Protein AF-A0A2K8KHM7-F1 (afdb_monomer_lite)

Structure (mmCIF, N/CA/C/O backbone):
data_AF-A0A2K8KHM7-F1
#
_entry.id   AF-A0A2K8KHM7-F1
#
loop_
_atom_site.group_PDB
_atom_site.id
_atom_site.type_symbol
_atom_site.label_atom_id
_atom_site.label_alt_id
_atom_site.label_comp_id
_atom_site.label_asym_id
_atom_site.label_entity_id
_atom_site.label_seq_id
_atom_site.pdbx_PDB_ins_code
_atom_site.Cartn_x
_atom_site.Cartn_y
_atom_site.Cartn_z
_atom_site.occupancy
_atom_site.B_iso_or_equiv
_atom_site.auth_seq_id
_atom_site.auth_comp_id
_atom_site.auth_asym_id
_atom_site.auth_atom_id
_atom_site.pdbx_PDB_model_num
ATOM 1 N N . MET A 1 1 ? 16.831 -4.727 0.017 1.00 49.69 1 MET A N 1
ATOM 2 C CA . MET A 1 1 ? 15.980 -5.092 1.180 1.00 49.69 1 MET A CA 1
ATOM 3 C C . MET A 1 1 ? 15.154 -6.325 0.778 1.00 49.69 1 MET A C 1
ATOM 5 O O . MET A 1 1 ? 15.276 -6.725 -0.353 1.00 49.69 1 MET A O 1
ATOM 9 N N . LYS A 1 2 ? 14.368 -7.013 1.621 1.00 50.44 2 LYS A N 1
ATOM 10 C CA . LYS A 1 2 ? 13.387 -8.013 1.126 1.00 50.44 2 LYS A CA 1
ATOM 11 C C . LYS A 1 2 ? 11.977 -7.455 1.312 1.00 50.44 2 LYS A C 1
ATOM 13 O O . LYS A 1 2 ? 11.657 -7.002 2.414 1.00 50.44 2 LYS A O 1
ATOM 18 N N . ILE A 1 3 ? 11.169 -7.466 0.252 1.00 64.25 3 ILE A N 1
ATOM 19 C CA . ILE A 1 3 ? 9.827 -6.900 0.188 1.00 64.25 3 ILE A CA 1
ATOM 20 C C . ILE A 1 3 ? 9.039 -7.938 0.945 1.00 64.25 3 ILE A C 1
ATOM 22 O O . ILE A 1 3 ? 9.012 -9.103 0.551 1.00 64.25 3 ILE A O 1
ATOM 26 N N . PHE A 1 4 ? 8.416 -7.500 2.030 1.00 71.56 4 PHE A N 1
ATOM 27 C CA . PHE A 1 4 ? 7.531 -8.345 2.803 1.00 71.56 4 PHE A CA 1
ATOM 28 C C . PHE A 1 4 ? 6.532 -9.048 1.883 1.00 71.56 4 PHE A C 1
ATOM 30 O O . PHE A 1 4 ? 5.719 -8.403 1.212 1.00 71.56 4 PHE A O 1
ATOM 37 N N . ASN A 1 5 ? 6.573 -10.375 1.873 1.00 75.12 5 ASN A N 1
ATOM 38 C CA . ASN A 1 5 ? 5.483 -11.157 1.311 1.00 75.12 5 ASN A CA 1
ATOM 39 C C . ASN A 1 5 ? 4.356 -11.316 2.352 1.00 75.12 5 ASN A C 1
ATOM 41 O O . ASN A 1 5 ? 4.479 -10.915 3.513 1.00 75.12 5 ASN A O 1
ATOM 45 N N . THR A 1 6 ? 3.224 -11.876 1.931 1.00 82.12 6 THR A N 1
ATOM 46 C CA . THR A 1 6 ? 2.057 -12.081 2.803 1.00 82.12 6 THR A CA 1
ATOM 47 C C . THR A 1 6 ? 2.401 -12.888 4.057 1.00 82.12 6 THR A C 1
ATOM 49 O O . THR A 1 6 ? 1.939 -12.546 5.146 1.00 82.12 6 THR A O 1
ATOM 52 N N . ASP A 1 7 ? 3.238 -13.917 3.928 1.00 84.88 7 ASP A N 1
ATOM 53 C CA . ASP A 1 7 ? 3.616 -14.800 5.033 1.00 84.88 7 ASP A CA 1
ATOM 54 C C . ASP A 1 7 ? 4.488 -14.077 6.060 1.00 84.88 7 ASP A C 1
ATOM 56 O O . ASP A 1 7 ? 4.221 -14.161 7.254 1.00 84.88 7 ASP A O 1
ATOM 60 N N . GLU A 1 8 ? 5.448 -13.266 5.619 1.00 88.19 8 GLU A N 1
ATOM 61 C CA . GLU A 1 8 ? 6.304 -12.470 6.502 1.00 88.19 8 GLU A CA 1
ATOM 62 C C . GLU A 1 8 ? 5.500 -11.414 7.281 1.00 88.19 8 GLU A C 1
ATOM 64 O O . GLU A 1 8 ? 5.758 -11.185 8.468 1.00 88.19 8 GLU A O 1
ATOM 69 N N . ILE A 1 9 ? 4.487 -10.793 6.655 1.00 92.62 9 ILE A N 1
ATOM 70 C CA . ILE A 1 9 ? 3.577 -9.865 7.351 1.00 92.62 9 ILE A CA 1
ATOM 71 C C . ILE A 1 9 ? 2.750 -10.635 8.385 1.00 92.62 9 ILE A C 1
ATOM 73 O O . ILE A 1 9 ? 2.628 -10.198 9.532 1.00 92.62 9 ILE A O 1
ATOM 77 N N . ASN A 1 10 ? 2.209 -11.796 8.008 1.00 92.94 10 ASN A N 1
ATOM 78 C CA . ASN A 1 10 ? 1.459 -12.656 8.919 1.00 92.94 10 ASN A CA 1
ATOM 79 C C . ASN A 1 10 ? 2.314 -13.108 10.107 1.00 92.94 10 ASN A C 1
ATOM 81 O O . ASN A 1 10 ? 1.868 -13.009 11.247 1.00 92.94 10 ASN A O 1
ATOM 85 N N . GLU A 1 11 ? 3.545 -13.561 9.879 1.00 94.06 11 GLU A N 1
ATOM 86 C CA . GLU A 1 11 ? 4.482 -13.950 10.933 1.00 94.06 11 GLU A CA 1
ATOM 87 C C . GLU A 1 11 ? 4.803 -12.790 11.875 1.00 94.06 11 GLU A C 1
ATOM 89 O O . GLU A 1 11 ? 4.848 -12.977 13.095 1.00 94.06 11 GLU A O 1
ATOM 94 N N . PHE A 1 12 ? 5.018 -11.587 11.335 1.00 95.25 12 PHE A N 1
ATOM 95 C CA . PHE A 1 12 ? 5.235 -10.387 12.138 1.00 95.25 12 PHE A CA 1
ATOM 96 C C . PHE A 1 12 ? 4.034 -10.105 13.053 1.00 95.25 12 PHE A C 1
ATOM 98 O O . PHE A 1 12 ? 4.201 -9.949 14.266 1.00 95.25 12 PHE A O 1
ATOM 105 N N . LEU A 1 13 ? 2.822 -10.095 12.492 1.00 96.38 13 LEU A N 1
ATOM 106 C CA . LEU A 1 13 ? 1.592 -9.777 13.219 1.00 96.38 13 LEU A CA 1
ATOM 107 C C . LEU A 1 13 ? 1.182 -10.891 14.202 1.00 96.38 13 LEU A C 1
ATOM 109 O O . LEU A 1 13 ? 0.716 -10.612 15.306 1.00 96.38 13 LEU A O 1
ATOM 113 N N . ASN A 1 14 ? 1.385 -12.165 13.860 1.00 95.69 14 ASN A N 1
ATOM 114 C CA . ASN A 1 14 ? 1.020 -13.306 14.710 1.00 95.69 14 ASN A CA 1
ATOM 115 C C . ASN A 1 14 ? 1.830 -13.376 16.013 1.00 95.69 14 ASN A C 1
ATOM 117 O O . ASN A 1 14 ? 1.383 -13.992 16.978 1.00 95.69 14 ASN A O 1
ATOM 121 N N . LYS A 1 15 ? 2.973 -12.685 16.089 1.00 95.00 15 LYS A N 1
ATOM 122 C CA . LYS A 1 15 ? 3.764 -12.544 17.324 1.00 95.00 15 LYS A CA 1
ATOM 123 C C . LYS A 1 15 ? 3.106 -11.634 18.366 1.00 95.00 15 LYS A C 1
ATOM 125 O O . LYS A 1 15 ? 3.660 -11.471 19.455 1.00 95.00 15 LYS A O 1
ATOM 130 N N . LYS A 1 16 ? 1.987 -10.979 18.040 1.00 94.12 16 LYS A N 1
ATOM 131 C CA . LYS A 1 16 ? 1.322 -9.974 18.876 1.00 94.12 16 LYS A CA 1
ATOM 132 C C . LYS A 1 16 ? -0.167 -10.293 19.046 1.00 94.12 16 LYS A C 1
ATOM 134 O O . LYS A 1 16 ? -0.776 -11.010 18.253 1.00 94.12 16 LYS A O 1
ATOM 139 N N . ASN A 1 17 ? -0.739 -9.734 20.111 1.00 96.00 17 ASN A N 1
ATOM 140 C CA . ASN A 1 17 ? -2.170 -9.764 20.385 1.00 96.00 17 ASN A CA 1
ATOM 141 C C . ASN A 1 17 ? -2.734 -8.349 20.203 1.00 96.00 17 ASN A C 1
ATOM 143 O O . ASN A 1 17 ? -2.318 -7.426 20.908 1.00 96.00 17 ASN A O 1
ATOM 147 N N . TYR A 1 18 ? -3.659 -8.208 19.260 1.00 97.44 18 TYR A N 1
ATOM 148 C CA . TYR A 1 18 ? -4.300 -6.955 18.871 1.00 97.44 18 TYR A CA 1
ATOM 149 C C . TYR A 1 18 ? -5.759 -6.860 19.339 1.00 97.44 18 TYR A C 1
ATOM 151 O O . TYR A 1 18 ? -6.540 -6.095 18.779 1.00 97.44 18 TYR A O 1
ATOM 159 N N . ASP A 1 19 ? -6.142 -7.634 20.356 1.00 97.62 19 ASP A N 1
ATOM 160 C CA . ASP A 1 19 ? -7.474 -7.579 20.950 1.00 97.62 19 ASP A CA 1
ATOM 161 C C . ASP A 1 19 ? -7.741 -6.184 21.536 1.00 97.62 19 ASP A C 1
ATOM 163 O O . ASP A 1 19 ? -7.110 -5.734 22.508 1.00 97.62 19 ASP A O 1
ATOM 167 N N . ILE A 1 20 ? -8.712 -5.489 20.948 1.00 97.06 20 ILE A N 1
ATOM 168 C CA . ILE A 1 20 ? -9.082 -4.128 21.333 1.00 97.06 20 ILE A CA 1
ATOM 169 C C . ILE A 1 20 ? -9.547 -4.084 22.795 1.00 97.06 20 ILE A C 1
ATOM 171 O O . ILE A 1 20 ? -9.217 -3.119 23.485 1.00 97.06 20 ILE A O 1
ATOM 175 N N . ARG A 1 21 ? -10.183 -5.147 23.311 1.00 97.00 21 ARG A N 1
ATOM 176 C CA . ARG A 1 21 ? -10.656 -5.248 24.708 1.00 97.00 21 ARG A CA 1
ATOM 177 C C . ARG A 1 21 ? -9.515 -5.170 25.722 1.00 97.00 21 ARG A C 1
ATOM 179 O O . ARG A 1 21 ? -9.711 -4.727 26.848 1.00 97.00 21 ARG A O 1
ATOM 186 N N . LYS A 1 22 ? -8.305 -5.581 25.329 1.00 95.94 22 LYS A N 1
ATOM 187 C CA . LYS A 1 22 ? -7.114 -5.525 26.193 1.00 95.94 22 LYS A CA 1
ATOM 188 C C . LYS A 1 22 ? -6.465 -4.149 26.193 1.00 95.94 22 LYS A C 1
ATOM 190 O O . LYS A 1 22 ? -5.964 -3.690 27.213 1.00 95.94 22 LYS A O 1
ATOM 195 N N . THR A 1 23 ? -6.442 -3.500 25.033 1.00 92.25 23 THR A N 1
ATOM 196 C CA . THR A 1 23 ? -5.762 -2.206 24.858 1.00 92.25 23 THR A CA 1
ATOM 197 C C . THR A 1 23 ? -6.649 -1.009 25.189 1.00 92.25 23 THR A C 1
ATOM 199 O O . THR A 1 23 ? -6.135 0.070 25.482 1.00 92.25 23 THR A O 1
ATOM 202 N N . ASN A 1 24 ? -7.970 -1.178 25.092 1.00 92.38 24 ASN A N 1
ATOM 203 C CA . ASN A 1 24 ? -8.991 -0.134 25.145 1.00 92.38 24 ASN A CA 1
ATOM 204 C C . ASN A 1 24 ? -8.746 1.050 24.184 1.00 92.38 24 ASN A C 1
ATOM 206 O O . ASN A 1 24 ? -9.256 2.161 24.374 1.00 92.38 24 ASN A O 1
ATOM 210 N N . ASN A 1 25 ? -7.927 0.841 23.147 1.00 89.31 25 ASN A N 1
ATOM 211 C CA . ASN A 1 25 ? -7.426 1.907 22.291 1.00 89.31 25 ASN A CA 1
ATOM 212 C C . ASN A 1 25 ? -8.203 1.966 20.969 1.00 89.31 25 ASN A C 1
ATOM 214 O O . ASN A 1 25 ? -8.014 1.152 20.070 1.00 89.31 25 ASN A O 1
ATOM 218 N N . ALA A 1 26 ? -9.018 3.011 20.826 1.00 86.56 26 ALA A N 1
ATOM 219 C CA . ALA A 1 26 ? -9.789 3.297 19.615 1.00 86.56 26 ALA A CA 1
ATOM 220 C C . ALA A 1 26 ? -8.940 3.709 18.396 1.00 86.56 26 ALA A C 1
ATOM 222 O O . ALA A 1 26 ? -9.480 3.877 17.310 1.00 86.56 26 ALA A O 1
ATOM 223 N N . ARG A 1 27 ? -7.635 3.955 18.573 1.00 88.69 27 ARG A N 1
ATOM 224 C CA . ARG A 1 27 ? -6.732 4.533 17.561 1.00 88.69 27 ARG A CA 1
ATOM 225 C C . ARG A 1 27 ? -5.866 3.480 16.863 1.00 88.69 27 ARG A C 1
ATOM 227 O O . ARG A 1 27 ? -4.776 3.801 16.401 1.00 88.69 27 ARG A O 1
ATOM 234 N N . TRP A 1 28 ? -6.335 2.234 16.803 1.00 95.19 28 TRP A N 1
ATOM 235 C CA . TRP A 1 28 ? -5.686 1.162 16.039 1.00 95.19 28 TRP A CA 1
ATOM 236 C C . TRP A 1 28 ? -5.830 1.354 14.520 1.00 95.19 28 TRP A C 1
ATOM 238 O O . TRP A 1 28 ? -4.981 0.890 13.763 1.00 95.19 28 TRP A O 1
ATOM 248 N N . ILE A 1 29 ? -6.875 2.070 14.088 1.00 95.69 29 ILE A N 1
ATOM 249 C CA . ILE A 1 29 ? -7.078 2.617 12.741 1.00 95.69 29 ILE A CA 1
ATOM 250 C C . ILE A 1 29 ? -8.004 3.835 12.828 1.00 95.69 29 ILE A C 1
ATOM 252 O O . ILE A 1 29 ? -8.841 3.926 13.724 1.00 95.69 29 ILE A O 1
ATOM 256 N N . ASP A 1 30 ? -7.837 4.801 11.926 1.00 93.56 30 ASP A N 1
ATOM 257 C CA . ASP A 1 30 ? -8.501 6.103 12.019 1.00 93.56 30 ASP A CA 1
ATOM 258 C C . ASP A 1 30 ? -8.847 6.690 10.639 1.00 93.56 30 ASP A C 1
ATOM 260 O O . ASP A 1 30 ? -8.460 6.149 9.602 1.00 93.56 30 ASP A O 1
ATOM 264 N N . GLN A 1 31 ? -9.561 7.819 10.602 1.00 89.19 31 GLN A N 1
ATOM 265 C CA . GLN A 1 31 ? -10.121 8.387 9.363 1.00 89.19 31 GLN A CA 1
ATOM 266 C C . GLN A 1 31 ? -9.086 8.642 8.248 1.00 89.19 31 GLN A C 1
ATOM 268 O O . GLN A 1 31 ? -9.427 8.529 7.069 1.00 89.19 31 GLN A O 1
ATOM 273 N N . LYS A 1 32 ? -7.855 9.032 8.592 1.00 91.12 32 LYS A N 1
ATOM 274 C CA . LYS A 1 32 ? -6.774 9.346 7.641 1.00 91.12 32 LYS A CA 1
ATOM 275 C C . LYS A 1 32 ? -5.921 8.133 7.270 1.00 91.12 32 LYS A C 1
ATOM 277 O O . LYS A 1 32 ? -5.024 8.276 6.455 1.00 91.12 32 LYS A O 1
ATOM 282 N N . CYS A 1 33 ? -6.198 6.952 7.820 1.00 95.50 33 CYS A N 1
ATOM 283 C CA . CYS A 1 33 ? -5.453 5.726 7.524 1.00 95.50 33 CYS A CA 1
ATOM 284 C C . CYS A 1 33 ? -5.908 5.107 6.190 1.00 95.50 33 CYS A C 1
ATOM 286 O O . CYS A 1 33 ? -6.456 4.008 6.153 1.00 95.50 33 CYS A O 1
ATOM 288 N N . THR A 1 34 ? -5.765 5.853 5.097 1.00 94.69 34 THR A N 1
ATOM 289 C CA . THR A 1 34 ? -5.943 5.344 3.731 1.00 94.69 34 THR A CA 1
ATOM 290 C C . THR A 1 34 ? -4.611 4.857 3.169 1.00 94.69 34 THR A C 1
ATOM 292 O O . THR A 1 34 ? -3.559 5.271 3.665 1.00 94.69 34 THR A O 1
ATOM 295 N N . PRO A 1 35 ? -4.616 4.009 2.127 1.00 94.88 35 PRO A N 1
ATOM 296 C CA . PRO A 1 35 ? -3.377 3.435 1.610 1.00 94.88 35 PRO A CA 1
ATOM 297 C C . PRO A 1 35 ? -2.359 4.484 1.140 1.00 94.88 35 PRO A C 1
ATOM 299 O O . PRO A 1 35 ? -1.178 4.395 1.467 1.00 94.88 35 PRO A O 1
ATOM 302 N N . ASP A 1 36 ? -2.813 5.515 0.427 1.00 90.00 36 ASP A N 1
ATOM 303 C CA . ASP A 1 36 ? -1.982 6.622 -0.053 1.00 90.00 36 ASP A CA 1
ATOM 304 C C . ASP A 1 36 ? -1.373 7.444 1.088 1.00 90.00 36 ASP A C 1
ATOM 306 O O . ASP A 1 36 ? -0.178 7.738 1.064 1.00 90.00 36 ASP A O 1
ATOM 310 N N . VAL A 1 37 ? -2.158 7.757 2.120 1.00 92.56 37 VAL A N 1
ATOM 311 C CA . VAL A 1 37 ? -1.682 8.525 3.279 1.00 92.56 37 VAL A CA 1
ATOM 312 C C . VAL A 1 37 ? -0.721 7.698 4.129 1.00 92.56 37 VAL A C 1
ATOM 314 O O . VAL A 1 37 ? 0.335 8.198 4.507 1.00 92.56 37 VAL A O 1
ATOM 317 N N . CYS A 1 38 ? -1.030 6.425 4.391 1.00 96.75 38 CYS A N 1
ATOM 318 C CA . CYS A 1 38 ? -0.124 5.522 5.102 1.00 96.75 38 CYS A CA 1
ATOM 319 C C . CYS A 1 38 ? 1.215 5.373 4.365 1.00 96.75 38 CYS A C 1
ATOM 321 O O . CYS A 1 38 ? 2.260 5.485 5.001 1.00 96.75 38 CYS A O 1
ATOM 323 N N . SER A 1 39 ? 1.194 5.191 3.040 1.00 94.62 39 SER A N 1
ATOM 324 C CA . SER A 1 39 ? 2.408 5.107 2.214 1.00 94.62 39 SER A CA 1
ATOM 325 C C . SER A 1 39 ? 3.250 6.385 2.286 1.00 94.62 39 SER A C 1
ATOM 327 O O . SER A 1 39 ? 4.469 6.308 2.427 1.00 94.62 39 SER A O 1
ATOM 329 N N . ILE A 1 40 ? 2.623 7.564 2.212 1.00 92.44 40 ILE A N 1
ATOM 330 C CA . ILE A 1 40 ? 3.342 8.848 2.252 1.00 92.44 40 ILE A CA 1
ATOM 331 C C . ILE A 1 40 ? 3.899 9.140 3.643 1.00 92.44 40 ILE A C 1
ATOM 333 O O . ILE A 1 40 ? 5.049 9.545 3.764 1.00 92.44 40 ILE A O 1
ATOM 337 N N . VAL A 1 41 ? 3.128 8.904 4.706 1.00 94.88 41 VAL A N 1
ATOM 338 C CA . VAL A 1 41 ? 3.621 9.127 6.072 1.00 94.88 41 VAL A CA 1
ATOM 339 C C . VAL A 1 41 ? 4.755 8.158 6.410 1.00 94.88 41 VAL A C 1
ATOM 341 O O . VAL A 1 41 ? 5.735 8.582 7.017 1.00 94.88 41 VAL A O 1
ATOM 344 N N . ALA A 1 42 ? 4.667 6.892 5.990 1.00 96.12 42 ALA A N 1
ATOM 345 C CA . ALA A 1 42 ? 5.764 5.940 6.148 1.00 96.12 42 ALA A CA 1
ATOM 346 C C . ALA A 1 42 ? 7.029 6.401 5.402 1.00 96.12 42 ALA A C 1
ATOM 348 O O . ALA A 1 42 ? 8.113 6.371 5.976 1.00 96.12 42 ALA A O 1
ATOM 349 N N . ASP A 1 43 ? 6.883 6.895 4.171 1.00 93.88 43 ASP A N 1
ATOM 350 C CA . ASP A 1 43 ? 7.988 7.431 3.370 1.00 93.88 43 ASP A CA 1
ATOM 351 C C . ASP A 1 43 ? 8.635 8.668 4.006 1.00 93.88 43 ASP A C 1
ATOM 353 O O . ASP A 1 43 ? 9.853 8.724 4.137 1.00 93.88 43 ASP A O 1
ATOM 357 N N . CYS A 1 44 ? 7.837 9.614 4.512 1.00 92.50 44 CYS A N 1
ATOM 358 C CA . CYS A 1 44 ? 8.370 10.760 5.250 1.00 92.50 44 CYS A CA 1
ATOM 359 C C . CYS A 1 44 ? 9.159 10.336 6.496 1.00 92.50 44 CYS A C 1
ATOM 361 O O . CYS A 1 44 ? 10.173 10.955 6.796 1.00 92.50 44 CYS A O 1
ATOM 363 N N . ILE A 1 45 ? 8.720 9.297 7.217 1.00 93.88 45 ILE A N 1
ATOM 364 C CA . ILE A 1 45 ? 9.469 8.774 8.369 1.00 93.88 45 ILE A CA 1
ATOM 365 C C . ILE A 1 45 ? 10.782 8.139 7.910 1.00 93.88 45 ILE A C 1
ATOM 367 O O . ILE A 1 45 ? 11.820 8.420 8.497 1.00 93.88 45 ILE A O 1
ATOM 371 N N . VAL A 1 46 ? 10.754 7.307 6.867 1.00 92.25 46 VAL A N 1
ATOM 372 C CA . VAL A 1 46 ? 11.964 6.668 6.326 1.00 92.25 46 VAL A CA 1
ATOM 373 C C . VAL A 1 46 ? 12.981 7.720 5.890 1.00 92.25 46 VAL A C 1
ATOM 375 O O . VAL A 1 46 ? 14.136 7.642 6.297 1.00 92.25 46 VAL A O 1
ATOM 378 N N . LYS A 1 47 ? 12.546 8.737 5.140 1.00 89.75 47 LYS A N 1
ATOM 379 C CA . LYS A 1 47 ? 13.425 9.806 4.651 1.00 89.75 47 LYS A CA 1
ATOM 380 C C . LYS A 1 47 ? 13.958 10.686 5.767 1.00 89.75 47 LYS A C 1
ATOM 382 O O . LYS A 1 47 ? 15.148 10.954 5.802 1.00 89.75 47 LYS A O 1
ATOM 387 N N . PHE A 1 48 ? 13.122 11.023 6.745 1.00 89.56 48 PHE A N 1
ATOM 388 C CA . PHE A 1 48 ? 13.570 11.730 7.943 1.00 89.56 48 PHE A CA 1
ATOM 389 C C . PHE A 1 48 ? 14.713 10.994 8.668 1.00 89.56 48 PHE A C 1
ATOM 391 O O . PHE A 1 48 ? 15.657 11.626 9.132 1.00 89.56 48 PHE A O 1
ATOM 398 N N . LEU A 1 49 ? 14.657 9.661 8.739 1.00 88.00 49 LEU A N 1
ATOM 399 C CA . LEU A 1 49 ? 15.710 8.854 9.367 1.00 88.00 49 LEU A CA 1
ATOM 400 C C . LEU A 1 49 ? 16.987 8.761 8.514 1.00 88.00 49 LEU A C 1
ATOM 402 O O . LEU A 1 49 ? 18.076 8.633 9.072 1.00 88.00 49 LEU A O 1
ATOM 406 N N . GLU A 1 50 ? 16.860 8.812 7.187 1.00 84.94 50 GLU A N 1
ATOM 407 C CA . GLU A 1 50 ? 17.986 8.793 6.243 1.00 84.94 50 GLU A CA 1
ATOM 408 C C . GLU A 1 50 ? 18.712 10.154 6.196 1.00 84.94 50 GLU A C 1
ATOM 410 O O . GLU A 1 50 ? 19.943 10.191 6.244 1.00 84.94 50 GLU A O 1
ATOM 415 N N . ASP A 1 51 ? 17.962 11.263 6.187 1.00 74.94 51 ASP A N 1
ATOM 416 C CA . ASP A 1 51 ? 18.479 12.632 6.037 1.00 74.94 51 ASP A CA 1
ATOM 417 C C . ASP A 1 51 ? 19.200 13.156 7.296 1.00 74.94 51 ASP A C 1
ATOM 419 O O . ASP A 1 51 ? 20.144 13.938 7.191 1.00 74.94 51 ASP A O 1
ATOM 423 N N . GLU A 1 52 ? 18.823 12.716 8.505 1.00 64.12 52 GLU A N 1
ATOM 424 C CA . GLU A 1 52 ? 19.444 13.179 9.763 1.00 64.12 52 GLU A CA 1
ATOM 425 C C . GLU A 1 52 ? 20.843 12.585 10.056 1.00 64.12 52 GLU A C 1
ATOM 427 O O . GLU A 1 52 ? 21.310 12.605 11.200 1.00 64.12 52 GLU A O 1
ATOM 432 N N . GLY A 1 53 ? 21.552 12.087 9.039 1.00 52.84 53 GLY A N 1
ATOM 433 C CA . GLY A 1 53 ? 22.956 11.695 9.162 1.00 52.84 53 GLY A CA 1
ATOM 434 C C . GLY A 1 53 ? 23.165 10.419 9.979 1.00 52.84 53 GLY A C 1
ATOM 435 O O . GLY A 1 53 ? 23.957 10.400 10.919 1.00 52.84 53 GLY A O 1
ATOM 436 N N . ASN A 1 54 ? 22.492 9.334 9.581 1.00 45.47 54 ASN A N 1
ATOM 437 C CA . ASN A 1 54 ? 22.741 7.977 10.082 1.00 45.47 54 ASN A CA 1
ATOM 438 C C . ASN A 1 54 ? 22.457 7.799 11.589 1.00 45.47 54 ASN A C 1
ATOM 440 O O . ASN A 1 54 ? 23.178 7.098 12.307 1.00 45.47 54 ASN A O 1
ATOM 444 N N . LYS A 1 55 ? 21.390 8.427 12.102 1.00 48.88 55 LYS A N 1
ATOM 445 C CA . LYS A 1 55 ? 20.930 8.120 13.458 1.00 48.88 55 LYS A CA 1
ATOM 446 C C . LYS A 1 55 ? 20.229 6.764 13.453 1.00 48.88 55 LYS A C 1
ATOM 448 O O . LYS A 1 55 ? 19.231 6.558 12.770 1.00 48.88 55 LYS A O 1
ATOM 453 N N . SER A 1 56 ? 20.784 5.857 14.254 1.00 54.06 56 SER A N 1
ATOM 454 C CA . SER A 1 56 ? 20.248 4.546 14.628 1.00 54.06 56 SER A CA 1
ATOM 455 C C . SER A 1 56 ? 18.709 4.491 14.671 1.00 54.06 56 SER A C 1
ATOM 457 O O . SER A 1 56 ? 18.046 5.468 15.026 1.00 54.06 56 SER A O 1
ATOM 459 N N . ILE A 1 57 ? 18.142 3.305 14.411 1.00 56.97 57 ILE A N 1
ATOM 460 C CA . ILE A 1 57 ? 16.718 2.926 14.582 1.00 56.97 57 ILE A CA 1
ATOM 461 C C . ILE A 1 57 ? 16.103 3.448 15.909 1.00 56.97 57 ILE A C 1
ATOM 463 O O . ILE A 1 57 ? 14.886 3.589 16.029 1.00 56.97 57 ILE A O 1
ATOM 467 N N . SER A 1 58 ? 16.939 3.792 16.896 1.00 59.78 58 SER A N 1
ATOM 468 C CA . SER A 1 58 ? 16.581 4.438 18.162 1.00 59.78 58 SER A CA 1
ATOM 469 C C . SER A 1 58 ? 16.224 5.933 18.094 1.00 59.78 58 SER A C 1
ATOM 471 O O . SER A 1 58 ? 16.009 6.533 19.148 1.00 59.78 58 SER A O 1
ATOM 473 N N . SER A 1 59 ? 16.194 6.570 16.922 1.00 78.75 59 SER A N 1
ATOM 474 C CA . SER A 1 59 ? 15.827 7.987 16.806 1.00 78.75 59 SER A CA 1
ATOM 475 C C . SER A 1 59 ? 14.396 8.220 17.276 1.00 78.75 59 SER A C 1
ATOM 477 O O . SER A 1 59 ? 13.452 7.623 16.758 1.00 78.75 59 SER A O 1
ATOM 479 N N . ILE A 1 60 ? 14.245 9.088 18.276 1.00 89.69 60 ILE A N 1
ATOM 480 C CA . ILE A 1 60 ? 12.949 9.466 18.834 1.00 89.69 60 ILE A CA 1
ATOM 481 C C . ILE A 1 60 ? 12.447 10.706 18.098 1.00 89.69 60 ILE A C 1
ATOM 483 O O . ILE A 1 60 ? 13.144 11.716 18.045 1.00 89.69 60 ILE A O 1
ATOM 487 N N . PHE A 1 61 ? 11.224 10.650 17.580 1.00 91.81 61 PHE A N 1
ATOM 488 C CA . PHE A 1 61 ? 10.592 11.742 16.840 1.00 91.81 61 PHE A CA 1
ATOM 489 C C . PHE A 1 61 ? 9.105 11.866 17.176 1.00 91.81 61 PHE A C 1
ATOM 491 O O . PHE A 1 61 ? 8.449 10.930 17.626 1.00 91.81 61 PHE A O 1
ATOM 498 N N . SER A 1 62 ? 8.538 13.043 16.955 1.00 91.88 62 SER A N 1
ATOM 499 C CA . SER A 1 62 ? 7.107 13.322 17.047 1.00 91.88 62 SER A CA 1
ATOM 500 C C . SER A 1 62 ? 6.489 13.482 15.657 1.00 91.88 62 SER A C 1
ATOM 502 O O . SER A 1 62 ? 7.189 13.638 14.659 1.00 91.88 62 SER A O 1
ATOM 504 N N . SER A 1 63 ? 5.155 13.521 15.576 1.00 90.25 63 SER A N 1
ATOM 505 C CA . SER A 1 63 ? 4.462 13.829 14.313 1.00 90.25 63 SER A CA 1
ATOM 506 C C . SER A 1 63 ? 4.858 15.190 13.732 1.00 90.25 63 SER A C 1
ATOM 508 O O . SER A 1 63 ? 4.837 15.372 12.517 1.00 90.25 63 SER A O 1
ATOM 510 N N . LYS A 1 64 ? 5.237 16.147 14.589 1.00 87.81 64 LYS A N 1
ATOM 511 C CA . LYS A 1 64 ? 5.689 17.474 14.162 1.00 87.81 64 LYS A CA 1
ATOM 512 C C . LYS A 1 64 ? 7.076 17.432 13.543 1.00 87.81 64 LYS A C 1
ATOM 514 O O . LYS A 1 64 ? 7.282 18.130 12.560 1.00 87.81 64 LYS A O 1
ATOM 519 N N . ASP A 1 65 ? 7.982 16.626 14.084 1.00 89.38 65 ASP A N 1
ATOM 520 C CA . ASP A 1 65 ? 9.346 16.523 13.554 1.00 89.38 65 ASP A CA 1
ATOM 521 C C . ASP A 1 65 ? 9.308 15.980 12.118 1.00 89.38 65 ASP A C 1
ATOM 523 O O . ASP A 1 65 ? 9.880 16.581 11.212 1.00 89.38 65 ASP A O 1
ATOM 527 N N . ILE A 1 66 ? 8.485 14.949 11.878 1.00 90.06 66 ILE A N 1
ATOM 528 C CA . ILE A 1 66 ? 8.246 14.413 10.530 1.00 90.06 66 ILE A CA 1
ATOM 529 C C . ILE A 1 66 ? 7.597 15.454 9.618 1.00 90.06 66 ILE A C 1
ATOM 531 O O . ILE A 1 66 ? 8.075 15.677 8.508 1.00 90.06 66 ILE A O 1
ATOM 535 N N . TRP A 1 67 ? 6.529 16.118 10.072 1.00 85.38 67 TRP A N 1
ATOM 536 C CA . TRP A 1 67 ? 5.833 17.122 9.264 1.00 85.38 67 TRP A CA 1
ATOM 537 C C . TRP A 1 67 ? 6.748 18.289 8.862 1.00 85.38 67 TRP A C 1
ATOM 539 O O . TRP A 1 67 ? 6.702 18.744 7.721 1.00 85.38 67 TRP A O 1
ATOM 549 N N . PHE A 1 68 ? 7.588 18.780 9.775 1.00 84.00 68 PHE A N 1
ATOM 550 C CA . PHE A 1 68 ? 8.444 19.937 9.511 1.00 84.00 68 PHE A CA 1
ATOM 551 C C . PHE A 1 68 ? 9.780 19.600 8.837 1.00 84.00 68 PHE A C 1
ATOM 553 O O . PHE A 1 68 ? 10.526 20.542 8.538 1.00 84.00 68 PHE A O 1
ATOM 560 N N . SER A 1 69 ? 10.052 18.322 8.558 1.00 85.25 69 SER A N 1
ATOM 561 C CA . SER A 1 69 ? 11.190 17.896 7.740 1.00 85.25 69 SER A CA 1
ATOM 562 C C . SER A 1 69 ? 11.146 18.523 6.341 1.00 85.25 69 SER A C 1
ATOM 564 O O . SER A 1 69 ? 10.071 18.812 5.802 1.00 85.25 69 SER A O 1
ATOM 566 N N . GLU A 1 70 ? 12.316 18.759 5.744 1.00 83.00 70 GLU A N 1
ATOM 567 C CA . GLU A 1 70 ? 12.415 19.351 4.402 1.00 83.00 70 GLU A CA 1
ATOM 568 C C . GLU A 1 70 ? 11.719 18.476 3.355 1.00 83.00 70 GLU A C 1
ATOM 570 O O . GLU A 1 70 ? 10.917 18.975 2.560 1.00 83.00 70 GLU A O 1
ATOM 575 N N . TYR A 1 71 ? 11.923 17.159 3.442 1.00 84.62 71 TYR A N 1
ATOM 576 C CA . TYR A 1 71 ? 11.277 16.182 2.574 1.00 84.62 71 TYR A CA 1
ATOM 577 C C . TYR A 1 71 ? 9.743 16.246 2.641 1.00 84.62 71 TYR A C 1
ATOM 579 O O . TYR A 1 71 ? 9.068 16.275 1.607 1.00 84.62 71 TYR A O 1
ATOM 587 N N . ALA A 1 72 ? 9.162 16.300 3.847 1.00 83.44 72 ALA A N 1
ATOM 588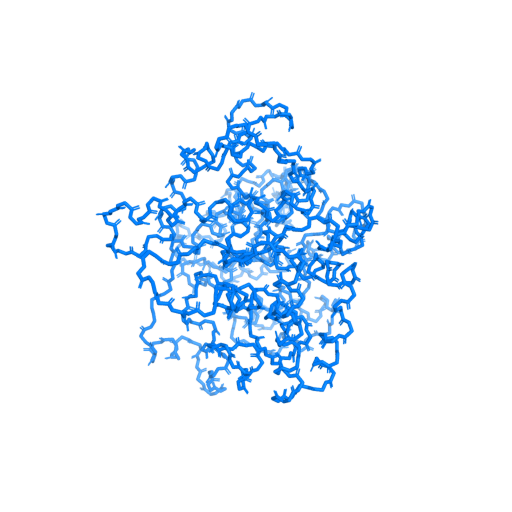 C CA . ALA A 1 72 ? 7.710 16.362 4.002 1.00 83.44 72 ALA A CA 1
ATOM 589 C C . ALA A 1 72 ? 7.131 17.701 3.520 1.00 83.44 72 ALA A C 1
ATOM 591 O O . ALA A 1 72 ? 6.080 17.708 2.877 1.00 83.44 72 ALA A O 1
ATOM 592 N N . LYS A 1 73 ? 7.812 18.826 3.775 1.00 79.94 73 LYS A N 1
ATOM 593 C CA . LYS A 1 73 ? 7.378 20.151 3.296 1.00 79.94 73 LYS A CA 1
ATOM 594 C C . LYS A 1 73 ? 7.308 20.218 1.771 1.00 79.94 73 LYS A C 1
ATOM 596 O O . LYS A 1 73 ? 6.315 20.717 1.249 1.00 79.94 73 LYS A O 1
ATOM 601 N N . GLY A 1 74 ? 8.318 19.692 1.073 1.00 74.88 74 GLY A N 1
ATOM 602 C CA . GLY A 1 74 ? 8.361 19.697 -0.393 1.00 74.88 74 GLY A CA 1
ATOM 603 C C . GLY A 1 74 ? 7.295 18.809 -1.041 1.00 74.88 74 GLY A C 1
ATOM 604 O O . GLY A 1 74 ? 6.706 19.189 -2.048 1.00 74.88 74 GLY A O 1
ATOM 605 N N . ASN A 1 75 ? 6.997 17.650 -0.445 1.00 75.12 75 ASN A N 1
ATOM 606 C CA . ASN A 1 75 ? 6.128 16.650 -1.072 1.00 75.12 75 ASN A CA 1
ATOM 607 C C . ASN A 1 75 ? 4.678 16.680 -0.558 1.00 75.12 75 ASN A C 1
ATOM 609 O O . ASN A 1 75 ? 3.731 16.635 -1.340 1.00 75.12 75 ASN A O 1
ATOM 613 N N . VAL A 1 76 ? 4.457 16.781 0.755 1.00 73.56 76 VAL A N 1
ATOM 614 C CA . VAL A 1 76 ? 3.114 16.633 1.349 1.00 73.56 76 VAL A CA 1
ATOM 615 C C . VAL A 1 76 ? 2.269 17.889 1.160 1.00 73.56 76 VAL A C 1
ATOM 617 O O . VAL A 1 76 ? 1.082 17.794 0.835 1.00 73.56 76 VAL A O 1
ATOM 620 N N . GLU A 1 77 ? 2.852 19.077 1.339 1.00 69.06 77 GLU A N 1
ATOM 621 C CA . GLU A 1 77 ? 2.107 20.324 1.146 1.00 69.06 77 GLU A CA 1
ATOM 622 C C . GLU A 1 77 ? 1.650 20.489 -0.301 1.00 69.06 77 GLU A C 1
ATOM 624 O O . GLU A 1 77 ? 0.545 20.966 -0.547 1.00 69.06 77 GLU A O 1
ATOM 629 N N . GLU A 1 78 ? 2.466 20.073 -1.262 1.00 67.38 78 GLU A N 1
ATOM 630 C CA . GLU A 1 78 ? 2.150 20.213 -2.675 1.00 67.38 78 GLU A CA 1
ATOM 631 C C . GLU A 1 78 ? 1.048 19.264 -3.147 1.00 67.38 78 GLU A C 1
ATOM 633 O O . GLU A 1 78 ? 0.200 19.676 -3.940 1.00 67.38 78 GLU A O 1
ATOM 638 N N . ILE A 1 79 ? 1.037 18.029 -2.643 1.00 69.31 79 ILE A N 1
ATOM 639 C CA . ILE A 1 79 ? 0.103 16.971 -3.048 1.00 69.31 79 ILE A CA 1
ATOM 640 C C . ILE A 1 79 ? -1.287 17.159 -2.427 1.00 69.31 79 ILE A C 1
ATOM 642 O O . ILE A 1 79 ? -2.296 16.898 -3.085 1.00 69.31 79 ILE A O 1
ATOM 646 N N . PHE A 1 80 ? -1.345 17.589 -1.161 1.00 67.00 80 PHE A N 1
ATOM 647 C CA . PHE A 1 80 ? -2.579 17.596 -0.365 1.00 67.00 80 PHE A CA 1
ATOM 648 C C . PHE A 1 80 ? -3.155 18.999 -0.101 1.00 67.00 80 PHE A C 1
ATOM 650 O O . PHE A 1 80 ? -4.227 19.109 0.505 1.00 67.00 80 PHE A O 1
ATOM 657 N N . LYS A 1 81 ? -2.517 20.085 -0.571 1.00 64.75 81 LYS A N 1
ATOM 658 C CA . LYS A 1 81 ? -3.151 21.416 -0.587 1.00 64.75 81 LYS A CA 1
ATOM 659 C C . LYS A 1 81 ? -4.249 21.457 -1.651 1.00 64.75 81 LYS A C 1
ATOM 661 O O . LYS A 1 81 ? -3.999 21.760 -2.814 1.00 64.75 81 LYS A O 1
ATOM 666 N N . LYS A 1 82 ? -5.503 21.283 -1.227 1.00 49.78 82 LYS A N 1
ATOM 667 C CA . LYS A 1 82 ? -6.595 22.025 -1.871 1.00 49.78 82 LYS A CA 1
ATOM 668 C C . LYS A 1 82 ? -6.358 23.511 -1.589 1.00 49.78 82 LYS A C 1
ATOM 670 O O . LYS A 1 82 ? -6.068 23.875 -0.449 1.00 49.78 82 LYS A O 1
ATOM 675 N N . ALA A 1 83 ? -6.421 24.354 -2.620 1.00 36.19 83 ALA A N 1
ATOM 676 C CA . ALA A 1 83 ? -6.322 25.801 -2.459 1.00 36.19 83 ALA A CA 1
ATOM 677 C C . ALA A 1 83 ? -7.299 26.277 -1.364 1.00 36.19 83 ALA A C 1
ATOM 679 O O . ALA A 1 83 ? -8.433 25.807 -1.299 1.00 36.19 83 ALA A O 1
ATOM 680 N N . ASN A 1 84 ? -6.841 27.207 -0.523 1.00 35.88 84 ASN A N 1
ATOM 681 C CA . ASN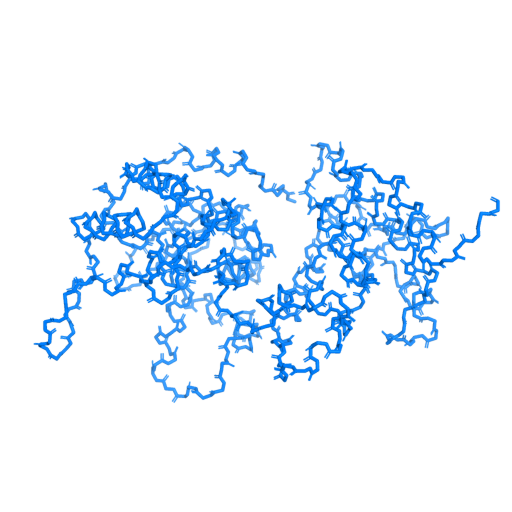 A 1 84 ? -7.575 27.874 0.561 1.00 35.88 84 ASN A CA 1
ATOM 682 C C . ASN A 1 84 ? -7.812 27.091 1.857 1.00 35.88 84 ASN A C 1
ATOM 684 O O . ASN A 1 84 ? -8.947 26.782 2.204 1.00 35.88 84 ASN A O 1
ATOM 688 N N . VAL A 1 85 ? -6.770 26.946 2.684 1.00 35.50 85 VAL A N 1
ATOM 689 C CA . VAL A 1 85 ? -6.970 27.009 4.142 1.00 35.50 85 VAL A CA 1
ATOM 690 C C . VAL A 1 85 ? -5.774 27.717 4.794 1.00 35.50 85 VAL A C 1
ATOM 692 O O . VAL A 1 85 ? -4.808 27.094 5.231 1.00 35.50 85 VAL A O 1
ATOM 695 N N . THR A 1 86 ? -5.808 29.045 4.859 1.00 39.53 86 THR A N 1
ATOM 696 C CA . THR A 1 86 ? -4.924 29.862 5.705 1.00 39.53 86 THR A CA 1
ATOM 697 C C . THR A 1 86 ? -5.570 30.019 7.081 1.00 39.53 86 THR A C 1
ATOM 699 O O . THR A 1 86 ? -6.139 31.058 7.394 1.00 39.53 86 THR A O 1
ATOM 702 N N . SER A 1 87 ? -5.571 28.977 7.926 1.00 50.59 87 SER A N 1
ATOM 703 C CA . SER A 1 87 ? -6.061 29.143 9.303 1.00 50.59 87 SER A CA 1
ATOM 704 C C . SER A 1 87 ? -5.594 28.055 10.283 1.00 50.59 87 SER A C 1
ATOM 706 O O . SER A 1 87 ? -4.994 27.046 9.916 1.00 50.59 87 SER A O 1
ATOM 708 N N . LYS A 1 88 ? -5.898 28.249 11.572 1.00 49.59 88 LYS A N 1
ATOM 709 C CA . LYS A 1 88 ? -5.691 27.282 12.668 1.00 49.59 88 LYS A CA 1
ATOM 710 C C . LYS A 1 88 ? -6.317 25.902 12.379 1.00 49.59 88 LYS A C 1
ATOM 712 O O . LYS A 1 88 ? -5.844 24.907 12.927 1.00 49.59 88 LYS A O 1
ATOM 717 N N . SER A 1 89 ? -7.324 25.823 11.499 1.00 50.69 89 SER A N 1
ATOM 718 C CA . SER A 1 89 ? -7.926 24.561 11.045 1.00 50.69 89 SER A CA 1
ATOM 719 C C . SER A 1 89 ? -6.964 23.694 10.225 1.00 50.69 89 SER A C 1
ATOM 721 O O . SER A 1 89 ? -6.960 22.479 10.407 1.00 50.69 89 SER A O 1
ATOM 723 N N . SER A 1 90 ? -6.079 24.293 9.423 1.00 58.47 90 SER A N 1
ATOM 724 C CA . SER A 1 90 ? -5.079 23.569 8.627 1.00 58.47 90 SER A CA 1
ATOM 725 C C . SER A 1 90 ? -4.080 22.849 9.527 1.00 58.47 90 SER A C 1
ATOM 727 O O . SER A 1 90 ? -3.776 21.685 9.302 1.00 58.47 90 SER A O 1
ATOM 729 N N . LYS A 1 91 ? -3.633 23.498 10.614 1.00 62.81 91 LYS A N 1
ATOM 730 C CA . LYS A 1 91 ? -2.696 22.890 11.578 1.00 62.81 91 LYS A CA 1
ATOM 731 C C . LYS A 1 91 ? -3.268 21.630 12.232 1.00 62.81 91 LYS A C 1
ATOM 733 O O . LYS A 1 91 ? -2.551 20.647 12.371 1.00 62.81 91 LYS A O 1
ATOM 738 N N . ASN A 1 92 ? -4.548 21.650 12.607 1.00 68.19 92 ASN A N 1
ATOM 739 C CA . ASN A 1 92 ? -5.214 20.487 13.200 1.00 68.19 92 ASN A CA 1
ATOM 740 C C . ASN A 1 92 ? -5.407 19.349 12.188 1.00 68.19 92 ASN A C 1
ATOM 742 O O . ASN A 1 92 ? -5.401 18.181 12.569 1.00 68.19 92 ASN A O 1
ATOM 746 N N . GLU A 1 93 ? -5.598 19.682 10.913 1.00 69.12 93 GLU A N 1
ATOM 747 C CA . GLU A 1 93 ? -5.760 18.692 9.853 1.00 69.12 93 GLU A CA 1
ATOM 748 C C . GLU A 1 93 ? -4.434 18.004 9.508 1.00 69.12 93 GLU A C 1
ATOM 750 O O . GLU A 1 93 ? -4.405 16.779 9.397 1.00 69.12 93 GLU A O 1
ATOM 755 N N . TYR A 1 94 ? -3.332 18.758 9.435 1.00 72.38 94 TYR A N 1
ATOM 756 C CA . TYR A 1 94 ? -1.988 18.196 9.260 1.00 72.38 94 TYR A CA 1
ATOM 757 C C . TYR A 1 94 ? -1.542 17.370 10.466 1.00 72.38 94 TYR A C 1
ATOM 759 O O . TYR A 1 94 ? -0.995 16.284 10.290 1.00 72.38 94 TYR A O 1
ATOM 767 N N . ASP A 1 95 ? -1.837 17.821 11.691 1.00 78.44 95 ASP A N 1
ATOM 768 C CA . ASP A 1 95 ? -1.548 17.019 12.883 1.00 78.44 95 ASP A CA 1
ATOM 769 C C . ASP A 1 95 ? -2.247 15.656 12.801 1.00 78.44 95 ASP A C 1
ATOM 771 O O . ASP A 1 95 ? -1.602 14.628 12.978 1.00 78.44 95 ASP A O 1
ATOM 775 N N . LYS A 1 96 ? -3.528 15.617 12.404 1.00 83.19 96 LYS A N 1
ATOM 776 C CA . LYS A 1 96 ? -4.240 14.351 12.162 1.00 83.19 96 LYS A CA 1
ATOM 777 C C . LYS A 1 96 ? -3.652 13.549 11.003 1.00 83.19 96 LYS A C 1
ATOM 779 O O . LYS A 1 96 ? -3.583 12.329 11.118 1.00 83.19 96 LYS A O 1
ATOM 784 N N . PHE A 1 97 ? -3.262 14.208 9.912 1.00 87.94 97 PHE A N 1
ATOM 785 C CA . PHE A 1 97 ? -2.710 13.568 8.717 1.00 87.94 97 PHE A CA 1
ATOM 786 C C . PHE A 1 97 ? -1.481 12.714 9.041 1.00 87.94 97 PHE A C 1
ATOM 788 O O . PHE A 1 97 ? -1.431 11.565 8.621 1.00 87.94 97 PHE A O 1
ATOM 795 N N . PHE A 1 98 ? -0.539 13.235 9.834 1.00 91.19 98 PHE A N 1
ATOM 796 C CA . PHE A 1 98 ? 0.644 12.477 10.258 1.00 91.19 98 PHE A CA 1
ATOM 797 C C . PHE A 1 98 ? 0.364 11.594 11.478 1.00 91.19 98 PHE A C 1
ATOM 799 O O . PHE A 1 98 ? 0.740 10.423 11.508 1.00 91.19 98 PHE A O 1
ATOM 806 N N . GLN A 1 99 ? -0.322 12.125 12.494 1.00 92.81 99 GLN A N 1
ATOM 807 C CA . GLN A 1 99 ? -0.487 11.424 13.766 1.00 92.81 99 GLN A CA 1
ATOM 808 C C . GLN A 1 99 ? -1.339 10.159 13.640 1.00 92.81 99 GLN A C 1
ATOM 810 O O . GLN A 1 99 ? -1.045 9.181 14.320 1.00 92.81 99 GLN A O 1
ATOM 815 N N . GLN A 1 100 ? -2.383 10.145 12.806 1.00 95.00 100 GLN A N 1
ATOM 816 C CA . GLN A 1 100 ? -3.269 8.982 12.705 1.00 95.00 100 GLN A CA 1
ATOM 817 C C . GLN A 1 100 ? -2.572 7.745 12.102 1.00 95.00 100 GLN A C 1
ATOM 819 O O . GLN A 1 100 ? -2.609 6.700 12.754 1.00 95.00 100 GLN A O 1
ATOM 824 N N . PRO A 1 101 ? -1.872 7.825 10.951 1.00 97.44 101 PRO A N 1
ATOM 825 C CA . PRO A 1 101 ? -1.056 6.710 10.466 1.00 97.44 101 PRO A CA 1
ATOM 826 C C . PRO A 1 101 ? 0.047 6.302 11.448 1.00 97.44 101 PRO A C 1
ATOM 828 O O . PRO A 1 101 ? 0.249 5.114 11.667 1.00 97.44 101 PRO A O 1
ATOM 831 N N . MET A 1 102 ? 0.713 7.255 12.112 1.00 97.31 102 MET A N 1
ATOM 832 C CA . MET A 1 102 ? 1.738 6.936 13.120 1.00 97.31 102 MET A CA 1
ATOM 833 C C . MET A 1 102 ? 1.160 6.172 14.320 1.00 97.31 102 MET A C 1
ATOM 835 O O . MET A 1 102 ? 1.785 5.238 14.817 1.00 97.31 102 MET A O 1
ATOM 839 N N . LYS A 1 103 ? -0.056 6.520 14.761 1.00 97.06 103 LYS A N 1
ATOM 840 C CA . LYS A 1 103 ? -0.802 5.785 15.794 1.00 97.06 103 LYS A CA 1
ATOM 841 C C . LYS A 1 103 ? -1.153 4.367 15.348 1.00 97.06 103 LYS A C 1
ATOM 843 O O . LYS A 1 103 ? -0.968 3.438 16.132 1.00 97.06 103 LYS A O 1
ATOM 848 N N . LEU A 1 104 ? -1.586 4.196 14.098 1.00 97.94 104 LEU A N 1
ATOM 849 C CA . LEU A 1 104 ? -1.815 2.877 13.505 1.00 97.94 104 LEU A CA 1
ATOM 850 C C . LEU A 1 104 ? -0.523 2.054 13.489 1.00 97.94 104 LEU A C 1
ATOM 852 O O . LEU A 1 104 ? -0.519 0.923 13.969 1.00 97.94 104 LEU A O 1
ATOM 856 N N . PHE A 1 105 ? 0.589 2.620 13.014 1.00 98.25 105 PHE A N 1
ATOM 857 C CA . PHE A 1 105 ? 1.882 1.930 12.985 1.00 98.25 105 PHE A CA 1
ATOM 858 C C . PHE A 1 105 ? 2.383 1.575 14.390 1.00 98.25 105 PHE A C 1
ATOM 860 O O . PHE A 1 105 ? 2.968 0.508 14.584 1.00 98.25 105 PHE A O 1
ATOM 867 N N . ALA A 1 106 ? 2.116 2.422 15.388 1.00 97.31 106 ALA A N 1
ATOM 868 C CA . ALA A 1 106 ? 2.428 2.130 16.782 1.00 97.31 106 ALA A CA 1
ATOM 869 C C . ALA A 1 106 ? 1.561 1.007 17.367 1.00 97.31 106 ALA A C 1
ATOM 871 O O . ALA A 1 106 ? 2.059 0.143 18.095 1.00 97.31 106 ALA A O 1
ATOM 872 N N . TYR A 1 107 ? 0.269 0.979 17.028 1.00 97.38 107 TYR A N 1
ATOM 873 C CA . TYR A 1 107 ? -0.614 -0.117 17.420 1.00 97.38 107 TYR A CA 1
ATOM 874 C C . TYR A 1 107 ? -0.162 -1.434 16.786 1.00 97.38 107 TYR A C 1
ATOM 876 O O . TYR A 1 107 ? -0.023 -2.429 17.495 1.00 97.38 107 TYR A O 1
ATOM 884 N N . ALA A 1 108 ? 0.185 -1.404 15.495 1.00 97.25 108 ALA A N 1
ATOM 885 C CA . ALA A 1 108 ? 0.723 -2.532 14.739 1.00 97.25 108 ALA A CA 1
ATOM 886 C C . ALA A 1 108 ? 2.100 -3.020 15.227 1.00 97.25 108 ALA A C 1
ATOM 888 O O . ALA A 1 108 ? 2.512 -4.112 14.845 1.00 97.25 108 ALA A O 1
ATOM 889 N N . LYS A 1 109 ? 2.785 -2.262 16.098 1.00 96.25 109 LYS A N 1
ATOM 890 C CA . LYS A 1 109 ? 4.158 -2.512 16.583 1.00 96.25 109 LYS A CA 1
ATOM 891 C C . LYS A 1 109 ? 5.251 -2.355 15.524 1.00 96.25 109 LYS A C 1
ATOM 893 O O . LYS A 1 109 ? 6.345 -2.877 15.700 1.00 96.25 109 LYS A O 1
ATOM 898 N N . ILE A 1 110 ? 4.973 -1.587 14.472 1.00 96.81 110 ILE A N 1
ATOM 899 C CA . ILE A 1 110 ? 5.978 -1.096 13.513 1.00 96.81 110 ILE A CA 1
ATOM 900 C C . ILE A 1 110 ? 6.733 0.087 14.119 1.00 96.81 110 ILE A C 1
ATOM 902 O O . ILE A 1 110 ? 7.947 0.210 13.967 1.00 96.81 110 ILE A O 1
ATOM 906 N N . LEU A 1 111 ? 6.008 0.937 14.847 1.00 97.00 111 LEU A N 1
ATOM 907 C CA . LEU A 1 111 ? 6.568 1.964 15.713 1.00 97.00 111 LEU A CA 1
ATOM 908 C C . LEU A 1 111 ? 6.347 1.576 17.176 1.00 97.00 111 LEU A C 1
ATOM 910 O O . LEU A 1 111 ? 5.417 0.843 17.520 1.00 97.00 111 LEU A O 1
ATOM 914 N N . ASN A 1 112 ? 7.187 2.106 18.049 1.00 95.69 112 ASN A N 1
ATOM 915 C CA . ASN A 1 112 ? 6.883 2.219 19.464 1.00 95.69 112 ASN A CA 1
ATOM 916 C C . ASN A 1 112 ? 6.320 3.617 19.726 1.00 95.69 112 ASN A C 1
ATOM 918 O O . ASN A 1 112 ? 6.738 4.571 19.076 1.00 95.69 112 ASN A O 1
ATOM 922 N N . GLU A 1 113 ? 5.393 3.742 20.673 1.00 95.50 113 GLU A N 1
ATOM 923 C CA . GLU A 1 113 ? 4.867 5.034 21.109 1.00 95.50 113 GLU A CA 1
ATOM 924 C C . GLU A 1 113 ? 5.114 5.218 22.607 1.00 95.50 113 GLU A C 1
ATOM 926 O O . GLU A 1 113 ? 4.660 4.415 23.422 1.00 95.50 113 GLU A O 1
ATOM 931 N N . THR A 1 114 ? 5.746 6.335 22.961 1.00 94.00 114 THR A N 1
ATOM 932 C CA . THR A 1 114 ? 5.905 6.792 24.340 1.00 94.00 114 THR A CA 1
ATOM 933 C C . THR A 1 114 ? 5.246 8.155 24.497 1.00 94.00 114 THR A C 1
ATOM 935 O O . THR A 1 114 ? 5.541 9.102 23.764 1.00 94.00 114 THR A O 1
ATOM 938 N N . LYS A 1 115 ? 4.358 8.290 25.483 1.00 90.94 115 LYS A N 1
ATOM 939 C CA . LYS A 1 115 ? 3.712 9.569 25.786 1.00 90.94 115 LYS A CA 1
ATOM 940 C C . LYS A 1 115 ? 4.511 10.327 26.843 1.00 90.94 115 LYS A C 1
ATOM 942 O O . LYS A 1 115 ? 4.631 9.860 27.971 1.00 90.94 115 LYS A O 1
ATOM 947 N N . ILE A 1 116 ? 5.004 11.517 26.496 1.00 87.50 116 ILE A N 1
ATOM 948 C CA . ILE A 1 116 ? 5.674 12.434 27.430 1.00 87.50 116 ILE A CA 1
ATOM 949 C C . ILE A 1 116 ? 4.850 13.721 27.519 1.00 87.50 116 ILE A C 1
ATOM 951 O O . ILE A 1 116 ? 4.773 14.516 26.576 1.00 87.50 116 ILE A O 1
ATOM 955 N N . GLY A 1 117 ? 4.178 13.912 28.657 1.00 87.88 117 GLY A N 1
ATOM 956 C CA . GLY A 1 117 ? 3.215 14.997 28.847 1.00 87.88 117 GLY A CA 1
ATOM 957 C C . GLY A 1 117 ? 2.072 14.922 27.827 1.00 87.88 117 GLY A C 1
ATOM 958 O O . GLY A 1 117 ? 1.324 13.946 27.780 1.00 87.88 117 GLY A O 1
ATOM 959 N N . GLN A 1 118 ? 1.934 15.960 26.997 1.00 79.94 118 GLN A N 1
ATOM 960 C CA . GLN A 1 118 ? 0.931 16.021 25.920 1.00 79.94 118 GLN A CA 1
ATOM 961 C C . GLN A 1 118 ? 1.461 15.560 24.554 1.00 79.94 118 GLN A C 1
ATOM 963 O O . GLN A 1 118 ? 0.712 15.562 23.577 1.00 79.94 118 GLN A O 1
ATOM 968 N N . ARG A 1 119 ? 2.747 15.203 24.453 1.00 84.06 119 ARG A N 1
ATOM 969 C CA . ARG A 1 119 ? 3.382 14.819 23.188 1.00 84.06 119 ARG A CA 1
ATOM 970 C C . ARG A 1 119 ? 3.467 13.301 23.084 1.00 84.06 119 ARG A C 1
ATOM 972 O O . ARG A 1 119 ? 3.863 12.632 24.036 1.00 84.06 119 ARG A O 1
ATOM 979 N N . ASN A 1 120 ? 3.116 12.784 21.911 1.00 91.69 120 ASN A N 1
ATOM 980 C CA . ASN A 1 120 ? 3.391 11.399 21.546 1.00 91.69 120 ASN A CA 1
ATOM 981 C C . ASN A 1 120 ? 4.733 11.385 20.815 1.00 91.69 120 ASN A C 1
ATOM 983 O O . ASN A 1 120 ? 4.898 12.102 19.822 1.00 91.69 120 ASN A O 1
ATOM 987 N N . LEU A 1 121 ? 5.673 10.615 21.343 1.00 94.38 121 LEU A N 1
ATOM 988 C CA . LEU A 1 121 ? 6.972 10.367 20.744 1.00 94.38 121 LEU A CA 1
ATOM 989 C C . LEU A 1 121 ? 7.004 8.942 20.211 1.00 94.38 121 LEU A C 1
ATOM 991 O O . LEU A 1 121 ? 6.383 8.045 20.780 1.00 94.38 121 LEU A O 1
ATOM 995 N N . PHE A 1 122 ? 7.733 8.755 19.126 1.00 95.50 122 PHE A N 1
ATOM 996 C CA . PHE A 1 122 ? 7.810 7.513 18.390 1.00 95.50 122 PHE A CA 1
ATOM 997 C C . PHE A 1 122 ? 9.261 7.167 18.100 1.00 95.50 122 PHE A C 1
ATOM 999 O O . PHE A 1 122 ? 10.096 8.051 17.944 1.00 95.50 122 PHE A O 1
ATOM 1006 N N . ASN A 1 123 ? 9.535 5.876 17.998 1.00 94.12 123 ASN A N 1
ATOM 1007 C CA . ASN A 1 123 ? 10.759 5.345 17.415 1.00 94.12 123 ASN A CA 1
ATOM 1008 C C . ASN A 1 123 ? 10.402 4.108 16.585 1.00 94.12 123 ASN A C 1
ATOM 1010 O O . ASN A 1 123 ? 9.353 3.491 16.799 1.00 94.12 123 ASN A O 1
ATOM 1014 N N . VAL A 1 124 ? 11.257 3.740 15.636 1.00 94.56 124 VAL A N 1
ATOM 1015 C CA . VAL A 1 124 ? 10.992 2.594 14.760 1.00 94.56 124 VAL A CA 1
ATOM 1016 C C . VAL A 1 124 ? 11.293 1.288 15.499 1.00 94.56 124 VAL A C 1
ATOM 1018 O O . VAL A 1 124 ? 12.319 1.170 16.164 1.00 94.56 124 VAL A O 1
ATOM 1021 N N . LEU A 1 125 ? 10.383 0.315 15.402 1.00 93.94 125 LEU A N 1
ATOM 1022 C CA . LEU A 1 125 ? 10.585 -1.065 15.861 1.00 93.94 125 LEU A CA 1
ATOM 1023 C C . LEU A 1 125 ? 10.879 -2.009 14.693 1.00 93.94 125 LEU A C 1
ATOM 1025 O O . LEU A 1 125 ? 11.713 -2.898 14.835 1.00 93.94 125 LEU A O 1
ATOM 1029 N N . ASP A 1 126 ? 10.225 -1.807 13.544 1.00 93.06 126 ASP A N 1
ATOM 1030 C CA . ASP A 1 126 ? 10.480 -2.580 12.326 1.00 93.06 126 ASP A CA 1
ATOM 1031 C C . ASP A 1 126 ? 10.626 -1.654 11.113 1.00 93.06 126 ASP A C 1
ATOM 1033 O O . ASP A 1 126 ? 9.651 -1.237 10.482 1.00 93.06 126 ASP A O 1
ATOM 1037 N N . LEU A 1 127 ? 11.879 -1.312 10.794 1.00 90.94 127 LEU A N 1
ATOM 1038 C CA . LEU A 1 127 ? 12.197 -0.446 9.658 1.00 90.94 127 LEU A CA 1
ATOM 1039 C C . LEU A 1 127 ? 11.865 -1.114 8.324 1.00 90.94 127 LEU A C 1
ATOM 1041 O O . LEU A 1 127 ? 11.494 -0.425 7.379 1.00 90.94 127 LEU A O 1
ATOM 1045 N N . ARG A 1 128 ? 11.976 -2.443 8.239 1.00 89.69 128 ARG A N 1
ATOM 1046 C CA . ARG A 1 128 ? 11.732 -3.163 6.988 1.00 89.69 128 ARG A CA 1
ATOM 1047 C C . ARG A 1 128 ? 10.251 -3.093 6.620 1.00 89.69 128 ARG A C 1
ATOM 1049 O O . ARG A 1 128 ? 9.929 -2.769 5.481 1.00 89.69 128 ARG A O 1
ATOM 1056 N N . LEU A 1 129 ? 9.349 -3.323 7.580 1.00 93.25 129 LEU A N 1
ATOM 1057 C CA . LEU A 1 129 ? 7.907 -3.251 7.327 1.00 93.25 129 LEU A CA 1
ATOM 1058 C C . LEU A 1 129 ? 7.457 -1.804 7.086 1.00 93.25 129 LEU A C 1
ATOM 1060 O O . LEU A 1 129 ? 6.587 -1.552 6.254 1.00 93.25 129 LEU A O 1
ATOM 1064 N N . LEU A 1 130 ? 8.097 -0.835 7.748 1.00 94.94 130 LEU A N 1
ATOM 1065 C CA . LEU A 1 130 ? 7.866 0.579 7.465 1.00 94.94 130 LEU A CA 1
ATOM 1066 C C . LEU A 1 130 ? 8.290 0.951 6.035 1.00 94.94 130 LEU A C 1
ATOM 1068 O O . LEU A 1 130 ? 7.504 1.569 5.318 1.00 94.94 130 LEU A O 1
ATOM 1072 N N . LYS A 1 131 ? 9.485 0.528 5.598 1.00 91.56 131 LYS A N 1
ATOM 1073 C CA . LYS A 1 131 ? 9.978 0.716 4.225 1.00 91.56 131 LYS A CA 1
ATOM 1074 C C . LYS A 1 131 ? 9.072 0.029 3.200 1.00 91.56 131 LYS A C 1
ATOM 1076 O O . LYS A 1 131 ? 8.786 0.631 2.176 1.00 91.56 131 LYS A O 1
ATOM 1081 N N . TYR A 1 132 ? 8.547 -1.160 3.503 1.00 91.44 132 TYR A N 1
ATOM 1082 C CA . TYR A 1 132 ? 7.563 -1.857 2.668 1.00 91.44 132 TYR A CA 1
ATOM 1083 C C . TYR A 1 132 ? 6.278 -1.040 2.454 1.00 91.44 132 TYR A C 1
ATOM 1085 O O . TYR A 1 132 ? 5.853 -0.816 1.320 1.00 91.44 132 TYR A O 1
ATOM 1093 N N . ILE A 1 133 ? 5.669 -0.546 3.538 1.00 95.19 133 ILE A N 1
ATOM 1094 C CA . ILE A 1 133 ? 4.477 0.319 3.465 1.00 95.19 133 ILE A CA 1
ATOM 1095 C C . ILE A 1 133 ? 4.802 1.593 2.685 1.00 95.19 133 ILE A C 1
ATOM 1097 O O . ILE A 1 133 ? 3.982 2.081 1.905 1.00 95.19 133 ILE A O 1
ATOM 1101 N N . ALA A 1 134 ? 6.015 2.104 2.877 1.00 93.31 134 ALA A N 1
ATOM 1102 C CA . ALA A 1 134 ? 6.537 3.256 2.184 1.00 93.31 134 ALA A CA 1
ATOM 1103 C C . ALA A 1 134 ? 6.877 2.994 0.715 1.00 93.31 134 ALA A C 1
ATOM 1105 O O . ALA A 1 134 ? 7.361 3.927 0.114 1.00 93.31 134 ALA A O 1
ATOM 1106 N N . ILE A 1 135 ? 6.646 1.839 0.081 1.00 87.25 135 ILE A N 1
ATOM 1107 C CA . ILE A 1 135 ? 6.963 1.690 -1.356 1.00 87.25 135 ILE A CA 1
ATOM 1108 C C . ILE A 1 135 ? 5.916 2.416 -2.206 1.00 87.25 135 ILE A C 1
ATOM 1110 O O . ILE A 1 135 ? 6.223 3.343 -2.953 1.00 87.25 135 ILE A O 1
ATOM 1114 N N . ALA A 1 136 ? 4.652 2.021 -2.073 1.00 85.88 136 ALA A N 1
ATOM 1115 C CA . ALA A 1 136 ? 3.539 2.592 -2.824 1.00 85.88 136 ALA A CA 1
ATOM 1116 C C . ALA A 1 136 ? 2.204 2.289 -2.121 1.00 85.88 136 ALA A C 1
ATOM 1118 O O . ALA A 1 136 ? 2.132 1.356 -1.312 1.00 85.88 136 ALA A O 1
ATOM 1119 N N . PRO A 1 137 ? 1.110 2.995 -2.464 1.00 89.25 137 PRO A N 1
ATOM 1120 C CA . PRO A 1 137 ? -0.190 2.794 -1.823 1.00 89.25 137 PRO A CA 1
ATOM 1121 C C . PRO A 1 137 ? -0.698 1.348 -1.906 1.00 89.25 137 PRO A C 1
ATOM 1123 O O . PRO A 1 137 ? -1.368 0.888 -0.990 1.00 89.25 137 PRO A O 1
ATOM 1126 N N . LYS A 1 138 ? -0.332 0.593 -2.949 1.00 87.00 138 LYS A N 1
ATOM 1127 C CA . LYS A 1 138 ? -0.680 -0.832 -3.092 1.00 87.00 138 LYS A CA 1
ATOM 1128 C C . LYS A 1 138 ? -0.073 -1.711 -1.991 1.00 87.00 138 LYS A C 1
ATOM 1130 O O . LYS A 1 138 ? -0.754 -2.592 -1.475 1.00 87.00 138 LYS A O 1
ATOM 1135 N N . TYR A 1 139 ? 1.165 -1.433 -1.581 1.00 90.44 139 TYR A N 1
ATOM 1136 C CA . TYR A 1 139 ? 1.836 -2.152 -0.493 1.00 90.44 139 TYR A CA 1
ATOM 1137 C C . TYR A 1 139 ? 1.258 -1.751 0.868 1.00 90.44 139 TYR A C 1
ATOM 1139 O O . TYR A 1 139 ? 0.992 -2.607 1.710 1.00 90.44 139 TYR A O 1
ATOM 1147 N N . ALA A 1 140 ? 0.952 -0.463 1.053 1.00 95.88 140 ALA A N 1
ATOM 1148 C CA . ALA A 1 140 ? 0.221 0.003 2.228 1.00 95.88 140 ALA A CA 1
ATOM 1149 C C . ALA A 1 140 ? -1.178 -0.635 2.328 1.00 95.88 140 ALA A C 1
ATOM 1151 O O . ALA A 1 140 ? -1.577 -1.049 3.413 1.00 95.88 140 ALA A O 1
ATOM 1152 N N . LEU A 1 141 ? -1.909 -0.763 1.213 1.00 95.81 141 LEU A N 1
ATOM 1153 C CA . LEU A 1 141 ? -3.205 -1.444 1.166 1.00 95.81 141 LEU A CA 1
ATOM 1154 C C . LEU A 1 141 ? -3.074 -2.921 1.541 1.00 95.81 141 LEU A C 1
ATOM 1156 O O . LEU A 1 141 ? -3.851 -3.399 2.364 1.00 95.81 141 LEU A O 1
ATOM 1160 N N . HIS A 1 142 ? -2.091 -3.617 0.971 1.00 94.38 142 HIS A N 1
ATOM 1161 C CA . HIS A 1 142 ? -1.844 -5.022 1.277 1.00 94.38 142 HIS A CA 1
ATOM 1162 C C . HIS A 1 142 ? -1.562 -5.230 2.772 1.00 94.38 142 HIS A C 1
ATOM 1164 O O . HIS A 1 142 ? -2.206 -6.057 3.416 1.00 94.38 142 HIS A O 1
ATOM 1170 N N . PHE A 1 143 ? -0.689 -4.403 3.360 1.00 97.69 143 PHE A N 1
ATOM 1171 C CA . PHE A 1 143 ? -0.458 -4.405 4.803 1.00 97.69 143 PHE A CA 1
ATOM 1172 C C . PHE A 1 143 ? -1.746 -4.133 5.594 1.00 97.69 143 PHE A C 1
ATOM 1174 O O . PHE A 1 143 ? -2.063 -4.887 6.512 1.00 97.69 143 PHE A O 1
ATOM 1181 N N . LEU A 1 144 ? -2.505 -3.088 5.237 1.00 98.50 144 LEU A N 1
ATOM 1182 C CA . LEU A 1 144 ? -3.748 -2.728 5.925 1.00 98.50 144 LEU A CA 1
ATOM 1183 C C . LEU A 1 144 ? -4.751 -3.882 5.909 1.00 98.50 144 LEU A C 1
ATOM 1185 O O . LEU A 1 144 ? -5.343 -4.162 6.941 1.00 98.50 144 LEU A O 1
ATOM 1189 N N . GLN A 1 145 ? -4.925 -4.573 4.783 1.00 98.12 145 GLN A N 1
ATOM 1190 C CA . GLN A 1 145 ? -5.844 -5.708 4.677 1.00 98.12 145 GLN A CA 1
ATOM 1191 C C . GLN A 1 145 ? -5.487 -6.832 5.657 1.00 98.12 145 GLN A C 1
ATOM 1193 O O . GLN A 1 145 ? -6.352 -7.278 6.409 1.00 98.12 145 GLN A O 1
ATOM 1198 N N . ILE A 1 146 ? -4.215 -7.241 5.699 1.00 97.94 146 ILE A N 1
ATOM 1199 C CA . ILE A 1 146 ? -3.745 -8.305 6.601 1.00 97.94 146 ILE A CA 1
ATOM 1200 C C . ILE A 1 146 ? -3.839 -7.852 8.067 1.00 97.94 146 ILE A C 1
ATOM 1202 O O . ILE A 1 146 ? -4.344 -8.575 8.926 1.00 97.94 146 ILE A O 1
ATOM 1206 N N . TYR A 1 147 ? -3.390 -6.630 8.359 1.00 98.56 147 TYR A N 1
ATOM 1207 C CA . TYR A 1 147 ? -3.432 -6.052 9.700 1.00 98.56 147 TYR A CA 1
ATOM 1208 C C . TYR A 1 147 ? -4.865 -5.922 10.230 1.00 98.56 147 TYR A C 1
ATOM 1210 O O . TYR A 1 147 ? -5.137 -6.321 11.361 1.00 98.56 147 TYR A O 1
ATOM 1218 N N . ILE A 1 148 ? -5.794 -5.418 9.414 1.00 98.62 148 ILE A N 1
ATOM 1219 C CA . ILE A 1 148 ? -7.204 -5.277 9.784 1.00 98.62 148 ILE A CA 1
ATOM 1220 C C . ILE A 1 148 ? -7.816 -6.648 10.084 1.00 98.62 148 ILE A C 1
ATOM 1222 O O . ILE A 1 148 ? -8.441 -6.806 11.131 1.00 98.62 148 ILE A O 1
ATOM 1226 N N . GLU A 1 149 ? -7.620 -7.647 9.218 1.00 98.38 149 GLU A N 1
ATOM 1227 C CA . GLU A 1 149 ? -8.116 -9.008 9.466 1.00 98.38 149 GLU A CA 1
ATOM 1228 C C . GLU A 1 149 ? -7.570 -9.580 10.773 1.00 98.38 149 GLU A C 1
ATOM 1230 O O . GLU A 1 149 ? -8.330 -10.166 11.546 1.00 98.38 149 GLU A O 1
ATOM 1235 N N . LYS A 1 150 ? -6.281 -9.361 11.065 1.00 98.19 150 LYS A N 1
ATOM 1236 C CA . LYS A 1 150 ? -5.674 -9.805 12.321 1.00 98.19 150 LYS A CA 1
ATOM 1237 C C . LYS A 1 150 ? -6.303 -9.133 13.541 1.00 98.19 150 LYS A C 1
ATOM 1239 O O . LYS A 1 150 ? -6.626 -9.830 14.500 1.00 98.19 150 LYS A O 1
ATOM 1244 N N . VAL A 1 151 ? -6.503 -7.814 13.516 1.00 98.50 151 VAL A N 1
ATOM 1245 C CA . VAL A 1 151 ? -7.140 -7.081 14.627 1.00 98.50 151 VAL A CA 1
ATOM 1246 C C . VAL A 1 151 ? -8.577 -7.562 14.838 1.00 98.50 151 VAL A C 1
ATOM 1248 O O . VAL A 1 151 ? -8.982 -7.816 15.974 1.00 98.50 151 VAL A O 1
ATOM 1251 N N . LEU A 1 152 ? -9.341 -7.734 13.753 1.00 98.50 152 LEU A N 1
ATOM 1252 C CA . LEU A 1 152 ? -10.706 -8.258 13.816 1.00 98.50 152 LEU A CA 1
ATOM 1253 C C . LEU A 1 152 ? -10.737 -9.693 14.349 1.00 98.50 152 LEU A C 1
ATOM 1255 O O . LEU A 1 152 ? -11.638 -10.028 15.111 1.00 98.50 152 LEU A O 1
ATOM 1259 N N . LYS A 1 153 ? -9.765 -10.532 13.976 1.00 98.50 153 LYS A N 1
ATOM 1260 C CA . LYS A 1 153 ? -9.641 -11.906 14.475 1.00 98.50 153 LYS A CA 1
ATOM 1261 C C . LYS A 1 153 ? -9.354 -11.932 15.971 1.00 98.50 153 LYS A C 1
ATOM 1263 O O . LYS A 1 153 ? -10.058 -12.615 16.699 1.00 98.50 153 LYS A O 1
ATOM 1268 N N . ASP A 1 154 ? -8.365 -11.168 16.427 1.00 98.50 154 ASP A N 1
ATOM 1269 C CA . ASP A 1 154 ? -7.989 -11.114 17.847 1.00 98.50 154 ASP A CA 1
ATOM 1270 C C . ASP A 1 154 ? -9.081 -10.498 18.731 1.00 98.50 154 ASP A C 1
ATOM 1272 O O . ASP A 1 154 ? -9.116 -10.743 19.935 1.00 98.50 154 ASP A O 1
ATOM 1276 N N . SER A 1 155 ? -9.960 -9.693 18.133 1.00 98.12 155 SER A N 1
ATOM 1277 C CA . SER A 1 155 ? -11.085 -9.032 18.800 1.00 98.12 155 SER A CA 1
ATOM 1278 C C . SER A 1 155 ? -12.416 -9.782 18.643 1.00 98.12 155 SER A C 1
ATOM 1280 O O . SER A 1 155 ? -13.457 -9.223 18.975 1.00 98.12 155 SER A O 1
ATOM 1282 N N . ASP A 1 156 ? -12.411 -11.010 18.108 1.00 98.12 156 ASP A N 1
ATOM 1283 C CA . ASP A 1 156 ? -13.605 -11.838 17.846 1.00 98.12 156 ASP A CA 1
ATOM 1284 C C . ASP A 1 156 ? -14.670 -11.183 16.936 1.00 98.12 156 ASP A C 1
ATOM 1286 O O . ASP A 1 156 ? -15.856 -11.503 16.990 1.00 98.12 156 ASP A O 1
ATOM 1290 N N . LEU A 1 157 ? -14.257 -10.271 16.052 1.00 98.25 157 LEU A N 1
ATOM 1291 C CA . LEU A 1 157 ? -15.129 -9.580 15.096 1.00 98.25 157 LEU A CA 1
ATOM 1292 C C . LEU A 1 157 ? -15.053 -10.154 13.677 1.00 98.25 157 LEU A C 1
ATOM 1294 O O . LEU A 1 157 ? -15.924 -9.875 12.858 1.00 98.25 157 LEU A O 1
ATOM 1298 N N . LEU A 1 158 ? -14.029 -10.943 13.342 1.00 98.44 158 LEU A N 1
ATOM 1299 C CA . LEU A 1 158 ? -13.811 -11.373 11.954 1.00 98.44 158 LEU A CA 1
ATOM 1300 C C . LEU A 1 158 ? -15.001 -12.163 11.375 1.00 98.44 158 LEU A C 1
ATOM 1302 O O . LEU A 1 158 ? -15.348 -11.983 10.210 1.00 98.44 158 LEU A O 1
ATOM 1306 N N . ALA A 1 159 ? -15.672 -12.983 12.191 1.00 98.31 159 ALA A N 1
ATOM 1307 C CA . ALA A 1 159 ? -16.803 -13.800 11.749 1.00 98.31 159 ALA A CA 1
ATOM 1308 C C . ALA A 1 159 ? -17.967 -12.961 11.188 1.00 98.31 159 ALA A C 1
ATOM 1310 O O . ALA A 1 159 ? -18.517 -13.309 10.144 1.00 98.31 159 ALA A O 1
ATOM 1311 N N . ILE A 1 160 ? -18.306 -11.827 11.820 1.00 98.31 160 ILE A N 1
ATOM 1312 C CA . ILE A 1 160 ? -19.410 -10.975 11.351 1.00 98.31 160 ILE A CA 1
ATOM 1313 C C . ILE A 1 160 ? -19.054 -10.218 10.063 1.00 98.31 160 ILE A C 1
ATOM 1315 O O . ILE A 1 160 ? -19.930 -9.937 9.246 1.00 98.31 160 ILE A O 1
ATOM 1319 N N . PHE A 1 161 ? -17.771 -9.917 9.841 1.00 98.56 161 PHE A N 1
ATOM 1320 C CA . PHE A 1 161 ? -17.300 -9.362 8.569 1.00 98.56 161 PHE A CA 1
ATOM 1321 C C . PHE A 1 161 ? -17.348 -10.416 7.457 1.00 98.56 161 PHE A C 1
ATOM 1323 O O . PHE A 1 161 ? -17.879 -10.140 6.384 1.00 98.56 161 PHE A O 1
ATOM 1330 N N . ASN A 1 162 ? -16.878 -11.638 7.727 1.00 98.38 162 ASN A N 1
ATOM 1331 C CA . ASN A 1 162 ? -16.935 -12.742 6.766 1.00 98.38 162 ASN A CA 1
ATOM 1332 C C . ASN A 1 162 ? -18.379 -13.097 6.384 1.00 98.38 162 ASN A C 1
ATOM 1334 O O . ASN A 1 162 ? -18.653 -13.336 5.211 1.00 98.38 162 ASN A O 1
ATOM 1338 N N . ASN A 1 163 ? -19.317 -13.069 7.339 1.00 98.31 163 ASN A N 1
ATOM 1339 C CA . ASN A 1 163 ? -20.739 -13.270 7.051 1.00 98.31 163 ASN A CA 1
ATOM 1340 C C . ASN A 1 163 ? -21.265 -12.243 6.034 1.00 98.31 163 ASN A C 1
ATOM 1342 O O . ASN A 1 163 ? -21.935 -12.610 5.071 1.00 98.31 163 ASN A O 1
ATOM 1346 N N . PHE A 1 164 ? -20.914 -10.965 6.203 1.00 98.50 164 PHE A N 1
ATOM 1347 C CA . PHE A 1 164 ? -21.278 -9.932 5.237 1.00 98.50 164 PHE A CA 1
ATOM 1348 C C . PHE A 1 164 ? -20.652 -10.170 3.859 1.00 98.50 164 PHE A C 1
ATOM 1350 O O . PHE A 1 164 ? -21.360 -10.066 2.862 1.00 98.50 164 PHE A O 1
ATOM 1357 N N . PHE A 1 165 ? -19.364 -10.511 3.777 1.00 98.06 165 PHE A N 1
ATOM 1358 C CA . PHE A 1 165 ? -18.718 -10.725 2.477 1.00 98.06 165 PHE A CA 1
ATOM 1359 C C . PHE A 1 165 ? -19.234 -11.968 1.743 1.00 98.06 165 PHE A C 1
ATOM 1361 O O . PHE A 1 165 ? -19.353 -11.925 0.521 1.00 98.06 165 PHE A O 1
ATOM 1368 N N . ASN A 1 166 ? -19.611 -13.024 2.471 1.00 98.00 166 ASN A N 1
ATOM 1369 C CA . ASN A 1 166 ? -20.238 -14.218 1.897 1.00 98.00 166 ASN A CA 1
ATOM 1370 C C . ASN A 1 166 ? -21.679 -13.957 1.432 1.00 98.00 166 ASN A C 1
ATOM 1372 O O . ASN A 1 166 ? -22.131 -14.541 0.449 1.00 98.00 166 ASN A O 1
ATOM 1376 N N . PHE A 1 167 ? -22.401 -13.073 2.127 1.00 97.50 167 PHE A N 1
ATOM 1377 C CA . PHE A 1 167 ? -23.804 -12.764 1.857 1.00 97.50 167 PHE A CA 1
ATOM 1378 C C . PHE A 1 167 ? -24.035 -11.243 1.834 1.00 97.50 167 PHE A C 1
ATOM 1380 O O . PHE A 1 167 ? -24.656 -10.691 2.751 1.00 97.50 167 PHE A O 1
ATOM 1387 N N . PRO A 1 168 ? -23.544 -10.534 0.802 1.00 95.69 168 PRO A N 1
ATOM 1388 C CA . PRO A 1 168 ? -23.571 -9.078 0.767 1.00 95.69 168 PRO A CA 1
ATOM 1389 C C . PRO A 1 168 ? -24.988 -8.550 0.519 1.00 95.69 168 PRO A C 1
ATOM 1391 O O . PRO A 1 168 ? -25.478 -8.512 -0.607 1.00 95.69 168 PRO A O 1
ATOM 1394 N N . ASN A 1 169 ? -25.657 -8.111 1.585 1.00 96.50 169 ASN A N 1
ATOM 1395 C CA . ASN A 1 169 ? -26.970 -7.469 1.531 1.00 96.50 169 ASN A CA 1
ATOM 1396 C C . ASN A 1 169 ? -27.103 -6.387 2.619 1.00 96.50 169 ASN A C 1
ATOM 1398 O O . ASN A 1 169 ? -26.245 -6.250 3.493 1.00 96.50 169 ASN A O 1
ATOM 1402 N N . GLU A 1 170 ? -28.173 -5.590 2.557 1.00 97.31 170 GLU A N 1
ATOM 1403 C CA . GLU A 1 170 ? -28.375 -4.457 3.468 1.00 97.31 170 GLU A CA 1
ATOM 1404 C C . GLU A 1 170 ? -28.551 -4.881 4.936 1.00 97.31 170 GLU A C 1
ATOM 1406 O O . GLU A 1 170 ? -28.099 -4.165 5.832 1.00 97.31 170 GLU A O 1
ATOM 1411 N N . VAL A 1 171 ? -29.152 -6.048 5.189 1.00 97.88 171 VAL A N 1
ATOM 1412 C CA . VAL A 1 171 ? -29.331 -6.594 6.544 1.00 97.88 171 VAL A CA 1
ATOM 1413 C C . VAL A 1 171 ? -27.971 -6.930 7.147 1.00 97.88 171 VAL A C 1
ATOM 1415 O O . VAL A 1 171 ? -27.598 -6.341 8.161 1.00 97.88 171 VAL A O 1
ATOM 1418 N N . ASN A 1 172 ? -27.187 -7.769 6.466 1.00 97.94 172 ASN A N 1
ATOM 1419 C CA . ASN A 1 172 ? -25.866 -8.193 6.929 1.00 97.94 172 ASN A CA 1
ATOM 1420 C C . ASN A 1 172 ? -24.898 -7.008 7.045 1.00 97.94 172 ASN A C 1
ATOM 1422 O O . ASN A 1 172 ? -24.160 -6.905 8.019 1.00 97.94 172 ASN A O 1
ATOM 1426 N N . PHE A 1 173 ? -24.943 -6.050 6.113 1.00 98.31 173 PHE A N 1
ATOM 1427 C CA . PHE A 1 173 ? -24.145 -4.824 6.203 1.00 98.31 173 PHE A CA 1
ATOM 1428 C C . PHE A 1 173 ? -24.458 -4.014 7.466 1.00 98.31 173 PHE A C 1
ATOM 1430 O O . PHE A 1 173 ? -23.552 -3.544 8.164 1.00 98.31 173 PHE A O 1
ATOM 1437 N N . ASN A 1 174 ? -25.748 -3.803 7.746 1.00 97.75 174 ASN A N 1
ATOM 1438 C CA . ASN A 1 174 ? -26.170 -3.046 8.916 1.00 97.75 174 ASN A CA 1
ATOM 1439 C C . ASN A 1 174 ? -25.855 -3.801 10.210 1.00 97.75 174 ASN A C 1
ATOM 1441 O O . ASN A 1 174 ? -25.455 -3.155 11.177 1.00 97.75 174 ASN A O 1
ATOM 1445 N N . GLU A 1 175 ? -25.965 -5.129 10.218 1.00 98.19 175 GLU A N 1
ATOM 1446 C CA . GLU A 1 175 ? -25.546 -5.972 11.337 1.00 98.19 175 GLU A CA 1
ATOM 1447 C C . GLU A 1 175 ? -24.045 -5.820 11.613 1.00 98.19 175 GLU A C 1
ATOM 1449 O O . GLU A 1 175 ? -23.674 -5.394 12.706 1.00 98.19 175 GLU A O 1
ATOM 1454 N N . THR A 1 176 ? -23.176 -6.027 10.616 1.00 98.44 176 THR A N 1
ATOM 1455 C CA . THR A 1 176 ? -21.719 -5.851 10.762 1.00 98.44 176 THR A CA 1
ATOM 1456 C C . THR A 1 176 ? -21.365 -4.450 11.258 1.00 98.44 176 THR A C 1
ATOM 1458 O O . THR A 1 176 ? -20.573 -4.296 12.191 1.00 98.44 176 THR A O 1
ATOM 1461 N N . LYS A 1 177 ? -21.981 -3.412 10.678 1.00 97.12 177 LYS A N 1
ATOM 1462 C CA . LYS A 1 177 ? -21.776 -2.014 11.080 1.00 97.12 177 LYS A CA 1
ATOM 1463 C C . LYS A 1 177 ? -22.181 -1.774 12.536 1.00 97.12 177 LYS A C 1
ATOM 1465 O O . LYS A 1 177 ? -21.419 -1.167 13.288 1.00 97.12 177 LYS A O 1
ATOM 1470 N N . ASN A 1 178 ? -23.367 -2.228 12.936 1.00 95.94 178 ASN A N 1
ATOM 1471 C CA . ASN A 1 178 ? -23.893 -2.002 14.280 1.00 95.94 178 ASN A CA 1
ATOM 1472 C C . ASN A 1 178 ? -23.105 -2.789 15.333 1.00 95.94 178 ASN A C 1
ATOM 1474 O O . ASN A 1 178 ? -22.764 -2.217 16.368 1.00 95.94 178 ASN A O 1
ATOM 1478 N N . THR A 1 179 ? -22.747 -4.043 15.044 1.00 97.56 179 THR A N 1
ATOM 1479 C CA . THR A 1 179 ? -21.891 -4.872 15.904 1.00 97.56 179 THR A CA 1
ATOM 1480 C C . THR A 1 179 ? -20.534 -4.212 16.115 1.00 97.56 179 THR A C 1
ATOM 1482 O O . THR A 1 179 ? -20.101 -4.051 17.255 1.00 97.56 179 THR A O 1
ATOM 1485 N N . PHE A 1 180 ? -19.897 -3.722 15.044 1.00 96.62 180 PHE A N 1
ATOM 1486 C CA . PHE A 1 180 ? -18.636 -2.987 15.154 1.00 96.62 180 PHE A CA 1
ATOM 1487 C C . PHE A 1 180 ? -18.776 -1.706 15.992 1.00 96.62 180 PHE A C 1
ATOM 1489 O O . PHE A 1 180 ? -17.924 -1.420 16.836 1.00 96.62 180 PHE A O 1
ATOM 1496 N N . TYR A 1 181 ? -19.846 -0.930 15.791 1.00 94.12 181 TYR A N 1
ATOM 1497 C CA . TYR A 1 181 ? -20.082 0.304 16.549 1.00 94.12 181 TYR A CA 1
ATOM 1498 C C . TYR A 1 181 ? -20.292 0.030 18.035 1.00 94.12 181 TYR A C 1
ATOM 1500 O O . TYR A 1 181 ? -19.704 0.722 18.866 1.00 94.12 181 TYR A O 1
ATOM 1508 N N . TYR A 1 182 ? -21.123 -0.960 18.364 1.00 93.00 182 TYR A N 1
ATOM 1509 C CA . TYR A 1 182 ? -21.380 -1.361 19.742 1.00 93.00 182 TYR A CA 1
ATOM 1510 C C . TYR A 1 182 ? -20.086 -1.819 20.416 1.00 93.00 182 TYR A C 1
ATOM 1512 O O . TYR A 1 182 ? -19.691 -1.237 21.422 1.00 93.00 182 TYR A O 1
ATOM 1520 N N . PHE A 1 183 ? -19.370 -2.757 19.791 1.00 95.38 183 PHE A N 1
ATOM 1521 C CA . PHE A 1 183 ? -18.097 -3.267 20.291 1.00 95.38 183 PHE A CA 1
ATOM 1522 C C . PHE A 1 183 ? -17.080 -2.144 20.534 1.00 95.38 183 PHE A C 1
ATOM 1524 O O . PHE A 1 183 ? -16.491 -2.044 21.608 1.00 95.38 183 PHE A O 1
ATOM 1531 N N . THR A 1 184 ? -16.891 -1.255 19.553 1.00 93.25 184 THR A N 1
ATOM 1532 C CA . THR A 1 184 ? -15.895 -0.178 19.660 1.00 93.25 184 THR A CA 1
ATOM 1533 C C . THR A 1 184 ? -16.248 0.787 20.786 1.00 93.25 184 THR A C 1
ATOM 1535 O O . THR A 1 184 ? -15.358 1.267 21.482 1.00 93.25 184 THR A O 1
ATOM 1538 N N . LYS A 1 185 ? -17.535 1.084 20.984 1.00 90.06 185 LYS A N 1
ATOM 1539 C CA . LYS A 1 185 ? -17.984 1.962 22.067 1.00 90.06 185 LYS A CA 1
ATOM 1540 C C . LYS A 1 185 ? -17.868 1.329 23.446 1.00 90.06 185 LYS A C 1
ATOM 1542 O O . LYS A 1 185 ? -17.550 2.046 24.384 1.00 90.06 185 LYS A O 1
ATOM 1547 N N . GLU A 1 186 ? -18.156 0.040 23.553 1.00 92.06 186 GLU A N 1
ATOM 1548 C CA . GLU A 1 186 ? -18.094 -0.686 24.819 1.00 92.06 186 GLU A CA 1
ATOM 1549 C C . GLU A 1 186 ? -16.652 -0.791 25.321 1.00 92.06 186 GLU A C 1
ATOM 1551 O O . GLU A 1 186 ? -16.361 -0.520 26.482 1.00 92.06 186 GLU A O 1
ATOM 1556 N N . TYR A 1 187 ? -15.724 -1.114 24.419 1.00 93.62 187 TYR A N 1
ATOM 1557 C CA . TYR A 1 187 ? -14.350 -1.449 24.787 1.00 93.62 187 TYR A CA 1
ATOM 1558 C C . TYR A 1 187 ? -13.338 -0.338 24.510 1.00 93.62 187 TYR A C 1
ATOM 1560 O O .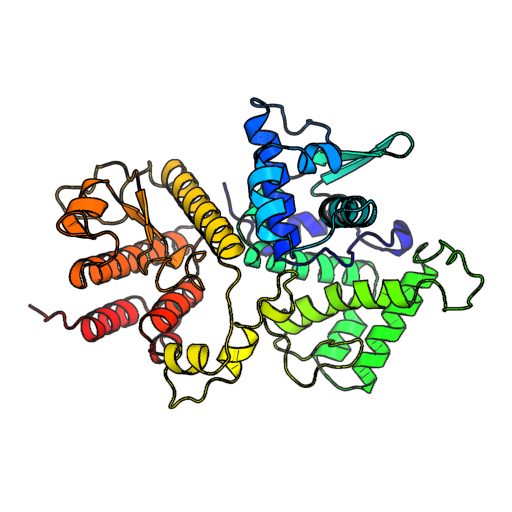 TYR A 1 187 ? -12.138 -0.571 24.597 1.00 93.62 187 TYR A O 1
ATOM 1568 N N . THR A 1 188 ? -13.762 0.873 24.140 1.00 90.94 188 THR A N 1
ATOM 1569 C CA . THR A 1 188 ? -12.831 1.991 23.933 1.00 90.94 188 THR A CA 1
ATOM 1570 C C . THR A 1 188 ? -13.432 3.333 24.329 1.00 90.94 188 THR A C 1
ATOM 1572 O O . THR A 1 188 ? -14.640 3.541 24.317 1.00 90.94 188 THR A O 1
ATOM 1575 N N . ASN A 1 189 ? -12.567 4.321 24.555 1.00 84.62 189 ASN A N 1
ATOM 1576 C CA . ASN A 1 189 ? -12.978 5.696 24.852 1.00 84.62 189 ASN A CA 1
ATOM 1577 C C . ASN A 1 189 ? -13.340 6.519 23.594 1.00 84.62 189 ASN A C 1
ATOM 1579 O O . ASN A 1 189 ? -13.099 7.732 23.549 1.00 84.62 189 ASN A O 1
ATOM 1583 N N . ILE A 1 190 ? -13.863 5.890 22.534 1.00 84.25 190 ILE A N 1
ATOM 1584 C CA . ILE A 1 190 ? -14.167 6.585 21.279 1.00 84.25 190 ILE A CA 1
ATOM 1585 C C . ILE A 1 190 ? -15.264 7.646 21.469 1.00 84.25 190 ILE A C 1
ATOM 1587 O O . ILE A 1 190 ? -16.361 7.383 21.952 1.00 84.25 190 ILE A O 1
ATOM 1591 N N . GLY A 1 191 ? -14.972 8.883 21.059 1.00 68.38 191 GLY A N 1
ATOM 1592 C CA . GLY A 1 191 ? -15.941 9.981 21.091 1.00 68.38 191 GLY A CA 1
ATOM 1593 C C . GLY A 1 191 ? -16.286 10.539 22.476 1.00 68.38 191 GLY A C 1
ATOM 1594 O O . GLY A 1 191 ? -17.237 11.304 22.568 1.00 68.38 191 GLY A O 1
ATOM 1595 N N . SER A 1 192 ? -15.513 10.241 23.526 1.00 61.19 192 SER A N 1
ATOM 1596 C CA . SER A 1 192 ? -15.716 10.772 24.890 1.00 61.19 192 SER A CA 1
ATOM 1597 C C . SER A 1 192 ? -15.474 12.286 25.051 1.00 61.19 192 SER A C 1
ATOM 1599 O O . SER A 1 192 ? -15.711 12.835 26.124 1.00 61.19 192 SER A O 1
ATOM 1601 N N . LYS A 1 193 ? -15.035 12.993 23.998 1.00 52.50 193 LYS A N 1
ATOM 1602 C CA . LYS A 1 193 ? -14.933 14.461 23.992 1.00 52.50 193 LYS A CA 1
ATOM 1603 C C . LYS A 1 193 ? -16.268 15.063 23.554 1.00 52.50 193 LYS A C 1
ATOM 1605 O O . LYS A 1 193 ? -16.618 15.023 22.376 1.00 52.50 193 LYS A O 1
ATOM 1610 N N . THR A 1 194 ? -16.996 15.600 24.526 1.00 42.03 194 THR A N 1
ATOM 1611 C CA . THR A 1 194 ? -18.211 16.403 24.380 1.00 42.03 194 THR A CA 1
ATOM 1612 C C . THR A 1 194 ? -18.058 17.454 23.281 1.00 42.03 194 THR A C 1
ATOM 1614 O O . THR A 1 194 ? -17.098 18.224 23.259 1.00 42.03 194 THR A O 1
ATOM 1617 N N . SER A 1 195 ? -19.025 17.493 22.360 1.00 42.12 195 SER A N 1
ATOM 1618 C CA . SER A 1 195 ? -19.208 18.646 21.481 1.00 42.12 195 SER A CA 1
ATOM 1619 C C . SER A 1 195 ? -19.492 19.858 22.369 1.00 42.12 195 SER A C 1
ATOM 1621 O O . SER A 1 195 ? -20.333 19.777 23.264 1.00 42.12 195 SER A O 1
ATOM 1623 N N . SER A 1 196 ? -18.800 20.971 22.143 1.00 43.56 196 SER A N 1
ATOM 1624 C CA . SER A 1 196 ? -18.853 22.194 22.960 1.00 43.56 196 SER A CA 1
ATOM 1625 C C . SER A 1 196 ? -20.230 22.876 23.016 1.00 43.56 196 SER A C 1
ATOM 1627 O O . SER A 1 196 ? -20.372 23.889 23.688 1.00 43.56 196 SER A O 1
ATOM 1629 N N . ASN A 1 197 ? -21.247 22.323 22.347 1.00 42.16 197 ASN A N 1
ATOM 1630 C CA . ASN A 1 197 ? -22.552 22.956 22.155 1.00 42.16 197 ASN A CA 1
ATOM 1631 C C . ASN A 1 197 ? -23.736 22.122 22.675 1.00 42.16 197 ASN A C 1
ATOM 1633 O O . ASN A 1 197 ? -24.819 22.199 22.100 1.00 42.16 197 ASN A O 1
ATOM 1637 N N . ASN A 1 198 ? -23.549 21.311 23.727 1.00 39.81 198 ASN A N 1
ATOM 1638 C CA . ASN A 1 198 ? -24.634 20.625 24.460 1.00 39.81 198 ASN A CA 1
ATOM 1639 C C . ASN A 1 198 ? -25.668 19.882 23.580 1.00 39.81 198 ASN A C 1
ATOM 1641 O O . ASN A 1 198 ? -26.803 19.643 23.981 1.00 39.81 198 ASN A O 1
ATOM 1645 N N . THR A 1 199 ? -25.283 19.500 22.360 1.00 42.66 199 THR A N 1
ATOM 1646 C CA . THR A 1 199 ? -26.149 18.791 21.424 1.00 42.66 199 THR A CA 1
ATOM 1647 C C . THR A 1 199 ? -25.911 17.303 21.617 1.00 42.66 199 THR A C 1
ATOM 1649 O O . THR A 1 199 ? -24.789 16.821 21.433 1.00 42.66 199 THR A O 1
ATOM 1652 N N . ILE A 1 200 ? -26.969 16.573 21.976 1.00 40.22 200 ILE A N 1
ATOM 1653 C CA . ILE A 1 200 ? -27.002 15.112 22.140 1.00 40.22 200 ILE A CA 1
ATOM 1654 C C . ILE A 1 200 ? -26.883 14.452 20.752 1.00 40.22 200 ILE A C 1
ATOM 1656 O O . ILE A 1 200 ? -27.783 13.787 20.253 1.00 40.22 200 ILE A O 1
ATOM 1660 N N . SER A 1 201 ? -25.763 14.656 20.065 1.00 46.94 201 SER A N 1
ATOM 1661 C CA . SER A 1 201 ? -25.339 13.756 18.994 1.00 46.94 201 SER A CA 1
ATOM 1662 C C . SER A 1 201 ? -24.658 12.585 19.691 1.00 46.94 201 SER A C 1
ATOM 1664 O O . SER A 1 201 ? -23.694 12.826 20.407 1.00 46.94 201 SER A O 1
ATOM 1666 N N . LYS A 1 202 ? -25.186 11.352 19.577 1.00 53.88 202 LYS A N 1
ATOM 1667 C CA . LYS A 1 202 ? -24.668 10.157 20.282 1.00 53.88 202 LYS A CA 1
ATOM 1668 C C . LYS A 1 202 ? -23.128 10.111 20.176 1.00 53.88 202 LYS A C 1
ATOM 1670 O O . LYS A 1 202 ? -22.627 9.719 19.114 1.00 53.88 202 LYS A O 1
ATOM 1675 N N . PRO A 1 203 ? -22.370 10.493 21.225 1.00 59.25 203 PRO A N 1
ATOM 1676 C CA . PRO A 1 203 ? -20.924 10.613 21.115 1.00 59.25 203 PRO A CA 1
ATOM 1677 C C . PRO A 1 203 ? -20.331 9.251 20.729 1.00 59.25 203 PRO A C 1
ATOM 1679 O O . PRO A 1 203 ? -20.797 8.200 21.187 1.00 59.25 203 PRO A O 1
ATOM 1682 N N . GLY A 1 204 ? -19.382 9.263 19.792 1.00 68.38 204 GLY A N 1
ATOM 1683 C CA . GLY A 1 204 ? -18.685 8.068 19.303 1.00 68.38 204 GLY A CA 1
ATOM 1684 C C . GLY A 1 204 ? -19.213 7.462 17.999 1.00 68.38 204 GLY A C 1
ATOM 1685 O O . GLY A 1 204 ? -18.398 6.968 17.230 1.00 68.38 204 GLY A O 1
ATOM 1686 N N . TYR A 1 205 ? -20.508 7.558 17.665 1.00 79.69 205 TYR A N 1
ATOM 1687 C CA . TYR A 1 205 ? -21.059 6.900 16.457 1.00 79.69 205 TYR A CA 1
ATOM 1688 C C . TYR A 1 205 ? -20.544 7.503 15.140 1.00 79.69 205 TYR A C 1
ATOM 1690 O O . TYR A 1 205 ? -20.260 6.778 14.188 1.00 79.69 205 TYR A O 1
ATOM 1698 N N . VAL A 1 206 ? -20.386 8.831 15.090 1.00 82.00 206 VAL A N 1
ATOM 1699 C CA . VAL A 1 206 ? -19.824 9.529 13.918 1.00 82.00 206 VAL A CA 1
ATOM 1700 C C . VAL A 1 206 ? -18.377 9.096 13.671 1.00 82.00 206 VAL A C 1
ATOM 1702 O O . VAL A 1 206 ? -17.998 8.810 12.536 1.00 82.00 206 VAL A O 1
ATOM 1705 N N . GLU A 1 207 ? -17.582 9.002 14.737 1.00 84.25 207 GLU A N 1
ATOM 1706 C CA . GLU A 1 207 ? -16.192 8.550 14.659 1.00 84.25 207 GLU A CA 1
ATOM 1707 C C . GLU A 1 207 ? -16.117 7.062 14.294 1.00 84.25 207 GLU A C 1
ATOM 1709 O O . GLU A 1 207 ? -15.363 6.704 13.393 1.00 84.25 207 GLU A O 1
ATOM 1714 N N . CYS A 1 208 ? -16.977 6.215 14.875 1.00 90.06 208 CYS A N 1
ATOM 1715 C CA . CYS A 1 208 ? -17.082 4.806 14.491 1.00 90.06 208 CYS A CA 1
ATOM 1716 C C . CYS A 1 208 ? -17.381 4.651 12.996 1.00 90.06 208 CYS A C 1
ATOM 1718 O O . CYS A 1 208 ? -16.768 3.813 12.349 1.00 90.06 208 CYS A O 1
ATOM 1720 N N . GLY A 1 209 ? -18.257 5.475 12.412 1.00 89.12 209 GLY A N 1
ATOM 1721 C CA . GLY A 1 209 ? -18.551 5.399 10.977 1.00 89.12 209 GLY A CA 1
ATOM 1722 C C . GLY A 1 209 ? -17.403 5.822 10.070 1.00 89.12 209 GLY A C 1
ATOM 1723 O O . GLY A 1 209 ? -17.180 5.210 9.018 1.00 89.12 209 GLY A O 1
ATOM 1724 N N . ARG A 1 210 ? -16.628 6.826 10.491 1.00 86.38 210 ARG A N 1
ATOM 1725 C CA . ARG A 1 210 ? -15.401 7.231 9.790 1.00 86.38 210 ARG A CA 1
ATOM 1726 C C . ARG A 1 210 ? -14.367 6.107 9.799 1.00 86.38 210 ARG A C 1
ATOM 1728 O O . ARG A 1 210 ? -13.799 5.820 8.749 1.00 86.38 210 ARG A O 1
ATOM 1735 N N . ILE A 1 211 ? -14.184 5.455 10.947 1.00 92.50 211 ILE A N 1
ATOM 1736 C CA . ILE A 1 211 ? -13.261 4.327 11.130 1.00 92.50 211 ILE A CA 1
ATOM 1737 C C . ILE A 1 211 ? -13.749 3.089 10.370 1.00 92.50 211 ILE A C 1
ATOM 1739 O O . ILE A 1 211 ? -12.988 2.501 9.609 1.00 92.50 211 ILE A O 1
ATOM 1743 N N . PHE A 1 212 ? -15.030 2.737 10.490 1.00 96.31 212 PHE A N 1
ATOM 1744 C CA . PHE A 1 212 ? -15.628 1.567 9.843 1.00 96.31 212 PHE A CA 1
ATOM 1745 C C . PHE A 1 212 ? -15.426 1.578 8.332 1.00 96.31 212 PHE A C 1
ATOM 1747 O O . PHE A 1 212 ? -15.079 0.558 7.749 1.00 96.31 212 PHE A O 1
ATOM 1754 N N . THR A 1 213 ? -15.539 2.749 7.698 1.00 95.38 213 THR A N 1
ATOM 1755 C CA . THR A 1 213 ? -15.252 2.906 6.264 1.00 95.38 213 THR A CA 1
ATOM 1756 C C . THR A 1 213 ? -13.815 2.509 5.910 1.00 95.38 213 THR A C 1
ATOM 1758 O O . THR A 1 213 ? -13.587 1.932 4.851 1.00 95.38 213 THR A O 1
ATOM 1761 N N . LYS A 1 214 ? -12.844 2.797 6.786 1.00 96.56 214 LYS A N 1
ATOM 1762 C CA . LYS A 1 214 ? -11.425 2.448 6.598 1.00 96.56 214 LYS A CA 1
ATOM 1763 C C . LYS A 1 214 ? -11.104 0.992 6.927 1.00 96.56 214 LYS A C 1
ATOM 1765 O O . LYS A 1 214 ? -10.004 0.550 6.637 1.00 96.56 214 LYS A O 1
ATOM 1770 N N . ILE A 1 215 ? -12.069 0.253 7.467 1.00 98.06 215 ILE A N 1
ATOM 1771 C CA . ILE A 1 215 ? -11.975 -1.181 7.745 1.00 98.06 215 ILE A CA 1
ATOM 1772 C C . ILE A 1 215 ? -12.676 -1.964 6.637 1.00 98.06 215 ILE A C 1
ATOM 1774 O O . ILE A 1 215 ? -12.056 -2.766 5.947 1.00 98.06 215 ILE A O 1
ATOM 1778 N N . ILE A 1 216 ? -13.970 -1.702 6.429 1.00 98.38 216 ILE A N 1
ATOM 1779 C CA . ILE A 1 216 ? -14.797 -2.527 5.549 1.00 98.38 216 ILE A CA 1
ATOM 1780 C C . ILE A 1 216 ? -14.440 -2.357 4.074 1.00 98.38 216 ILE A C 1
ATOM 1782 O O . ILE A 1 216 ? -14.486 -3.337 3.346 1.00 98.38 216 ILE A O 1
ATOM 1786 N N . ASN A 1 217 ? -14.046 -1.161 3.617 1.00 97.69 217 ASN A N 1
ATOM 1787 C CA . ASN A 1 217 ? -13.761 -0.949 2.194 1.00 97.69 217 ASN A CA 1
ATOM 1788 C C . ASN A 1 217 ? -12.453 -1.617 1.731 1.00 97.69 217 ASN A C 1
ATOM 1790 O O . ASN A 1 217 ? -12.492 -2.263 0.687 1.00 97.69 217 ASN A O 1
ATOM 1794 N N . PRO A 1 218 ? -11.321 -1.540 2.466 1.00 98.19 218 PRO A N 1
ATOM 1795 C CA . PRO A 1 218 ? -10.130 -2.318 2.114 1.00 98.19 218 PRO A CA 1
ATOM 1796 C C . PRO A 1 218 ? -10.383 -3.827 2.034 1.00 98.19 218 PRO A C 1
ATOM 1798 O O . PRO A 1 218 ? -9.870 -4.484 1.127 1.00 98.19 218 PRO A O 1
ATOM 1801 N N . LEU A 1 219 ? -11.200 -4.365 2.948 1.00 98.56 219 LEU A N 1
ATOM 1802 C CA . LEU A 1 219 ? -11.595 -5.775 2.936 1.00 98.56 219 LEU A CA 1
ATOM 1803 C C . LEU A 1 219 ? -12.590 -6.095 1.813 1.00 98.56 219 LEU A C 1
ATOM 1805 O O . LEU A 1 219 ? -12.464 -7.134 1.176 1.00 98.56 219 LEU A O 1
ATOM 1809 N N . ALA A 1 220 ? -13.534 -5.201 1.516 1.00 97.81 220 ALA A N 1
ATOM 1810 C CA . ALA A 1 220 ? -14.458 -5.357 0.395 1.00 97.81 220 ALA A CA 1
ATOM 1811 C C . ALA A 1 220 ? -13.708 -5.417 -0.940 1.00 97.81 220 ALA A C 1
ATOM 1813 O O . ALA A 1 220 ? -13.997 -6.290 -1.749 1.00 97.81 220 ALA A O 1
ATOM 1814 N N . PHE A 1 221 ? -12.704 -4.554 -1.137 1.00 95.25 221 PHE A N 1
ATOM 1815 C CA . PHE A 1 221 ? -11.832 -4.606 -2.313 1.00 95.25 221 PHE A CA 1
ATOM 1816 C C . PHE A 1 221 ? -11.069 -5.937 -2.398 1.00 95.25 221 PHE A C 1
ATOM 1818 O O . PHE A 1 221 ? -11.021 -6.543 -3.462 1.00 95.25 221 PHE A O 1
ATOM 1825 N N . LYS A 1 222 ? -10.532 -6.439 -1.273 1.00 95.69 222 LYS A N 1
ATOM 1826 C CA . LYS A 1 222 ? -9.865 -7.755 -1.217 1.00 95.69 222 LYS A CA 1
ATOM 1827 C C . LYS A 1 222 ? -10.790 -8.906 -1.633 1.00 95.69 222 LYS A C 1
ATOM 1829 O O . LYS A 1 222 ? -10.337 -9.841 -2.278 1.00 95.69 222 LYS A O 1
ATOM 1834 N N . ASN A 1 223 ? -12.062 -8.837 -1.238 1.00 95.44 223 ASN A N 1
ATOM 1835 C CA . ASN A 1 223 ? -13.074 -9.869 -1.484 1.00 95.44 223 ASN A CA 1
ATOM 1836 C C . ASN A 1 223 ? -13.892 -9.625 -2.767 1.00 95.44 223 ASN A C 1
ATOM 1838 O O . ASN A 1 223 ? -14.919 -10.272 -2.948 1.00 95.44 223 ASN A O 1
ATOM 1842 N N . ASP A 1 224 ? -13.493 -8.670 -3.618 1.00 90.12 224 ASP A N 1
ATOM 1843 C CA . ASP A 1 224 ? -14.229 -8.286 -4.833 1.00 90.12 224 ASP A CA 1
ATOM 1844 C C . ASP A 1 224 ? -15.739 -8.040 -4.576 1.00 90.12 224 ASP A C 1
ATOM 1846 O O . ASP A 1 224 ? -16.628 -8.490 -5.303 1.00 90.12 224 ASP A O 1
ATOM 1850 N N . SER A 1 225 ? -16.038 -7.338 -3.477 1.00 95.44 225 SER A N 1
ATOM 1851 C CA . SER A 1 225 ? -17.385 -7.188 -2.919 1.00 95.44 225 SER A CA 1
ATOM 1852 C C . SER A 1 225 ? -17.820 -5.722 -2.779 1.00 95.44 225 SER A C 1
ATOM 1854 O O . SER A 1 225 ? -17.060 -4.769 -2.985 1.00 95.44 225 SER A O 1
ATOM 1856 N N . VAL A 1 226 ? -19.095 -5.529 -2.440 1.00 96.19 226 VAL A N 1
ATOM 1857 C CA . VAL A 1 226 ? -19.652 -4.234 -2.026 1.00 96.19 226 VAL A CA 1
ATOM 1858 C C . VAL A 1 226 ? -19.163 -3.866 -0.619 1.00 96.19 226 VAL A C 1
ATOM 1860 O O . VAL A 1 226 ? -18.782 -4.716 0.181 1.00 96.19 226 VAL A O 1
ATOM 1863 N N . GLY A 1 227 ? -19.171 -2.575 -0.301 1.00 96.56 227 GLY A N 1
ATOM 1864 C CA . GLY A 1 227 ? -18.718 -2.034 0.980 1.00 96.56 227 GLY A CA 1
ATOM 1865 C C . GLY A 1 227 ? -19.613 -0.888 1.433 1.00 96.56 227 GLY A C 1
ATOM 1866 O O . GLY A 1 227 ? -20.835 -0.979 1.360 1.00 96.56 227 GLY A O 1
ATOM 1867 N N . THR A 1 228 ? -19.026 0.218 1.891 1.00 94.88 228 THR A N 1
ATOM 1868 C CA . THR A 1 228 ? -19.769 1.408 2.326 1.00 94.88 228 THR A CA 1
ATOM 1869 C C . THR A 1 228 ? -19.459 2.646 1.487 1.00 94.88 228 THR A C 1
ATOM 1871 O O . THR A 1 228 ? -18.302 2.983 1.213 1.00 94.88 228 THR A O 1
ATOM 1874 N N . LYS A 1 229 ? -20.513 3.383 1.126 1.00 91.12 229 LYS A N 1
ATOM 1875 C CA . LYS A 1 229 ? -20.457 4.735 0.555 1.00 91.12 229 LYS A CA 1
ATOM 1876 C C . LYS A 1 229 ? -21.441 5.614 1.325 1.00 91.12 229 LYS A C 1
ATOM 1878 O O . LYS A 1 229 ? -22.619 5.290 1.438 1.00 91.12 229 LYS A O 1
ATOM 1883 N N . ASN A 1 230 ? -20.958 6.724 1.886 1.00 86.94 230 ASN A N 1
ATOM 1884 C CA . ASN A 1 230 ? -21.758 7.642 2.713 1.00 86.94 230 ASN A CA 1
ATOM 1885 C C . ASN A 1 230 ? -22.487 6.952 3.892 1.00 86.94 230 ASN A C 1
ATOM 1887 O O . ASN A 1 230 ? -23.591 7.343 4.261 1.00 86.94 230 ASN A O 1
ATOM 1891 N N . GLY A 1 231 ? -21.884 5.907 4.475 1.00 87.56 231 GLY A N 1
ATOM 1892 C CA . GLY A 1 231 ? -22.442 5.171 5.619 1.00 87.56 231 GLY A CA 1
ATOM 1893 C C . GLY A 1 231 ? -23.535 4.148 5.275 1.00 87.56 231 GLY A C 1
ATOM 1894 O O . GLY A 1 231 ? -24.099 3.532 6.188 1.00 87.56 231 GLY A O 1
ATOM 1895 N N . LYS A 1 232 ? -23.824 3.958 3.984 1.00 93.44 232 LYS A N 1
ATOM 1896 C CA . LYS A 1 232 ? -24.769 2.970 3.448 1.00 93.44 232 LYS A CA 1
ATOM 1897 C C . LYS A 1 232 ? -24.031 1.942 2.595 1.00 93.44 232 LYS A C 1
ATOM 1899 O O . LYS A 1 232 ? -22.936 2.229 2.113 1.00 93.44 232 LYS A O 1
ATOM 1904 N N . LEU A 1 233 ? -24.655 0.784 2.386 1.00 96.44 233 LEU A N 1
ATOM 1905 C CA . LEU A 1 233 ? -24.155 -0.238 1.470 1.00 96.44 233 LEU A CA 1
ATOM 1906 C C . LEU A 1 233 ? -23.896 0.381 0.087 1.00 96.44 233 LEU A C 1
ATOM 1908 O O . LEU A 1 233 ? -24.728 1.133 -0.434 1.00 96.44 233 LEU A O 1
ATOM 1912 N N . SER A 1 234 ? -22.727 0.122 -0.494 1.00 94.44 234 SER A N 1
ATOM 1913 C CA . SER A 1 234 ? -22.413 0.609 -1.834 1.00 94.44 234 SER A CA 1
ATOM 1914 C C . SER A 1 234 ? -23.231 -0.145 -2.885 1.00 94.44 234 SER A C 1
ATOM 1916 O O . SER A 1 234 ? -23.451 -1.345 -2.781 1.00 94.44 234 SER A O 1
ATOM 1918 N N . ARG A 1 235 ? -23.675 0.569 -3.928 1.00 89.06 235 ARG A N 1
ATOM 1919 C CA . ARG A 1 235 ? -24.413 -0.037 -5.054 1.00 89.06 235 ARG A CA 1
ATOM 1920 C C . ARG A 1 235 ? -23.521 -0.881 -5.965 1.00 89.06 235 ARG A C 1
ATOM 1922 O O . ARG A 1 235 ? -24.000 -1.806 -6.602 1.00 89.06 235 ARG A O 1
ATOM 1929 N N . LYS A 1 236 ? -22.247 -0.503 -6.058 1.00 88.75 236 LYS A N 1
ATOM 1930 C CA . LYS A 1 236 ? -21.212 -1.167 -6.853 1.00 88.75 236 LYS A CA 1
ATOM 1931 C C . LYS A 1 236 ? -20.130 -1.707 -5.922 1.00 88.75 236 LYS A C 1
ATOM 1933 O O . LYS A 1 236 ? -20.027 -1.256 -4.771 1.00 88.75 236 LYS A O 1
ATOM 1938 N N . LYS A 1 237 ? -19.348 -2.659 -6.429 1.00 90.06 237 LYS A N 1
ATOM 1939 C CA . LYS A 1 237 ? -18.153 -3.176 -5.757 1.00 90.06 237 LYS A CA 1
ATOM 1940 C C . LYS A 1 237 ? -17.184 -2.038 -5.448 1.00 90.06 237 LYS A C 1
ATOM 1942 O O . LYS A 1 237 ? -17.169 -1.025 -6.147 1.00 90.06 237 LYS A O 1
ATOM 1947 N N . ILE A 1 238 ? -16.425 -2.187 -4.370 1.00 88.88 238 ILE A N 1
ATOM 1948 C CA . ILE A 1 238 ? -15.402 -1.206 -4.012 1.00 88.88 238 ILE A CA 1
ATOM 1949 C C . ILE A 1 238 ? -14.222 -1.363 -4.967 1.00 88.88 238 ILE A C 1
ATOM 1951 O O . ILE A 1 238 ? -13.672 -2.450 -5.090 1.00 88.88 238 ILE A O 1
ATOM 1955 N N . THR A 1 239 ? -13.826 -0.271 -5.608 1.00 81.69 239 THR A N 1
ATOM 1956 C CA . THR A 1 239 ? -12.653 -0.170 -6.482 1.00 81.69 239 THR A CA 1
ATOM 1957 C C . THR A 1 239 ? -11.444 0.359 -5.706 1.00 81.69 239 THR A C 1
ATOM 1959 O O . THR A 1 239 ? -11.562 0.892 -4.597 1.00 81.69 239 THR A O 1
ATOM 1962 N N . TYR A 1 240 ? -10.246 0.199 -6.272 1.00 82.12 240 TYR A N 1
ATOM 1963 C CA . TYR A 1 240 ? -8.992 0.595 -5.624 1.00 82.12 240 TYR A CA 1
ATOM 1964 C C . TYR A 1 240 ? -8.939 2.097 -5.298 1.00 82.12 240 TYR A C 1
ATOM 1966 O O . TYR A 1 240 ? -8.461 2.502 -4.238 1.00 82.12 240 TYR A O 1
ATOM 1974 N N . ASP A 1 241 ? -9.460 2.945 -6.176 1.00 74.88 241 ASP A N 1
ATOM 1975 C CA . ASP A 1 241 ? -9.445 4.397 -6.021 1.00 74.88 241 ASP A CA 1
ATOM 1976 C C . ASP A 1 241 ? -10.439 4.913 -4.979 1.00 74.88 241 ASP A C 1
ATOM 1978 O O . ASP A 1 241 ? -10.131 5.867 -4.256 1.00 74.88 241 ASP A O 1
ATOM 1982 N N . MET A 1 242 ? -11.561 4.213 -4.775 1.00 83.75 242 MET A N 1
ATOM 1983 C CA . MET A 1 242 ? -12.483 4.504 -3.675 1.00 83.75 242 MET A CA 1
ATOM 1984 C C . MET A 1 242 ? -11.804 4.422 -2.294 1.00 83.75 242 MET A C 1
ATOM 1986 O O . MET A 1 242 ? -12.326 4.988 -1.322 1.00 83.75 242 MET A O 1
ATOM 1990 N N . LEU A 1 243 ? -10.654 3.749 -2.179 1.00 90.12 243 LEU A N 1
ATOM 1991 C CA . LEU A 1 243 ? -9.893 3.601 -0.934 1.00 90.12 243 LEU A CA 1
ATOM 1992 C C . LEU A 1 243 ? -8.991 4.803 -0.619 1.00 90.12 243 LEU A C 1
ATOM 1994 O O . LEU A 1 243 ? -8.675 5.024 0.555 1.00 90.12 243 LEU A O 1
ATOM 1998 N N . MET A 1 244 ? -8.601 5.577 -1.632 1.00 86.25 244 MET A N 1
ATOM 1999 C CA . MET A 1 244 ? -7.610 6.649 -1.505 1.00 86.25 244 MET A CA 1
ATOM 2000 C C . MET A 1 244 ? -8.187 7.888 -0.813 1.00 86.25 244 MET A C 1
ATOM 2002 O O . MET A 1 244 ? -9.397 8.143 -0.840 1.00 86.25 244 MET A O 1
ATOM 2006 N N . TYR A 1 245 ? -7.323 8.657 -0.149 1.00 82.50 245 TYR A N 1
ATOM 2007 C CA . TYR A 1 245 ? -7.674 9.962 0.407 1.00 82.50 245 TYR A CA 1
ATOM 2008 C C . TYR A 1 245 ? -7.697 11.029 -0.681 1.00 82.50 245 TYR A C 1
ATOM 2010 O O . TYR A 1 245 ? -8.674 11.775 -0.796 1.00 82.50 245 TYR A O 1
ATOM 2018 N N . ASN A 1 246 ? -6.651 11.054 -1.508 1.00 71.25 246 ASN A N 1
ATOM 2019 C CA . ASN A 1 246 ? -6.626 11.805 -2.753 1.00 71.25 246 ASN A CA 1
ATOM 2020 C C . ASN A 1 246 ? -7.421 11.036 -3.797 1.00 71.25 246 ASN A C 1
ATOM 2022 O O . ASN A 1 246 ? -6.870 10.383 -4.678 1.00 71.25 246 ASN A O 1
ATOM 2026 N N . ARG A 1 247 ? -8.745 11.077 -3.654 1.00 62.56 247 ARG A N 1
ATOM 2027 C CA . ARG A 1 247 ? -9.625 10.663 -4.736 1.00 62.56 247 ARG A CA 1
ATOM 2028 C C . ARG A 1 247 ? -9.497 11.683 -5.841 1.00 62.56 247 ARG A C 1
ATOM 2030 O O . ARG A 1 247 ? -10.093 12.758 -5.776 1.00 62.56 247 ARG A O 1
ATOM 2037 N N . ASP A 1 248 ? -8.726 11.321 -6.838 1.00 53.06 248 ASP A N 1
ATOM 2038 C CA . ASP A 1 248 ? -8.920 11.904 -8.135 1.00 53.06 248 ASP A CA 1
ATOM 2039 C C . ASP A 1 248 ? -10.109 11.185 -8.773 1.00 53.06 248 ASP A C 1
ATOM 2041 O O . ASP A 1 248 ? -10.168 9.956 -8.787 1.00 53.06 248 ASP A O 1
ATOM 2045 N N . ASN A 1 249 ? -11.087 11.937 -9.270 1.00 42.59 249 ASN A N 1
ATOM 2046 C CA . ASN A 1 249 ? -12.329 11.374 -9.802 1.00 42.59 249 ASN A CA 1
ATOM 2047 C C . ASN A 1 249 ? -12.129 10.480 -11.050 1.00 42.59 249 ASN A C 1
ATOM 2049 O O . ASN A 1 249 ? -13.118 9.998 -11.575 1.00 42.59 249 ASN A O 1
ATOM 2053 N N . PHE A 1 250 ? -10.908 10.261 -11.558 1.00 43.72 250 PHE A N 1
ATOM 2054 C CA . PHE A 1 250 ? -10.682 9.617 -12.861 1.00 43.72 250 PHE A CA 1
ATOM 2055 C C . PHE A 1 250 ? -10.674 8.079 -12.846 1.00 43.72 250 PHE A C 1
ATOM 2057 O O . PHE A 1 250 ? -11.021 7.480 -13.859 1.00 43.72 250 PHE A O 1
ATOM 2064 N N . ARG A 1 251 ? -10.295 7.398 -11.749 1.00 43.75 251 ARG A N 1
ATOM 2065 C CA . ARG A 1 251 ? -10.153 5.918 -11.762 1.00 43.75 251 ARG A CA 1
ATOM 2066 C C . ARG A 1 251 ? -11.497 5.185 -11.744 1.00 43.75 251 ARG A C 1
ATOM 2068 O O . ARG A 1 251 ? -11.675 4.280 -12.554 1.00 43.75 251 ARG A O 1
ATOM 2075 N N . ASP A 1 252 ? -12.443 5.635 -10.914 1.00 43.31 252 ASP A N 1
ATOM 2076 C CA . ASP A 1 252 ? -13.847 5.183 -10.902 1.00 43.31 252 ASP A CA 1
ATOM 2077 C C . ASP A 1 252 ? -14.524 5.330 -12.283 1.00 43.31 252 ASP A C 1
ATOM 2079 O O . ASP A 1 252 ? -15.518 4.663 -12.568 1.00 43.31 252 ASP A O 1
ATOM 2083 N N . ILE A 1 253 ? -13.990 6.188 -13.159 1.00 48.19 253 ILE A N 1
ATOM 2084 C CA . ILE A 1 253 ? -14.607 6.508 -14.443 1.00 48.19 253 ILE A CA 1
ATOM 2085 C C . ILE A 1 253 ? -14.218 5.511 -15.535 1.00 48.19 253 ILE A C 1
ATOM 2087 O O . ILE A 1 253 ? -15.098 5.086 -16.271 1.00 48.19 253 ILE A O 1
ATOM 2091 N N . TYR A 1 254 ? -12.980 5.003 -15.606 1.00 49.31 254 TYR A N 1
ATOM 2092 C CA . TYR A 1 254 ? -12.639 3.993 -16.631 1.00 49.31 254 TYR A CA 1
ATOM 2093 C C . TYR A 1 254 ? -13.437 2.690 -16.500 1.00 49.31 254 TYR A C 1
ATOM 2095 O O . TYR A 1 254 ? -13.589 1.968 -17.483 1.00 49.31 254 TYR A O 1
ATOM 2103 N N . SER A 1 255 ? -13.981 2.404 -15.313 1.00 50.62 255 SER A N 1
ATOM 2104 C CA . SER A 1 255 ? -14.921 1.296 -15.102 1.00 50.62 255 SER A CA 1
ATOM 2105 C C . SER A 1 255 ? -16.253 1.494 -15.843 1.00 50.62 255 SER A C 1
ATOM 2107 O O . SER A 1 255 ? -16.972 0.530 -16.087 1.00 50.62 255 SER A O 1
ATOM 2109 N N . GLU A 1 256 ? -16.598 2.740 -16.171 1.00 53.03 256 GLU A N 1
ATOM 2110 C CA . GLU A 1 256 ? -17.803 3.160 -16.893 1.00 53.03 256 GLU A CA 1
ATOM 2111 C C . GLU A 1 256 ? -17.513 3.523 -18.362 1.00 53.03 256 GLU A C 1
ATOM 2113 O O . GLU A 1 256 ? -18.433 3.909 -19.086 1.00 53.03 256 GLU A O 1
ATOM 2118 N N . LYS A 1 257 ? -16.260 3.364 -18.824 1.00 59.25 257 LYS A N 1
ATOM 2119 C CA . LYS A 1 257 ? -15.866 3.617 -20.216 1.00 59.25 257 LYS A CA 1
ATOM 2120 C C . LYS A 1 257 ? -16.604 2.652 -21.159 1.00 59.25 257 LYS A C 1
ATOM 2122 O O . LYS A 1 257 ? -16.431 1.436 -21.028 1.00 59.25 257 LYS A O 1
ATOM 2127 N N . PRO A 1 258 ? -17.356 3.154 -22.152 1.00 64.75 258 PRO A N 1
ATOM 2128 C CA . PRO A 1 258 ? -17.900 2.321 -23.220 1.00 64.75 258 PRO A CA 1
ATOM 2129 C C . PRO A 1 258 ? -16.786 1.580 -23.978 1.00 64.75 258 PRO A C 1
ATOM 2131 O O . PRO A 1 258 ? -15.701 2.125 -24.202 1.00 64.75 258 PRO A O 1
ATOM 2134 N N . LYS A 1 259 ? -17.026 0.320 -24.367 1.00 58.62 259 LYS A N 1
ATOM 2135 C CA . LYS A 1 259 ? -16.012 -0.513 -25.050 1.00 58.62 259 LYS A CA 1
ATOM 2136 C C . LYS A 1 259 ? -15.588 0.055 -26.409 1.00 58.62 259 LYS A C 1
ATOM 2138 O O . LYS A 1 259 ? -14.454 -0.142 -26.826 1.00 58.62 259 LYS A O 1
ATOM 2143 N N . ASP A 1 260 ? -16.489 0.771 -27.062 1.00 65.94 260 ASP A N 1
ATOM 2144 C CA . ASP A 1 260 ? -16.351 1.422 -28.364 1.00 65.94 260 ASP A CA 1
ATOM 2145 C C . ASP A 1 260 ? -15.666 2.798 -28.305 1.00 65.94 260 ASP A C 1
ATOM 2147 O O . ASP A 1 260 ? -15.373 3.381 -29.347 1.00 65.94 260 ASP A O 1
ATOM 2151 N N . MET A 1 261 ? -15.367 3.314 -27.109 1.00 65.31 261 MET A N 1
ATOM 2152 C CA . MET A 1 261 ? -14.714 4.610 -26.933 1.00 65.31 261 MET A CA 1
ATOM 2153 C C . MET A 1 261 ? -13.246 4.449 -26.527 1.00 65.31 261 MET A C 1
ATOM 2155 O O . MET A 1 261 ? -12.908 3.631 -25.66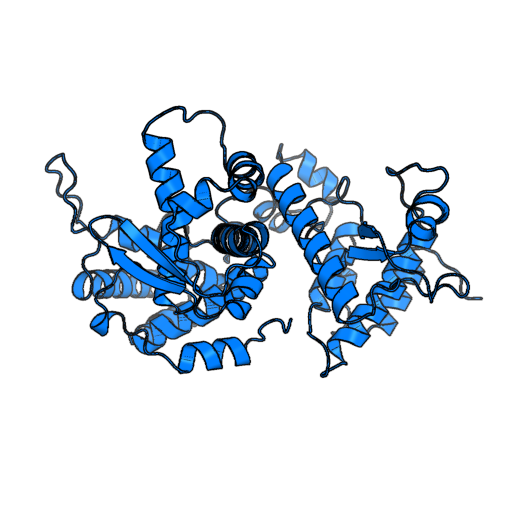5 1.00 65.31 261 MET A O 1
ATOM 2159 N N . SER A 1 262 ? -12.348 5.249 -27.110 1.00 61.97 262 SER A N 1
ATOM 2160 C CA . SER A 1 262 ? -10.950 5.280 -26.667 1.00 61.97 262 SER A CA 1
ATOM 2161 C C . SER A 1 262 ? -10.846 5.909 -25.268 1.00 61.97 262 SER A C 1
ATOM 2163 O O . SER A 1 262 ? -11.651 6.763 -24.896 1.00 61.97 262 SER A O 1
ATOM 2165 N N . ARG A 1 263 ? -9.858 5.490 -24.461 1.00 60.72 263 ARG A N 1
ATOM 2166 C CA . ARG A 1 263 ? -9.652 6.036 -23.099 1.00 60.72 263 ARG A CA 1
ATOM 2167 C C . ARG A 1 263 ? -9.488 7.563 -23.119 1.00 60.72 263 ARG A C 1
ATOM 2169 O O . ARG A 1 263 ? -10.103 8.254 -22.316 1.00 60.72 263 ARG A O 1
ATOM 2176 N N . LYS A 1 264 ? -8.759 8.073 -24.114 1.00 60.69 264 LYS A N 1
ATOM 2177 C CA . LYS A 1 264 ? -8.463 9.497 -24.300 1.00 60.69 264 LYS A CA 1
ATOM 2178 C C . LYS A 1 264 ? -9.692 10.323 -24.694 1.00 60.69 264 LYS A C 1
ATOM 2180 O O . LYS A 1 264 ? -9.866 11.437 -24.208 1.00 60.69 264 LYS A O 1
ATOM 2185 N N . ASP A 1 265 ? -10.563 9.779 -25.543 1.00 64.56 265 ASP A N 1
ATOM 2186 C CA . ASP A 1 265 ? -11.811 10.457 -25.923 1.00 64.56 265 ASP A CA 1
ATOM 2187 C C . ASP A 1 265 ? -12.791 10.504 -24.749 1.00 64.56 265 ASP A C 1
ATOM 2189 O O . ASP A 1 265 ? -13.461 11.512 -24.523 1.00 64.56 265 ASP A O 1
ATOM 2193 N N . TYR A 1 266 ? -12.808 9.442 -23.946 1.00 64.31 266 TYR A N 1
ATOM 2194 C CA . TYR A 1 266 ? -13.631 9.378 -22.752 1.00 64.31 266 TYR A CA 1
ATOM 2195 C C . TYR A 1 266 ? -13.148 10.334 -21.651 1.00 64.31 266 TYR A C 1
ATOM 2197 O O . TYR A 1 266 ? -13.965 11.039 -21.065 1.00 64.31 266 TYR A O 1
ATOM 2205 N N . GLU A 1 267 ? -11.835 10.455 -21.431 1.00 60.09 267 GLU A N 1
ATOM 2206 C CA . GLU A 1 267 ? -11.233 11.453 -20.529 1.00 60.09 267 GLU A CA 1
ATOM 2207 C C . GLU A 1 267 ? -11.586 12.897 -20.909 1.00 60.09 267 GLU A C 1
ATOM 2209 O O . GLU A 1 267 ? -11.894 13.716 -20.041 1.00 60.09 267 GLU A O 1
ATOM 2214 N N . ASN A 1 268 ? -11.588 13.209 -22.208 1.00 62.81 268 ASN A N 1
ATOM 2215 C CA . ASN A 1 268 ? -11.984 14.529 -22.698 1.00 62.81 268 ASN A CA 1
ATOM 2216 C C . ASN A 1 268 ? -13.479 14.811 -22.467 1.00 62.81 268 ASN A C 1
ATOM 2218 O O . ASN A 1 268 ? -13.863 15.969 -22.320 1.00 62.81 268 ASN A O 1
ATOM 2222 N N . SER A 1 269 ? -14.321 13.773 -22.402 1.00 61.03 269 SER A N 1
ATOM 2223 C CA . SER A 1 269 ? -15.772 13.913 -22.210 1.00 61.03 269 SER A CA 1
ATOM 2224 C C . SER A 1 269 ? -16.203 14.232 -20.768 1.00 61.03 269 SER A C 1
ATOM 2226 O O . SER A 1 269 ? -17.340 14.644 -20.550 1.00 61.03 269 SER A O 1
ATOM 2228 N N . ILE A 1 270 ? -15.307 14.068 -19.787 1.00 61.00 270 ILE A N 1
ATOM 2229 C CA . ILE A 1 270 ? -15.611 14.135 -18.342 1.00 61.00 270 ILE A CA 1
ATOM 2230 C C . ILE A 1 270 ? -14.955 15.323 -17.609 1.00 61.00 270 ILE A C 1
ATOM 2232 O O . ILE A 1 270 ? -15.068 15.402 -16.387 1.00 61.00 270 ILE A O 1
ATOM 2236 N N . GLU A 1 271 ? -14.274 16.233 -18.325 1.00 52.16 271 GLU A N 1
ATOM 2237 C CA . GLU A 1 271 ? -13.590 17.435 -17.789 1.00 52.16 271 GLU A CA 1
ATOM 2238 C C . GLU A 1 271 ? -12.807 17.192 -16.479 1.00 52.16 271 GLU A C 1
ATOM 2240 O O . GLU A 1 271 ? -12.930 17.924 -15.492 1.00 52.16 271 GLU A O 1
ATOM 2245 N N . LEU A 1 272 ? -11.979 16.146 -16.435 1.00 55.03 272 LEU A N 1
ATOM 2246 C CA . LEU A 1 272 ? -11.191 15.844 -15.242 1.00 55.03 272 LEU A CA 1
ATOM 2247 C C . LEU A 1 272 ? -9.764 16.378 -15.302 1.00 55.03 272 LEU A C 1
ATOM 2249 O O . LEU A 1 272 ? -9.035 16.188 -16.271 1.00 55.03 272 LEU A O 1
ATOM 2253 N N . SER A 1 273 ? -9.324 16.973 -14.191 1.00 56.59 273 SER A N 1
ATOM 2254 C CA . SER A 1 273 ? -7.924 17.331 -13.969 1.00 56.59 273 SER A CA 1
ATOM 2255 C C . SER A 1 273 ? -7.258 16.322 -13.015 1.00 56.59 273 SER A C 1
ATOM 2257 O O . SER A 1 273 ? -7.564 16.352 -11.818 1.00 56.59 273 SER A O 1
ATOM 2259 N N . PRO A 1 274 ? -6.351 15.443 -13.482 1.00 62.53 274 PRO A N 1
ATOM 2260 C CA . PRO A 1 274 ? -5.597 14.549 -12.600 1.00 62.53 274 PRO A CA 1
ATOM 2261 C C . PRO A 1 274 ? -4.716 15.340 -11.619 1.00 62.53 274 PRO A C 1
ATOM 2263 O O . PRO A 1 274 ? -4.193 16.406 -11.970 1.00 62.53 274 PRO A O 1
ATOM 2266 N N . ASN A 1 275 ? -4.487 14.820 -10.403 1.00 71.94 275 ASN A N 1
ATOM 2267 C CA . ASN A 1 275 ? -3.533 15.416 -9.464 1.00 71.94 275 ASN A CA 1
ATOM 2268 C C . ASN A 1 275 ? -2.096 15.133 -9.927 1.00 71.94 275 ASN A C 1
ATOM 2270 O O . ASN A 1 275 ? -1.399 14.249 -9.429 1.00 71.94 275 ASN A O 1
ATOM 2274 N N . LYS A 1 276 ? -1.635 15.928 -10.900 1.00 74.19 276 LYS A N 1
ATOM 2275 C CA . LYS A 1 276 ? -0.300 15.818 -11.512 1.00 74.19 276 LYS A CA 1
ATOM 2276 C C . LYS A 1 276 ? 0.830 15.786 -10.479 1.00 74.19 276 LYS A C 1
ATOM 2278 O O . LYS A 1 276 ? 1.848 15.146 -10.707 1.00 74.19 276 LYS A O 1
ATOM 2283 N N . LYS A 1 277 ? 0.655 16.459 -9.338 1.00 78.44 277 LYS A N 1
ATOM 2284 C CA . LYS A 1 277 ? 1.656 16.499 -8.265 1.00 78.44 277 LYS A CA 1
ATOM 2285 C C . LYS A 1 277 ? 1.765 15.165 -7.535 1.00 78.44 277 LYS A C 1
ATOM 2287 O O . LYS A 1 277 ? 2.874 14.693 -7.308 1.00 78.44 277 LYS A O 1
ATOM 2292 N N . TYR A 1 278 ? 0.628 14.543 -7.220 1.00 79.44 278 TYR A N 1
ATOM 2293 C CA . TYR A 1 278 ? 0.598 13.202 -6.637 1.00 79.44 278 TYR A CA 1
ATOM 2294 C C . TYR A 1 278 ? 1.264 12.173 -7.552 1.00 79.44 278 TYR A C 1
ATOM 2296 O O . TYR A 1 278 ? 2.066 11.357 -7.092 1.00 79.44 278 TYR A O 1
ATOM 2304 N N . TYR A 1 279 ? 0.971 12.249 -8.851 1.00 80.00 279 TYR A N 1
ATOM 2305 C CA . TYR A 1 279 ? 1.576 11.372 -9.844 1.00 80.00 279 TYR A CA 1
ATOM 2306 C C . TYR A 1 279 ? 3.076 11.565 -9.967 1.00 80.00 279 TYR A C 1
ATOM 2308 O O . TYR A 1 279 ? 3.815 10.591 -9.873 1.00 80.00 279 TYR A O 1
ATOM 2316 N N . LYS A 1 280 ? 3.533 12.815 -10.067 1.00 84.69 280 LYS A N 1
ATOM 2317 C CA . LYS A 1 280 ? 4.960 13.131 -10.123 1.00 84.69 280 LYS A CA 1
ATOM 2318 C C . LYS A 1 280 ? 5.711 12.618 -8.897 1.00 84.69 280 LYS A C 1
ATOM 2320 O O . LYS A 1 280 ? 6.792 12.044 -9.027 1.00 84.69 280 LYS A O 1
ATOM 2325 N N . TYR A 1 281 ? 5.137 12.795 -7.710 1.00 85.88 281 TYR A N 1
ATOM 2326 C CA . TYR A 1 281 ? 5.703 12.259 -6.475 1.00 85.88 281 TYR A CA 1
ATOM 2327 C C . TYR A 1 281 ? 5.768 10.724 -6.492 1.00 85.88 281 TYR A C 1
ATOM 2329 O O . TYR A 1 281 ? 6.834 10.156 -6.265 1.00 85.88 281 TYR A O 1
ATOM 2337 N N . SER A 1 282 ? 4.662 10.051 -6.822 1.00 84.44 282 SER A N 1
ATOM 2338 C CA . SER A 1 282 ? 4.594 8.581 -6.854 1.00 84.44 282 SER A CA 1
ATOM 2339 C C . SER A 1 282 ? 5.543 7.987 -7.904 1.00 84.44 282 SER A C 1
ATOM 2341 O O . SER A 1 282 ? 6.241 7.015 -7.630 1.00 84.44 282 SER A O 1
ATOM 2343 N N . SER A 1 283 ? 5.643 8.632 -9.067 1.00 88.44 283 SER A N 1
ATOM 2344 C CA . SER A 1 283 ? 6.603 8.338 -10.134 1.00 88.44 283 SER A CA 1
ATOM 2345 C C . SER A 1 283 ? 8.055 8.477 -9.659 1.00 88.44 283 SER A C 1
ATOM 2347 O O . SER A 1 283 ? 8.856 7.550 -9.800 1.00 88.44 283 SER A O 1
ATOM 2349 N N . SER A 1 284 ? 8.398 9.608 -9.032 1.00 89.44 284 SER A N 1
ATOM 2350 C CA . SER A 1 284 ? 9.755 9.869 -8.521 1.00 89.44 284 SER A CA 1
ATOM 2351 C C . SER A 1 284 ? 10.171 8.831 -7.481 1.00 89.44 284 SER A C 1
ATOM 2353 O O . SER A 1 284 ? 11.293 8.327 -7.498 1.00 89.44 284 SER A O 1
ATOM 2355 N N . LYS A 1 285 ? 9.230 8.459 -6.616 1.00 88.81 285 LYS A N 1
ATOM 2356 C CA . LYS A 1 285 ? 9.398 7.434 -5.594 1.00 88.81 285 LYS A CA 1
ATOM 2357 C C . LYS A 1 285 ? 9.616 6.038 -6.184 1.00 88.81 285 LYS A C 1
ATOM 2359 O O . LYS A 1 285 ? 10.543 5.345 -5.776 1.00 88.81 285 LYS A O 1
ATOM 2364 N N . ALA A 1 286 ? 8.817 5.648 -7.177 1.00 90.38 286 ALA A N 1
ATOM 2365 C CA . ALA A 1 286 ? 8.979 4.380 -7.885 1.00 90.38 286 ALA A CA 1
ATOM 2366 C C . ALA A 1 286 ? 10.341 4.297 -8.600 1.00 90.38 286 ALA A C 1
ATOM 2368 O O . ALA A 1 286 ? 11.018 3.272 -8.523 1.00 90.38 286 ALA A O 1
ATOM 2369 N N . LYS A 1 287 ? 10.796 5.394 -9.223 1.00 93.06 287 LYS A N 1
ATOM 2370 C CA . LYS A 1 287 ? 12.142 5.481 -9.815 1.00 93.06 287 LYS A CA 1
ATOM 2371 C C . LYS A 1 287 ? 13.240 5.317 -8.776 1.00 93.06 287 LYS A C 1
ATOM 2373 O O . LYS A 1 287 ? 14.191 4.585 -9.030 1.00 93.06 287 LYS A O 1
ATOM 2378 N N . GLN A 1 288 ? 13.121 5.983 -7.629 1.00 91.00 288 GLN A N 1
ATOM 2379 C CA . GLN A 1 288 ? 14.097 5.835 -6.553 1.00 91.00 288 GLN A CA 1
ATOM 2380 C C . GLN A 1 288 ? 14.154 4.384 -6.061 1.00 91.00 288 GLN A C 1
ATOM 2382 O O . GLN A 1 288 ? 15.240 3.832 -5.943 1.00 91.00 288 GLN A O 1
ATOM 2387 N N . PHE A 1 289 ? 12.997 3.738 -5.884 1.00 90.50 289 PHE A N 1
ATOM 2388 C CA . PHE A 1 289 ? 12.931 2.333 -5.488 1.00 90.50 289 PHE A CA 1
ATOM 2389 C C . PHE A 1 289 ? 13.652 1.408 -6.482 1.00 90.50 289 PHE A C 1
ATOM 2391 O O . PHE A 1 289 ? 14.472 0.592 -6.068 1.00 90.50 289 PHE A O 1
ATOM 2398 N N . ILE A 1 290 ? 13.400 1.548 -7.793 1.00 93.25 290 ILE A N 1
ATOM 2399 C CA . ILE A 1 290 ? 14.102 0.739 -8.806 1.00 93.25 290 ILE A CA 1
ATOM 2400 C C . ILE A 1 290 ? 15.600 1.036 -8.815 1.00 93.25 290 ILE A C 1
ATOM 2402 O O . ILE A 1 290 ? 16.388 0.105 -8.941 1.00 93.25 290 ILE A O 1
ATOM 2406 N N . ARG A 1 291 ? 16.007 2.300 -8.648 1.00 93.75 291 ARG A N 1
ATOM 2407 C CA . ARG A 1 291 ? 17.425 2.671 -8.563 1.00 93.75 291 ARG A CA 1
ATOM 2408 C C . ARG A 1 291 ? 18.118 1.943 -7.413 1.00 93.75 291 ARG A C 1
ATOM 2410 O O . ARG A 1 291 ? 19.163 1.338 -7.638 1.00 93.75 291 ARG A O 1
ATOM 2417 N N . ASP A 1 292 ? 17.530 1.993 -6.222 1.00 90.06 292 ASP A N 1
ATOM 2418 C CA . ASP A 1 292 ? 18.096 1.383 -5.017 1.00 90.06 292 ASP A CA 1
ATOM 2419 C C . ASP A 1 292 ? 18.137 -0.146 -5.149 1.00 90.06 292 ASP A C 1
ATOM 2421 O O . ASP A 1 292 ? 19.174 -0.760 -4.905 1.00 90.06 292 ASP A O 1
ATOM 2425 N N . PHE A 1 293 ? 17.051 -0.759 -5.636 1.00 91.00 293 PHE A N 1
ATOM 2426 C CA . PHE A 1 293 ? 16.995 -2.198 -5.902 1.00 91.00 293 PHE A CA 1
ATOM 2427 C C . PHE A 1 293 ? 18.042 -2.636 -6.933 1.00 91.00 293 PHE A C 1
ATOM 2429 O O . PHE A 1 293 ? 18.725 -3.640 -6.742 1.00 91.00 293 PHE A O 1
ATOM 2436 N N . ASN A 1 294 ? 18.183 -1.888 -8.031 1.00 92.38 294 ASN A N 1
ATOM 2437 C CA . ASN A 1 294 ? 19.140 -2.207 -9.084 1.00 92.38 294 ASN A CA 1
ATOM 2438 C C . ASN A 1 294 ? 20.582 -2.110 -8.573 1.00 92.38 294 ASN A C 1
ATOM 2440 O O . ASN A 1 294 ? 21.400 -2.971 -8.883 1.00 92.38 294 ASN A O 1
ATOM 2444 N N . ALA A 1 295 ? 20.884 -1.095 -7.761 1.00 90.94 295 ALA A N 1
ATOM 2445 C CA . ALA A 1 295 ? 22.188 -0.949 -7.123 1.00 90.94 295 ALA A CA 1
ATOM 2446 C C . ALA A 1 295 ? 22.494 -2.099 -6.147 1.00 90.94 295 ALA A C 1
ATOM 2448 O O . ALA A 1 295 ? 23.622 -2.577 -6.117 1.00 90.94 295 ALA A O 1
ATOM 2449 N N . GLU A 1 296 ? 21.503 -2.554 -5.374 1.00 90.12 296 GLU A N 1
ATOM 2450 C CA . GLU A 1 296 ? 21.685 -3.595 -4.353 1.00 90.12 296 GLU A CA 1
ATOM 2451 C C . GLU A 1 296 ? 21.755 -5.017 -4.936 1.00 90.12 296 GLU A C 1
ATOM 2453 O O . GLU A 1 296 ? 22.553 -5.825 -4.467 1.00 90.12 296 GLU A O 1
ATOM 2458 N N . TYR A 1 297 ? 20.935 -5.336 -5.943 1.00 89.75 297 TYR A N 1
ATOM 2459 C CA . TYR A 1 297 ? 20.735 -6.718 -6.411 1.00 89.75 297 TYR A CA 1
ATOM 2460 C C . TYR A 1 297 ? 21.227 -7.004 -7.828 1.00 89.75 297 TYR A C 1
ATOM 2462 O O . TYR A 1 297 ? 21.213 -8.156 -8.259 1.00 89.75 297 TYR A O 1
ATOM 2470 N N . ARG A 1 298 ? 21.605 -5.971 -8.582 1.00 89.31 298 ARG A N 1
ATOM 2471 C CA . ARG A 1 298 ? 21.985 -6.081 -10.000 1.00 89.31 298 ARG A CA 1
ATOM 2472 C C . ARG A 1 298 ? 23.240 -5.271 -10.324 1.00 89.31 298 ARG A C 1
ATOM 2474 O O . ARG A 1 298 ? 23.443 -4.885 -11.473 1.00 89.31 298 ARG A O 1
ATOM 2481 N N . ASP A 1 299 ? 24.042 -4.966 -9.303 1.00 89.12 299 ASP A N 1
ATOM 2482 C CA . ASP A 1 299 ? 25.282 -4.186 -9.393 1.00 89.12 299 ASP A CA 1
ATOM 2483 C C . ASP A 1 299 ? 25.120 -2.842 -10.120 1.00 89.12 299 ASP A C 1
ATOM 2485 O O . ASP A 1 299 ? 26.060 -2.335 -10.727 1.00 89.12 299 ASP A O 1
ATOM 2489 N N . GLY A 1 300 ? 23.913 -2.269 -10.114 1.00 89.69 300 GLY A N 1
ATOM 2490 C CA . GLY A 1 300 ? 23.603 -1.030 -10.821 1.00 89.69 300 GLY A CA 1
ATOM 2491 C C . GLY A 1 300 ? 23.634 -1.138 -12.350 1.00 89.69 300 GLY A C 1
ATOM 2492 O O . GLY A 1 300 ? 23.638 -0.104 -13.010 1.00 89.69 300 GLY A O 1
ATOM 2493 N N . MET A 1 301 ? 23.647 -2.337 -12.936 1.00 90.31 301 MET A N 1
ATOM 2494 C CA . MET A 1 301 ? 23.779 -2.539 -14.387 1.00 90.31 301 MET A CA 1
ATOM 2495 C C . MET A 1 301 ? 22.491 -2.226 -15.164 1.00 90.31 301 MET A C 1
ATOM 2497 O O . MET A 1 301 ? 21.400 -2.153 -14.597 1.00 90.31 301 MET A O 1
ATOM 2501 N N . THR A 1 302 ? 22.617 -2.022 -16.478 1.00 91.00 302 THR A N 1
ATOM 2502 C CA . THR A 1 302 ? 21.463 -1.845 -17.375 1.00 91.00 302 THR A CA 1
ATOM 2503 C C . THR A 1 302 ? 20.604 -3.106 -17.487 1.00 91.00 302 THR A C 1
ATOM 2505 O O . THR A 1 302 ? 21.107 -4.225 -17.588 1.00 91.00 302 THR A O 1
ATOM 2508 N N . GLU A 1 303 ? 19.282 -2.924 -17.495 1.00 90.69 303 GLU A N 1
ATOM 2509 C CA . GLU A 1 303 ? 18.324 -3.982 -17.827 1.00 90.69 303 GLU A CA 1
ATOM 2510 C C . GLU A 1 303 ? 18.327 -4.266 -19.340 1.00 90.69 303 GLU A C 1
ATOM 2512 O O . GLU A 1 303 ? 18.025 -5.387 -19.764 1.00 90.69 303 GLU A O 1
ATOM 2517 N N . LEU A 1 304 ? 18.696 -3.284 -20.170 1.00 86.88 304 LEU A N 1
ATOM 2518 C CA . LEU A 1 304 ? 18.737 -3.422 -21.622 1.00 86.88 304 LEU A CA 1
ATOM 2519 C C . LEU A 1 304 ? 20.086 -4.013 -22.061 1.00 86.88 304 LEU A C 1
ATOM 2521 O O . LEU A 1 304 ? 21.087 -3.310 -22.204 1.00 86.88 304 LEU A O 1
ATOM 2525 N N . LEU A 1 305 ? 20.095 -5.331 -22.265 1.00 71.62 305 LEU A N 1
ATOM 2526 C CA . LEU A 1 305 ? 21.292 -6.115 -22.566 1.00 71.62 305 LEU A CA 1
ATOM 2527 C C . LEU A 1 305 ? 21.669 -6.069 -24.057 1.00 71.62 305 LEU A C 1
ATOM 2529 O O . LEU A 1 305 ? 21.641 -7.086 -24.748 1.00 71.62 305 LEU A O 1
ATOM 2533 N N . GLU A 1 306 ? 22.072 -4.908 -24.562 1.00 69.50 306 GLU A N 1
ATOM 2534 C CA . GLU A 1 306 ? 22.716 -4.803 -25.880 1.00 69.50 306 GLU A CA 1
ATOM 2535 C C . GLU A 1 306 ? 24.217 -5.117 -25.782 1.00 69.50 306 GLU A C 1
ATOM 2537 O O . GLU A 1 306 ? 24.870 -4.709 -24.824 1.00 69.50 306 GLU A O 1
ATOM 2542 N N . HIS A 1 307 ? 24.765 -5.860 -26.754 1.00 61.19 307 HIS A N 1
ATOM 2543 C CA . HIS A 1 307 ? 26.124 -6.435 -26.709 1.00 61.19 307 HIS A CA 1
ATOM 2544 C C . HIS A 1 307 ? 27.245 -5.440 -26.348 1.00 61.19 307 HIS A C 1
ATOM 2546 O O . HIS A 1 307 ? 28.275 -5.856 -25.824 1.00 61.19 307 HIS A O 1
ATOM 2552 N N . ASP A 1 308 ? 27.056 -4.152 -26.630 1.00 69.50 308 ASP A N 1
ATOM 2553 C CA . ASP A 1 308 ? 28.017 -3.073 -26.404 1.00 69.50 308 ASP A CA 1
ATOM 2554 C C . ASP A 1 308 ? 27.876 -2.361 -25.045 1.00 69.50 308 ASP A C 1
ATOM 2556 O O . ASP A 1 308 ? 28.816 -1.699 -24.606 1.00 69.50 308 ASP A O 1
ATOM 2560 N N . GLU A 1 309 ? 26.741 -2.502 -24.353 1.00 67.69 309 GLU A N 1
ATOM 2561 C CA . GLU A 1 309 ? 26.425 -1.743 -23.131 1.00 67.69 309 GLU A CA 1
ATOM 2562 C C . GLU A 1 309 ? 26.070 -2.612 -21.911 1.00 67.69 309 GLU A C 1
ATOM 2564 O O . GLU A 1 309 ? 25.856 -2.085 -20.819 1.00 67.69 309 GLU A O 1
ATOM 2569 N N . GLN A 1 310 ? 26.079 -3.942 -22.054 1.00 67.44 310 GLN A N 1
ATOM 2570 C CA . GLN A 1 310 ? 25.735 -4.925 -21.006 1.00 67.44 310 GLN A CA 1
ATOM 2571 C C . GLN A 1 310 ? 26.518 -4.793 -19.685 1.00 67.44 310 GLN A C 1
ATOM 2573 O O . GLN A 1 310 ? 26.072 -5.303 -18.659 1.00 67.44 310 GLN A O 1
ATOM 2578 N N . HIS A 1 311 ? 27.669 -4.118 -19.688 1.00 73.88 311 HIS A N 1
ATOM 2579 C CA . HIS A 1 311 ? 28.533 -3.935 -18.515 1.00 73.88 311 HIS A CA 1
ATOM 2580 C C . HIS A 1 311 ? 28.585 -2.484 -18.011 1.00 73.88 311 HIS A C 1
ATOM 2582 O O . HIS A 1 311 ? 29.474 -2.122 -17.239 1.00 73.88 311 HIS A O 1
ATOM 2588 N N . ILE A 1 312 ? 27.663 -1.633 -18.471 1.00 82.56 312 ILE A N 1
ATOM 2589 C CA . ILE A 1 312 ? 27.626 -0.212 -18.125 1.00 82.56 312 ILE A CA 1
ATOM 2590 C C . ILE A 1 312 ? 26.572 0.047 -17.042 1.00 82.56 312 ILE A C 1
ATOM 2592 O O . ILE A 1 312 ? 25.460 -0.483 -17.069 1.00 82.56 312 ILE A O 1
ATOM 2596 N N . GLN A 1 313 ? 26.929 0.921 -16.100 1.00 87.31 313 GLN A N 1
ATOM 2597 C CA . GLN A 1 313 ? 26.056 1.372 -15.020 1.00 87.31 313 GLN A CA 1
ATOM 2598 C C . GLN A 1 313 ? 24.819 2.114 -15.551 1.00 87.31 313 GLN A C 1
ATOM 2600 O O . GLN A 1 313 ? 24.908 3.079 -16.320 1.00 87.31 313 GLN A O 1
ATOM 2605 N N . ALA A 1 314 ? 23.650 1.705 -15.071 1.00 88.44 314 ALA A N 1
ATOM 2606 C CA . ALA A 1 314 ? 22.374 2.344 -15.318 1.00 88.44 314 ALA A CA 1
ATOM 2607 C C . ALA A 1 314 ? 22.185 3.564 -14.414 1.00 88.44 314 ALA A C 1
ATOM 2609 O O . ALA A 1 314 ? 21.727 3.481 -13.273 1.00 88.44 314 ALA A O 1
ATOM 2610 N N . LEU A 1 315 ? 22.501 4.742 -14.948 1.00 85.75 315 LEU A N 1
ATOM 2611 C CA . LEU A 1 315 ? 22.295 6.001 -14.232 1.00 85.75 315 LEU A CA 1
ATOM 2612 C C . LEU A 1 315 ? 20.852 6.513 -14.332 1.00 85.75 315 LEU A C 1
ATOM 2614 O O . LEU A 1 315 ? 20.446 7.349 -13.513 1.00 85.75 315 LEU A O 1
ATOM 2618 N N . HIS A 1 316 ? 20.057 6.018 -15.284 1.00 88.12 316 HIS A N 1
ATOM 2619 C CA . HIS A 1 316 ? 18.695 6.485 -15.521 1.00 88.12 316 HIS A CA 1
ATOM 2620 C C . HIS A 1 316 ? 17.661 5.397 -15.250 1.00 88.12 316 HIS A C 1
ATOM 2622 O O . HIS A 1 316 ? 17.744 4.294 -15.777 1.00 88.12 316 HIS A O 1
ATOM 2628 N N . MET A 1 317 ? 16.650 5.757 -14.459 1.00 94.25 317 MET A N 1
ATOM 2629 C CA . MET A 1 317 ? 15.426 4.976 -14.299 1.00 94.25 317 MET A CA 1
ATOM 2630 C C . MET A 1 317 ? 14.384 5.593 -15.221 1.00 94.25 317 MET A C 1
ATOM 2632 O O . MET A 1 317 ? 13.845 6.668 -14.935 1.00 94.25 317 MET A O 1
ATOM 2636 N N . HIS A 1 318 ? 14.191 4.969 -16.376 1.00 92.12 318 HIS A N 1
ATOM 2637 C CA . HIS A 1 318 ? 13.395 5.500 -17.475 1.00 92.12 318 HIS A CA 1
ATOM 2638 C C . HIS A 1 318 ? 12.011 4.862 -17.504 1.00 92.12 318 HIS A C 1
ATOM 2640 O O . HIS A 1 318 ? 11.858 3.700 -17.148 1.00 92.12 318 HIS A O 1
ATOM 2646 N N . HIS A 1 319 ? 10.992 5.626 -17.896 1.00 93.25 319 HIS A N 1
ATOM 2647 C CA . HIS A 1 319 ? 9.655 5.072 -18.084 1.00 93.25 319 HIS A CA 1
ATOM 2648 C C . HIS A 1 319 ? 9.508 4.510 -19.491 1.00 93.25 319 HIS A C 1
ATOM 2650 O O . HIS A 1 319 ? 9.569 5.276 -20.451 1.00 93.25 319 HIS A O 1
ATOM 2656 N N . ILE A 1 320 ? 9.209 3.218 -19.610 1.00 93.75 320 ILE A N 1
ATOM 2657 C CA . ILE A 1 320 ? 8.971 2.570 -20.906 1.00 93.75 320 ILE A CA 1
ATOM 2658 C C . ILE A 1 320 ? 7.814 3.273 -21.635 1.00 93.75 320 ILE A C 1
ATOM 2660 O O . ILE A 1 320 ? 7.937 3.656 -22.801 1.00 93.75 320 ILE A O 1
ATOM 2664 N N . PHE A 1 321 ? 6.715 3.520 -20.918 1.00 92.00 321 PHE A N 1
ATOM 2665 C CA . PHE A 1 321 ? 5.631 4.404 -21.334 1.00 92.00 321 PHE A CA 1
ATOM 2666 C C . PHE A 1 321 ? 5.737 5.746 -20.593 1.00 92.00 321 PHE A C 1
ATOM 2668 O O . PHE A 1 321 ? 5.585 5.774 -19.368 1.00 92.00 321 PHE A O 1
ATOM 2675 N N . PRO A 1 322 ? 5.990 6.867 -21.296 1.00 88.94 322 PRO A N 1
ATOM 2676 C CA . PRO A 1 322 ? 6.393 8.118 -20.661 1.00 88.94 322 PRO A CA 1
ATOM 2677 C C . PRO A 1 322 ? 5.306 8.736 -19.772 1.00 88.94 322 PRO A C 1
ATOM 2679 O O . PRO A 1 322 ? 4.152 8.877 -20.179 1.00 88.94 322 PRO A O 1
ATOM 2682 N N . GLU A 1 323 ? 5.717 9.201 -18.586 1.00 87.06 323 GLU A N 1
ATOM 2683 C CA . GLU A 1 323 ? 4.860 9.824 -17.559 1.00 87.06 323 GLU A CA 1
ATOM 2684 C C . GLU A 1 323 ? 4.001 10.982 -18.089 1.00 87.06 323 GLU A C 1
ATOM 2686 O O . GLU A 1 323 ? 2.876 11.174 -17.641 1.00 87.06 323 GLU A O 1
ATOM 2691 N N . SER A 1 324 ? 4.501 11.748 -19.063 1.00 84.25 324 SER A N 1
ATOM 2692 C CA . SER A 1 324 ? 3.760 12.868 -19.656 1.00 84.25 324 SER A CA 1
ATOM 2693 C C . SER A 1 324 ? 2.511 12.433 -20.427 1.00 84.25 324 SER A C 1
ATOM 2695 O O . SER A 1 324 ? 1.569 13.218 -20.536 1.00 84.25 324 SER A O 1
ATOM 2697 N N . LYS A 1 325 ? 2.508 11.207 -20.966 1.00 83.19 325 LYS A N 1
ATOM 2698 C CA . LYS A 1 325 ? 1.389 10.620 -21.716 1.00 83.19 325 LYS A CA 1
ATOM 2699 C C . LYS A 1 325 ? 0.569 9.645 -20.875 1.00 83.19 325 LYS A C 1
ATOM 2701 O O . LYS A 1 325 ? -0.618 9.513 -21.134 1.00 83.19 325 LYS A O 1
ATOM 2706 N N . PHE A 1 326 ? 1.200 8.982 -19.904 1.00 84.25 326 PHE A N 1
ATOM 2707 C CA . PHE A 1 326 ? 0.588 7.917 -19.109 1.00 84.25 326 PHE A CA 1
ATOM 2708 C C . PHE A 1 326 ? 0.859 8.083 -17.600 1.00 84.25 326 PHE A C 1
ATOM 2710 O O . PHE A 1 326 ? 1.503 7.223 -16.986 1.00 84.25 326 PHE A O 1
ATOM 2717 N N . PRO A 1 327 ? 0.416 9.189 -16.971 1.00 81.88 327 PRO A N 1
ATOM 2718 C CA . PRO A 1 327 ? 0.651 9.426 -15.545 1.00 81.88 327 PRO A CA 1
ATOM 2719 C C . PRO A 1 327 ? 0.045 8.334 -14.640 1.00 81.88 327 PRO A C 1
ATOM 2721 O O . PRO A 1 327 ? 0.597 8.048 -13.579 1.00 81.88 327 PRO A O 1
ATOM 2724 N N . GLU A 1 328 ? -1.029 7.666 -15.071 1.00 78.06 328 GLU A N 1
ATOM 2725 C CA . GLU A 1 328 ? -1.775 6.634 -14.331 1.00 78.06 328 GLU A CA 1
ATOM 2726 C C . GLU A 1 328 ? -0.963 5.371 -14.041 1.00 78.06 328 GLU A C 1
ATOM 2728 O O . GLU A 1 328 ? -1.253 4.674 -13.062 1.00 78.06 328 GLU A O 1
ATOM 2733 N N . ILE A 1 329 ? 0.006 5.073 -14.912 1.00 85.44 329 ILE A N 1
ATOM 2734 C CA . ILE A 1 329 ? 0.888 3.901 -14.843 1.00 85.44 329 ILE A CA 1
ATOM 2735 C C . ILE A 1 329 ? 2.348 4.285 -14.555 1.00 85.44 329 ILE A C 1
ATOM 2737 O O . ILE A 1 329 ? 3.240 3.438 -14.596 1.00 85.44 329 ILE A O 1
ATOM 2741 N N . ALA A 1 330 ? 2.625 5.560 -14.269 1.00 87.88 330 ALA A N 1
ATOM 2742 C CA . ALA A 1 330 ? 3.985 6.058 -14.062 1.00 87.88 330 ALA A CA 1
ATOM 2743 C C . ALA A 1 330 ? 4.629 5.571 -12.748 1.00 87.88 330 ALA A C 1
ATOM 2745 O O . ALA A 1 330 ? 5.853 5.596 -12.625 1.00 87.88 330 ALA A O 1
ATOM 2746 N N . ASP A 1 331 ? 3.831 5.132 -11.771 1.00 87.25 331 ASP A N 1
ATOM 2747 C CA . ASP A 1 331 ? 4.283 4.583 -10.485 1.00 87.25 331 ASP A CA 1
ATOM 2748 C C . ASP A 1 331 ? 4.364 3.042 -10.471 1.00 87.25 331 ASP A C 1
ATOM 2750 O O . ASP A 1 331 ? 4.697 2.432 -9.447 1.00 87.25 331 ASP A O 1
ATOM 2754 N N . TYR A 1 332 ? 4.077 2.387 -11.600 1.00 90.12 332 TYR A N 1
ATOM 2755 C CA . TYR A 1 332 ? 4.269 0.949 -11.744 1.00 90.12 332 TYR A CA 1
ATOM 2756 C C . TYR A 1 332 ? 5.752 0.648 -11.927 1.00 90.12 332 TYR A C 1
ATOM 2758 O O . TYR A 1 332 ? 6.401 1.154 -12.840 1.00 90.12 332 TYR A O 1
ATOM 2766 N N . LEU A 1 333 ? 6.272 -0.236 -11.076 1.00 93.31 333 LEU A N 1
ATOM 2767 C CA . LEU A 1 333 ? 7.648 -0.724 -11.156 1.00 93.31 333 LEU A CA 1
ATOM 2768 C C . LEU A 1 333 ? 7.887 -1.427 -12.500 1.00 93.31 333 LEU A C 1
ATOM 2770 O O . LEU A 1 333 ? 8.964 -1.346 -13.084 1.00 93.31 333 LEU A O 1
ATOM 2774 N N . GLU A 1 334 ? 6.839 -2.069 -13.008 1.00 95.56 334 GLU A N 1
ATOM 2775 C CA . GLU A 1 334 ? 6.777 -2.752 -14.293 1.00 95.56 334 GLU A CA 1
ATOM 2776 C C . GLU A 1 334 ? 6.886 -1.794 -15.497 1.00 95.56 334 GLU A C 1
ATOM 2778 O O . GLU A 1 334 ? 7.210 -2.240 -16.591 1.00 95.56 334 GLU A O 1
ATOM 2783 N N . ASN A 1 335 ? 6.664 -0.487 -15.304 1.00 95.88 335 ASN A N 1
ATOM 2784 C CA . ASN A 1 335 ? 6.809 0.548 -16.335 1.00 95.88 335 ASN A CA 1
ATOM 2785 C C . ASN A 1 335 ? 8.165 1.283 -16.265 1.00 95.88 335 ASN A C 1
ATOM 2787 O O . ASN A 1 335 ? 8.411 2.202 -17.043 1.00 95.88 335 ASN A O 1
ATOM 2791 N N . ILE A 1 336 ? 9.049 0.933 -15.327 1.00 95.94 336 ILE A N 1
ATOM 2792 C CA . ILE A 1 336 ? 10.340 1.608 -15.136 1.00 95.94 336 ILE A CA 1
ATOM 2793 C C . ILE A 1 336 ? 11.468 0.646 -15.487 1.00 95.94 336 ILE A C 1
ATOM 2795 O O . ILE A 1 336 ? 11.486 -0.479 -14.997 1.00 95.94 336 ILE A O 1
ATOM 2799 N N . ILE A 1 337 ? 12.424 1.085 -16.298 1.00 94.69 337 ILE A N 1
ATOM 2800 C CA . ILE A 1 337 ? 13.583 0.302 -16.728 1.00 94.69 337 ILE A CA 1
ATOM 2801 C C . ILE A 1 337 ? 14.889 1.037 -16.402 1.00 94.69 337 ILE A C 1
ATOM 2803 O O . ILE A 1 337 ? 15.014 2.244 -16.633 1.00 94.69 337 ILE A O 1
ATOM 2807 N N . ALA A 1 338 ? 15.857 0.317 -15.836 1.00 94.69 338 ALA A N 1
ATOM 2808 C CA . ALA A 1 338 ? 17.201 0.819 -15.582 1.00 94.69 338 ALA A CA 1
ATOM 2809 C C . ALA A 1 338 ? 18.033 0.795 -16.872 1.00 94.69 338 ALA A C 1
ATOM 2811 O O . ALA A 1 338 ? 18.258 -0.269 -17.446 1.00 94.69 338 ALA A O 1
ATOM 2812 N N . ILE A 1 339 ? 18.497 1.960 -17.324 1.00 91.62 339 ILE A N 1
ATOM 2813 C CA . ILE A 1 339 ? 19.260 2.117 -18.570 1.00 91.62 339 ILE A CA 1
ATOM 2814 C C . ILE A 1 339 ? 20.440 3.081 -18.412 1.00 91.62 339 ILE A C 1
ATOM 2816 O O . ILE A 1 339 ? 20.490 3.917 -17.498 1.00 91.62 339 ILE A O 1
ATOM 2820 N N . THR A 1 340 ? 21.394 2.986 -19.333 1.00 89.12 340 THR A N 1
ATOM 2821 C CA . THR A 1 340 ? 22.545 3.892 -19.401 1.00 89.12 340 THR A CA 1
ATOM 2822 C C . THR A 1 340 ? 22.144 5.277 -19.945 1.00 89.12 340 THR A C 1
ATOM 2824 O O . THR A 1 340 ? 21.084 5.444 -20.564 1.00 89.12 340 THR A O 1
ATOM 2827 N N . PRO A 1 341 ? 22.993 6.308 -19.777 1.00 83.81 341 PRO A N 1
ATOM 2828 C CA . PRO A 1 341 ? 22.792 7.592 -20.445 1.00 83.81 341 PRO A CA 1
ATOM 2829 C C . PRO A 1 341 ? 22.740 7.511 -21.972 1.00 83.81 341 PRO A C 1
ATOM 2831 O O . PRO A 1 341 ? 21.927 8.211 -22.575 1.00 83.81 341 PRO A O 1
ATOM 2834 N N . ASN A 1 342 ? 23.551 6.649 -22.590 1.00 83.38 342 ASN A N 1
ATOM 2835 C CA . ASN A 1 342 ? 23.573 6.484 -24.044 1.00 83.38 342 ASN A CA 1
ATOM 2836 C C . ASN A 1 342 ? 22.275 5.843 -24.545 1.00 83.38 342 ASN A C 1
ATOM 2838 O O . ASN A 1 342 ? 21.636 6.381 -25.449 1.00 83.38 342 ASN A O 1
ATOM 2842 N N . GLN A 1 343 ? 21.815 4.774 -23.892 1.00 82.38 343 GLN A N 1
ATOM 2843 C CA . GLN A 1 343 ? 20.514 4.164 -24.178 1.00 82.38 343 GLN A CA 1
ATOM 2844 C C . GLN A 1 343 ? 19.373 5.178 -24.033 1.00 82.38 343 GLN A C 1
ATOM 2846 O O . GLN A 1 343 ? 18.479 5.244 -24.872 1.00 82.38 343 GLN A O 1
ATOM 2851 N N . HIS A 1 344 ? 19.421 6.037 -23.016 1.00 78.56 344 HIS A N 1
ATOM 2852 C CA . HIS A 1 344 ? 18.383 7.045 -22.821 1.00 78.56 344 HIS A CA 1
ATOM 2853 C C . HIS A 1 344 ? 18.373 8.122 -23.923 1.00 78.56 344 HIS A C 1
ATOM 2855 O O . HIS A 1 344 ? 17.333 8.374 -24.532 1.00 78.56 344 HIS A O 1
ATOM 2861 N N . TYR A 1 345 ? 19.512 8.769 -24.178 1.00 72.31 345 TYR A N 1
ATOM 2862 C CA . TYR A 1 345 ? 19.571 9.985 -24.999 1.00 72.31 345 TYR A CA 1
ATOM 2863 C C . TYR A 1 345 ? 19.851 9.744 -26.483 1.00 72.31 345 TYR A C 1
ATOM 2865 O O . TYR A 1 345 ? 19.523 10.588 -27.312 1.00 72.31 345 TYR A O 1
ATOM 2873 N N . VAL A 1 346 ? 20.468 8.617 -26.831 1.00 69.75 346 VAL A N 1
ATOM 2874 C CA . VAL A 1 346 ? 20.824 8.299 -28.222 1.00 69.75 346 VAL A CA 1
ATOM 2875 C C . VAL A 1 346 ? 19.811 7.339 -28.830 1.00 69.75 346 VAL A C 1
ATOM 2877 O O . VAL A 1 346 ? 19.408 7.523 -29.976 1.00 69.75 346 VAL A O 1
ATOM 2880 N N . ARG A 1 347 ? 19.390 6.333 -28.056 1.00 70.94 347 ARG A N 1
ATOM 2881 C CA . ARG A 1 347 ? 18.544 5.238 -28.537 1.00 70.94 347 ARG A CA 1
ATOM 2882 C C . ARG A 1 347 ? 17.055 5.539 -28.344 1.00 70.94 347 ARG A C 1
ATOM 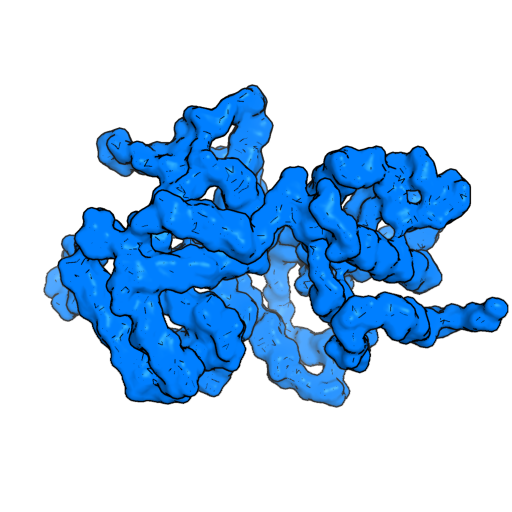2884 O O . ARG A 1 347 ? 16.312 5.634 -29.314 1.00 70.94 347 ARG A O 1
ATOM 2891 N N . ILE A 1 348 ? 16.629 5.771 -27.103 1.00 67.25 348 ILE A N 1
ATOM 2892 C CA . ILE A 1 348 ? 15.208 5.948 -26.758 1.00 67.25 348 ILE A CA 1
ATOM 2893 C C . ILE A 1 348 ? 14.651 7.302 -27.211 1.00 67.25 348 ILE A C 1
ATOM 2895 O O . ILE A 1 348 ? 13.507 7.373 -27.663 1.00 67.25 348 ILE A O 1
ATOM 2899 N N . HIS A 1 349 ? 15.451 8.364 -27.104 1.00 70.06 349 HIS A N 1
ATOM 2900 C CA . HIS A 1 349 ? 15.082 9.717 -27.520 1.00 70.06 349 HIS A CA 1
ATOM 2901 C C . HIS A 1 349 ? 16.038 10.246 -28.597 1.00 70.06 349 HIS A C 1
ATOM 2903 O O . HIS A 1 349 ? 16.863 11.113 -28.290 1.00 70.06 349 HIS A O 1
ATOM 2909 N N . PRO A 1 350 ? 15.946 9.777 -29.858 1.00 61.00 350 PRO A N 1
ATOM 2910 C CA . PRO A 1 350 ? 16.841 10.223 -30.920 1.00 61.00 350 PRO A CA 1
ATOM 2911 C C . PRO A 1 350 ? 16.885 11.757 -31.003 1.00 61.00 350 PRO A C 1
ATOM 2913 O O . PRO A 1 350 ? 15.851 12.429 -30.995 1.00 61.00 350 PRO A O 1
ATOM 2916 N N . MET A 1 351 ? 18.093 12.326 -31.067 1.00 59.56 351 MET A N 1
ATOM 2917 C CA . MET A 1 351 ? 18.334 13.781 -31.076 1.00 59.56 351 MET A CA 1
ATOM 2918 C C . MET A 1 351 ? 17.877 14.533 -29.807 1.00 59.56 351 MET A C 1
ATOM 2920 O O . MET A 1 351 ? 17.545 15.716 -29.887 1.00 59.56 351 MET A O 1
ATOM 2924 N N . ASN A 1 352 ? 17.856 13.884 -28.634 1.00 57.25 352 ASN A N 1
ATOM 2925 C CA . ASN A 1 352 ? 17.424 14.474 -27.355 1.00 57.25 352 ASN A CA 1
ATOM 2926 C C . ASN A 1 352 ? 15.963 14.964 -27.335 1.00 57.25 352 ASN A C 1
ATOM 2928 O O . ASN A 1 352 ? 15.588 15.799 -26.506 1.00 57.25 352 ASN A O 1
ATOM 2932 N N . LYS A 1 353 ? 15.106 14.441 -28.220 1.00 61.97 353 LYS A N 1
ATOM 2933 C CA . LYS A 1 353 ? 13.667 14.729 -28.201 1.00 61.97 353 LYS A CA 1
ATOM 2934 C C . LYS A 1 353 ? 12.972 13.898 -27.121 1.00 61.97 353 LYS A C 1
ATOM 2936 O O . LYS A 1 353 ? 12.306 12.911 -27.407 1.00 61.97 353 LYS A O 1
ATOM 2941 N N . THR A 1 354 ? 13.078 14.331 -25.868 1.00 59.06 354 THR A N 1
ATOM 2942 C CA . THR A 1 354 ? 12.522 13.631 -24.689 1.00 59.06 354 THR A CA 1
ATOM 2943 C C . THR A 1 354 ? 10.992 13.462 -24.691 1.00 59.06 354 THR A C 1
ATOM 2945 O O . THR A 1 354 ? 10.448 12.742 -23.857 1.00 59.06 354 THR A O 1
ATOM 2948 N N . ASN A 1 355 ? 10.282 14.089 -25.635 1.00 57.31 355 ASN A N 1
ATOM 2949 C CA . ASN A 1 355 ? 8.826 13.983 -25.795 1.00 57.31 355 ASN A CA 1
ATOM 2950 C C . ASN A 1 355 ? 8.378 12.809 -26.692 1.00 57.31 355 ASN A C 1
ATOM 2952 O O . ASN A 1 355 ? 7.186 12.478 -26.728 1.00 57.31 355 ASN A O 1
ATOM 2956 N N . GLU A 1 356 ? 9.305 12.184 -27.420 1.00 63.56 356 GLU A N 1
ATOM 2957 C CA . GLU A 1 356 ? 9.046 11.100 -28.371 1.00 63.56 356 GLU A CA 1
ATOM 2958 C C . GLU A 1 356 ? 9.897 9.888 -27.994 1.00 63.56 356 GLU A C 1
ATOM 2960 O O . GLU A 1 356 ? 11.096 10.021 -27.781 1.00 63.56 356 GLU A O 1
ATOM 2965 N N . VAL A 1 357 ? 9.271 8.718 -27.869 1.00 69.62 357 VAL A N 1
ATOM 2966 C CA . VAL A 1 357 ? 9.972 7.453 -27.621 1.00 69.62 357 VAL A CA 1
ATOM 2967 C C . VAL A 1 357 ? 10.039 6.709 -28.945 1.00 69.62 357 VAL A C 1
ATOM 2969 O O . VAL A 1 357 ? 9.001 6.527 -29.587 1.00 69.62 357 VAL A O 1
ATOM 2972 N N . ASP A 1 358 ? 11.235 6.292 -29.350 1.00 82.19 358 ASP A N 1
ATOM 2973 C CA . ASP A 1 358 ? 11.402 5.444 -30.525 1.00 82.19 358 ASP A CA 1
ATOM 2974 C C . ASP A 1 358 ? 10.644 4.116 -30.344 1.00 82.19 358 ASP A C 1
ATOM 2976 O O . ASP A 1 358 ? 10.788 3.425 -29.334 1.00 82.19 358 ASP A O 1
ATOM 2980 N N . SER A 1 359 ? 9.800 3.775 -31.320 1.00 83.94 359 SER A N 1
ATOM 2981 C CA . SER A 1 359 ? 8.893 2.627 -31.225 1.00 83.94 359 SER A CA 1
ATOM 2982 C C . SER A 1 359 ? 9.647 1.296 -31.140 1.00 83.94 359 SER A C 1
ATOM 2984 O O . SER A 1 359 ? 9.244 0.410 -30.385 1.00 83.94 359 SER A O 1
ATOM 2986 N N . PHE A 1 360 ? 10.773 1.170 -31.846 1.00 85.31 360 PHE A N 1
ATOM 2987 C CA . PHE A 1 360 ? 11.595 -0.034 -31.810 1.00 85.31 360 PHE A CA 1
ATOM 2988 C C . PHE A 1 360 ? 12.301 -0.181 -30.459 1.00 85.31 360 PHE A C 1
ATOM 2990 O O . PHE A 1 360 ? 12.262 -1.256 -29.859 1.00 85.31 360 PHE A O 1
ATOM 2997 N N . TYR A 1 361 ? 12.870 0.898 -29.918 1.00 85.81 361 TYR A N 1
ATOM 2998 C CA . TYR A 1 361 ? 13.491 0.849 -28.592 1.00 85.81 361 TYR A CA 1
ATOM 2999 C C . TYR A 1 361 ? 12.474 0.667 -27.462 1.00 85.81 361 TYR A C 1
ATOM 3001 O O . TYR A 1 361 ? 12.770 -0.040 -26.501 1.00 85.81 361 TYR A O 1
ATOM 3009 N N . GLN A 1 362 ? 11.258 1.213 -27.575 1.00 90.25 362 GLN A N 1
ATOM 3010 C CA . GLN A 1 362 ? 10.189 0.917 -26.616 1.00 90.25 362 GLN A CA 1
ATOM 3011 C C . GLN A 1 362 ? 9.860 -0.580 -26.591 1.00 90.25 362 GLN A C 1
ATOM 3013 O O . GLN A 1 362 ? 9.740 -1.162 -25.513 1.00 90.25 362 GLN A O 1
ATOM 3018 N N . TYR A 1 363 ? 9.766 -1.208 -27.767 1.00 92.81 363 TYR A N 1
ATOM 3019 C CA . TYR A 1 363 ? 9.607 -2.654 -27.889 1.00 92.81 363 TYR A CA 1
ATOM 3020 C C . TYR A 1 363 ? 10.759 -3.409 -27.211 1.00 92.81 363 TYR A C 1
ATOM 3022 O O . TYR A 1 363 ? 10.501 -4.287 -26.388 1.00 92.81 363 TYR A O 1
ATOM 3030 N N . LEU A 1 364 ? 12.019 -3.043 -27.477 1.00 91.38 364 LEU A N 1
ATOM 3031 C CA . LEU A 1 364 ? 13.177 -3.681 -26.835 1.00 91.38 364 LEU A CA 1
ATOM 3032 C C . LEU A 1 364 ? 13.144 -3.548 -25.307 1.00 91.38 364 LEU A C 1
ATOM 3034 O O . LEU A 1 364 ? 13.397 -4.527 -24.602 1.00 91.38 364 LEU A O 1
ATOM 3038 N N . CYS A 1 365 ? 12.768 -2.375 -24.790 1.00 93.00 365 CYS A N 1
ATOM 3039 C CA . CYS A 1 365 ? 12.568 -2.161 -23.361 1.00 93.00 365 CYS A CA 1
ATOM 3040 C C . CYS A 1 365 ? 11.487 -3.090 -22.793 1.00 93.00 365 CYS A C 1
ATOM 3042 O O . CYS A 1 365 ? 11.694 -3.664 -21.729 1.00 93.00 365 CYS A O 1
ATOM 3044 N N . LEU A 1 366 ? 10.361 -3.286 -23.487 1.00 95.31 366 LEU A N 1
ATOM 3045 C CA . LEU A 1 366 ? 9.299 -4.198 -23.042 1.00 95.31 366 LEU A CA 1
ATOM 3046 C C . LEU A 1 366 ? 9.754 -5.662 -23.030 1.00 95.31 366 LEU A C 1
ATOM 3048 O O . LEU A 1 366 ? 9.447 -6.380 -22.080 1.00 95.31 366 LEU A O 1
ATOM 3052 N N . ILE A 1 367 ? 10.512 -6.098 -24.039 1.00 95.06 367 ILE A N 1
ATOM 3053 C CA . ILE A 1 367 ? 11.076 -7.455 -24.086 1.00 95.06 367 ILE A CA 1
ATOM 3054 C C . ILE A 1 367 ? 12.062 -7.668 -22.935 1.00 95.06 367 ILE A C 1
ATOM 3056 O O . ILE A 1 367 ? 11.908 -8.618 -22.167 1.00 95.06 367 ILE A O 1
ATOM 3060 N N . SER A 1 368 ? 13.019 -6.752 -22.764 1.00 93.75 368 SER A N 1
ATOM 3061 C CA . SER A 1 368 ? 13.969 -6.789 -21.648 1.00 93.75 368 SER A CA 1
ATOM 3062 C C . SER A 1 368 ? 13.238 -6.786 -20.301 1.00 93.75 368 SER A C 1
ATOM 3064 O O . SER A 1 368 ? 13.549 -7.589 -19.418 1.00 93.75 368 SER A O 1
ATOM 3066 N N . LYS A 1 369 ? 12.208 -5.947 -20.150 1.00 95.69 369 LYS A N 1
ATOM 3067 C CA . LYS A 1 369 ? 11.430 -5.878 -18.916 1.00 95.69 369 LYS A CA 1
ATOM 3068 C C . LYS A 1 369 ? 10.696 -7.181 -18.628 1.00 95.69 369 LYS A C 1
ATOM 3070 O O . LYS A 1 369 ? 10.709 -7.623 -17.482 1.00 95.69 369 LYS A O 1
ATOM 3075 N N . ALA A 1 370 ? 10.119 -7.824 -19.641 1.00 96.06 370 ALA A N 1
ATOM 3076 C CA . ALA A 1 370 ? 9.496 -9.137 -19.498 1.00 96.06 370 ALA A CA 1
ATOM 3077 C C . ALA A 1 370 ? 10.493 -10.169 -18.939 1.00 96.06 370 ALA A C 1
ATOM 3079 O O . ALA A 1 370 ? 10.167 -10.878 -17.985 1.00 96.06 370 ALA A O 1
ATOM 3080 N N . ASP A 1 371 ? 11.723 -10.189 -19.461 1.00 94.50 371 ASP A N 1
ATOM 3081 C CA . ASP A 1 371 ? 12.790 -11.076 -18.981 1.00 94.50 371 ASP A CA 1
ATOM 3082 C C . ASP A 1 371 ? 13.227 -10.749 -17.549 1.00 94.50 371 ASP A C 1
ATOM 3084 O O . ASP A 1 371 ? 13.402 -11.652 -16.733 1.00 94.50 371 ASP A O 1
ATOM 3088 N N . ARG A 1 372 ? 13.347 -9.462 -17.200 1.00 93.56 372 ARG A N 1
ATOM 3089 C CA . ARG A 1 372 ? 13.706 -9.024 -15.839 1.00 93.56 372 ARG A CA 1
ATOM 3090 C C . ARG A 1 372 ? 12.623 -9.321 -14.814 1.00 93.56 372 ARG A C 1
ATOM 3092 O O . ARG A 1 372 ? 12.942 -9.585 -13.656 1.00 93.56 372 ARG A O 1
ATOM 3099 N N . ILE A 1 373 ? 11.359 -9.260 -15.222 1.00 94.69 373 ILE A N 1
ATOM 3100 C CA . ILE A 1 373 ? 10.228 -9.656 -14.385 1.00 94.69 373 ILE A CA 1
ATOM 3101 C C . ILE A 1 373 ? 10.267 -11.167 -14.178 1.00 94.69 373 ILE A C 1
ATOM 3103 O O . ILE A 1 373 ? 10.182 -11.605 -13.037 1.00 94.69 373 ILE A O 1
ATOM 3107 N N . LYS A 1 374 ? 10.435 -11.955 -15.246 1.00 95.25 374 LYS A N 1
ATOM 3108 C CA . LYS A 1 374 ? 10.558 -13.414 -15.149 1.00 95.25 374 LYS A CA 1
ATOM 3109 C C . LYS A 1 374 ? 11.683 -13.818 -14.195 1.00 95.25 374 LYS A C 1
ATOM 3111 O O . LYS A 1 374 ? 11.428 -14.529 -13.230 1.00 95.25 374 LYS A O 1
ATOM 3116 N N . GLU A 1 375 ? 12.883 -13.282 -14.414 1.00 93.75 375 GLU A N 1
ATOM 3117 C CA . GLU A 1 375 ? 14.060 -13.514 -13.570 1.00 93.75 375 GLU A CA 1
ATOM 3118 C C . GLU A 1 375 ? 13.765 -13.215 -12.097 1.00 93.75 375 GLU A C 1
ATOM 3120 O O . GLU A 1 375 ? 13.999 -14.059 -11.242 1.00 93.75 375 GLU A O 1
ATOM 3125 N N . ASN A 1 376 ? 13.167 -12.062 -11.796 1.00 93.06 376 ASN A N 1
ATOM 3126 C CA . ASN A 1 376 ? 12.845 -11.681 -10.424 1.00 93.06 376 ASN A CA 1
ATOM 3127 C C . ASN A 1 376 ? 11.769 -12.557 -9.759 1.00 93.06 376 ASN A C 1
ATOM 3129 O O . ASN A 1 376 ? 11.812 -12.753 -8.546 1.00 93.06 376 ASN A O 1
ATOM 3133 N N . LEU A 1 377 ? 10.796 -13.056 -10.529 1.00 90.88 377 LEU A N 1
ATOM 3134 C CA . LEU A 1 377 ? 9.740 -13.933 -10.015 1.00 90.88 377 LEU A CA 1
ATOM 3135 C C . LEU A 1 377 ? 10.223 -15.378 -9.815 1.00 90.88 377 LEU A C 1
ATOM 3137 O O . LEU A 1 377 ? 9.684 -16.079 -8.962 1.00 90.88 377 LEU A O 1
ATOM 3141 N N . GLU A 1 378 ? 11.216 -15.822 -10.587 1.00 91.31 378 GLU A N 1
ATOM 3142 C CA . GLU A 1 378 ? 11.800 -17.168 -10.501 1.00 91.31 378 GLU A CA 1
ATOM 3143 C C . GLU A 1 378 ? 12.982 -17.242 -9.514 1.00 91.31 378 GLU A C 1
ATOM 3145 O O . GLU A 1 378 ? 13.332 -18.320 -9.025 1.00 91.31 378 GLU A O 1
ATOM 3150 N N . ASN A 1 379 ? 13.599 -16.103 -9.190 1.00 87.00 379 ASN A N 1
ATOM 3151 C CA . ASN A 1 379 ? 14.780 -16.031 -8.341 1.00 87.00 379 ASN A CA 1
ATOM 3152 C C . ASN A 1 379 ? 14.426 -15.865 -6.854 1.00 87.00 379 ASN A C 1
ATOM 3154 O O . ASN A 1 379 ? 14.227 -14.763 -6.350 1.00 87.00 379 ASN A O 1
ATOM 3158 N N . ASN A 1 380 ? 14.460 -16.978 -6.119 1.00 81.94 380 ASN A N 1
ATOM 3159 C CA . ASN A 1 380 ? 14.190 -17.002 -4.676 1.00 81.94 380 ASN A CA 1
ATOM 3160 C C . ASN A 1 380 ? 15.290 -16.362 -3.804 1.00 81.94 380 ASN A C 1
ATOM 3162 O O . ASN A 1 380 ? 15.086 -16.205 -2.598 1.00 81.94 380 ASN A O 1
ATOM 3166 N N . SER A 1 381 ? 16.463 -16.042 -4.367 1.00 82.19 381 SER A N 1
ATOM 3167 C CA . SER A 1 381 ? 17.571 -15.423 -3.619 1.00 82.19 381 SER A CA 1
ATOM 3168 C C . SER A 1 381 ? 17.527 -13.898 -3.594 1.00 82.19 381 SER A C 1
ATOM 3170 O O . SER A 1 381 ? 18.214 -13.290 -2.773 1.00 82.19 381 SER A O 1
ATOM 3172 N N . ILE A 1 382 ? 16.708 -13.282 -4.449 1.00 82.19 382 ILE A N 1
ATOM 3173 C CA . ILE A 1 382 ? 16.512 -11.833 -4.473 1.00 82.19 382 ILE A CA 1
ATOM 3174 C C . ILE A 1 382 ? 15.080 -11.473 -4.094 1.00 82.19 382 ILE A C 1
ATOM 3176 O O . ILE A 1 382 ? 14.168 -12.295 -4.052 1.00 82.19 382 ILE A O 1
ATOM 3180 N N . GLU A 1 383 ? 14.892 -10.205 -3.774 1.00 76.88 383 GLU A N 1
ATOM 3181 C CA . GLU A 1 383 ? 13.609 -9.652 -3.378 1.00 76.88 383 GLU A CA 1
ATOM 3182 C C . GLU A 1 383 ? 12.628 -9.605 -4.562 1.00 76.88 383 GLU A C 1
ATOM 3184 O O . GLU A 1 383 ? 12.918 -8.999 -5.590 1.00 76.88 383 GLU A O 1
ATOM 3189 N N . THR A 1 384 ? 11.450 -10.223 -4.421 1.00 86.31 384 THR A N 1
ATOM 3190 C CA . THR A 1 384 ? 10.388 -10.183 -5.440 1.00 86.31 384 THR A CA 1
ATOM 3191 C C . THR A 1 384 ? 9.701 -8.816 -5.440 1.00 86.31 384 THR A C 1
ATOM 3193 O O . THR A 1 384 ? 8.941 -8.491 -4.524 1.00 86.31 384 THR A O 1
ATOM 3196 N N . ILE A 1 385 ? 9.953 -8.010 -6.473 1.00 87.88 385 ILE A N 1
ATOM 3197 C CA . ILE A 1 385 ? 9.432 -6.640 -6.597 1.00 87.88 385 ILE A CA 1
ATOM 3198 C C . ILE A 1 385 ? 8.373 -6.473 -7.680 1.00 87.88 385 ILE A C 1
ATOM 3200 O O . ILE A 1 385 ? 7.561 -5.549 -7.594 1.00 87.88 385 ILE A O 1
ATOM 3204 N N . TYR A 1 386 ? 8.363 -7.353 -8.678 1.00 91.69 386 TYR A N 1
ATOM 3205 C CA . TYR A 1 386 ? 7.452 -7.257 -9.813 1.00 91.69 386 TYR A CA 1
ATOM 3206 C C . TYR A 1 386 ? 6.230 -8.157 -9.669 1.00 91.69 386 TYR A C 1
ATOM 3208 O O . TYR A 1 386 ? 6.176 -9.064 -8.841 1.00 91.69 386 TYR A O 1
ATOM 3216 N N . ASP A 1 387 ? 5.237 -7.901 -10.513 1.00 89.62 387 ASP A N 1
ATOM 3217 C CA . ASP A 1 387 ? 4.037 -8.710 -10.639 1.00 89.62 387 ASP A CA 1
ATOM 3218 C C . ASP A 1 387 ? 3.658 -8.864 -12.118 1.00 89.62 387 ASP A C 1
ATOM 3220 O O . ASP A 1 387 ? 3.530 -7.882 -12.853 1.00 89.62 387 ASP A O 1
ATOM 3224 N N . PHE A 1 388 ? 3.467 -10.111 -12.558 1.00 92.38 388 PHE A N 1
ATOM 3225 C CA . PHE A 1 388 ? 3.125 -10.421 -13.948 1.00 92.38 388 PHE A CA 1
ATOM 3226 C C . PHE A 1 388 ? 1.827 -9.735 -14.399 1.00 92.38 388 PHE A C 1
ATOM 3228 O O . PHE A 1 388 ? 1.773 -9.162 -15.485 1.00 92.38 388 PHE A O 1
ATOM 3235 N N . GLN A 1 389 ? 0.785 -9.746 -13.565 1.00 90.06 389 GLN A N 1
ATOM 3236 C CA . GLN A 1 389 ? -0.508 -9.159 -13.918 1.00 90.06 389 GLN A CA 1
ATOM 3237 C C . GLN A 1 389 ? -0.421 -7.635 -13.986 1.00 90.06 389 GLN A C 1
ATOM 3239 O O . GLN A 1 389 ? -1.047 -7.020 -14.847 1.00 90.06 389 GLN A O 1
ATOM 3244 N N . LYS A 1 390 ? 0.399 -7.013 -13.130 1.00 89.81 390 LYS A N 1
ATOM 3245 C CA . LYS A 1 390 ? 0.661 -5.568 -13.217 1.00 89.81 390 LYS A CA 1
ATOM 3246 C C . LYS A 1 390 ? 1.385 -5.196 -14.502 1.00 89.81 390 LYS A C 1
ATOM 3248 O O . LYS A 1 390 ? 1.058 -4.174 -15.092 1.00 89.81 390 LYS A O 1
ATOM 3253 N N . PHE A 1 391 ? 2.324 -6.021 -14.957 1.00 95.94 391 PHE A N 1
ATOM 3254 C CA . PHE A 1 391 ? 2.986 -5.799 -16.240 1.00 95.94 391 PHE A CA 1
ATOM 3255 C C . PHE A 1 391 ? 2.003 -5.903 -17.408 1.00 95.94 391 PHE A C 1
ATOM 3257 O O . PHE A 1 391 ? 1.986 -5.022 -18.265 1.00 95.94 391 PHE A O 1
ATOM 3264 N N . MET A 1 392 ? 1.116 -6.905 -17.393 1.00 95.88 392 MET A N 1
ATOM 3265 C CA . MET A 1 392 ? 0.056 -7.027 -18.402 1.00 95.88 392 MET A CA 1
ATOM 3266 C C . MET A 1 392 ? -0.876 -5.818 -18.388 1.00 95.88 392 MET A C 1
ATOM 3268 O O . MET A 1 392 ? -1.191 -5.273 -19.443 1.00 95.88 392 MET A O 1
ATOM 3272 N N . TYR A 1 393 ? -1.250 -5.341 -17.198 1.00 91.25 393 TYR A N 1
ATOM 3273 C CA . TYR A 1 393 ? -2.043 -4.126 -17.047 1.00 91.25 393 TYR A CA 1
ATOM 3274 C C . TYR A 1 393 ? -1.336 -2.893 -17.618 1.00 91.25 393 TYR A C 1
ATOM 3276 O O . TYR A 1 393 ? -1.960 -2.131 -18.348 1.00 91.25 393 TYR A O 1
ATOM 3284 N N . VAL A 1 394 ? -0.042 -2.701 -17.340 1.00 93.62 394 VAL A N 1
ATOM 3285 C CA . VAL A 1 394 ? 0.748 -1.580 -17.882 1.00 93.62 394 VAL A CA 1
ATOM 3286 C C . VAL A 1 394 ? 0.731 -1.582 -19.413 1.00 93.62 394 VAL A C 1
ATOM 3288 O O . VAL A 1 394 ? 0.447 -0.546 -20.016 1.00 93.62 394 VAL A O 1
ATOM 3291 N N . ILE A 1 395 ? 0.980 -2.737 -20.040 1.00 95.50 395 ILE A N 1
ATOM 3292 C CA . ILE A 1 395 ? 0.987 -2.871 -21.505 1.00 95.50 395 ILE A CA 1
ATOM 3293 C C . ILE A 1 395 ? -0.414 -2.634 -22.077 1.00 95.50 395 ILE A C 1
ATOM 3295 O O . ILE A 1 395 ? -0.584 -1.808 -22.972 1.00 95.50 395 ILE A O 1
ATOM 3299 N N . SER A 1 396 ? -1.422 -3.315 -21.526 1.00 91.62 396 SER A N 1
ATOM 3300 C CA . SER A 1 396 ? -2.821 -3.185 -21.941 1.00 91.62 396 SER A CA 1
ATOM 3301 C C . SER A 1 396 ? -3.323 -1.744 -21.832 1.00 91.62 396 SER A C 1
ATOM 3303 O O . SER A 1 396 ? -4.017 -1.232 -22.719 1.00 91.62 396 SER A O 1
ATOM 3305 N N . PHE A 1 397 ? -2.942 -1.058 -20.751 1.00 87.38 397 PHE A N 1
ATOM 3306 C CA . PHE A 1 397 ? -3.315 0.325 -20.511 1.00 87.38 397 PHE A CA 1
ATOM 3307 C C . PHE A 1 397 ? -2.744 1.243 -21.593 1.00 87.38 397 PHE A C 1
ATOM 3309 O O . PHE A 1 397 ? -3.495 2.000 -22.212 1.00 87.38 397 PHE A O 1
ATOM 3316 N N . ALA A 1 398 ? -1.436 1.142 -21.842 1.00 90.19 398 ALA A N 1
ATOM 3317 C CA . ALA A 1 398 ? -0.720 2.039 -22.737 1.00 90.19 398 ALA A CA 1
ATOM 3318 C C . ALA A 1 398 ? -0.993 1.783 -24.227 1.00 90.19 398 ALA A C 1
ATOM 3320 O O . ALA A 1 398 ? -1.070 2.738 -25.001 1.00 90.19 398 ALA A O 1
ATOM 3321 N N . LEU A 1 399 ? -1.163 0.518 -24.626 1.00 90.94 399 LEU A N 1
ATOM 3322 C CA . LEU A 1 399 ? -1.458 0.131 -26.012 1.00 90.94 399 LEU A CA 1
ATOM 3323 C C . LEU A 1 399 ? -2.961 0.116 -26.330 1.00 90.94 399 LEU A C 1
ATOM 3325 O O . LEU A 1 399 ? -3.331 -0.020 -27.492 1.00 90.94 399 LEU A O 1
ATOM 3329 N N . ASN A 1 400 ? -3.821 0.297 -25.320 1.00 88.31 400 ASN A N 1
ATOM 3330 C CA . ASN A 1 400 ? -5.279 0.219 -25.447 1.00 88.31 400 ASN A CA 1
ATOM 3331 C C . ASN A 1 400 ? -5.745 -1.109 -26.076 1.00 88.31 400 ASN A C 1
ATOM 3333 O O . ASN A 1 400 ? -6.579 -1.126 -26.979 1.00 88.31 400 ASN A O 1
ATOM 3337 N N . ASP A 1 401 ? -5.189 -2.208 -25.569 1.00 88.75 401 ASP A N 1
ATOM 3338 C CA . ASP A 1 401 ? -5.438 -3.577 -26.021 1.00 88.75 401 ASP A CA 1
ATOM 3339 C C . ASP A 1 401 ? -5.683 -4.461 -24.784 1.00 88.75 401 ASP A C 1
ATOM 3341 O O . ASP A 1 401 ? -4.766 -4.767 -24.015 1.00 88.75 401 ASP A O 1
ATOM 3345 N N . ASP A 1 402 ? -6.946 -4.819 -24.547 1.00 88.75 402 ASP A N 1
ATOM 3346 C CA . ASP A 1 402 ? -7.359 -5.602 -23.376 1.00 88.75 402 ASP A CA 1
ATOM 3347 C C . ASP A 1 402 ? -7.026 -7.099 -23.523 1.00 88.75 402 ASP A C 1
ATOM 3349 O O . ASP A 1 402 ? -6.914 -7.788 -22.510 1.00 88.75 402 ASP A O 1
ATOM 3353 N N . ASP A 1 403 ? -6.721 -7.593 -24.731 1.00 91.56 403 ASP A N 1
ATOM 3354 C CA . ASP A 1 403 ? -6.353 -8.997 -24.961 1.00 91.56 403 ASP A CA 1
ATOM 3355 C C . ASP A 1 403 ? -5.009 -9.335 -24.266 1.00 91.56 403 ASP A C 1
ATOM 3357 O O . ASP A 1 403 ? -4.640 -10.496 -24.118 1.00 91.56 403 ASP A O 1
ATOM 3361 N N . TYR A 1 404 ? -4.222 -8.335 -23.834 1.00 93.00 404 TYR A N 1
ATOM 3362 C CA . TYR A 1 404 ? -3.038 -8.562 -22.986 1.00 93.00 404 TYR A CA 1
ATOM 3363 C C . TYR A 1 404 ? -3.408 -9.080 -21.589 1.00 93.00 404 TYR A C 1
ATOM 3365 O O . TYR A 1 404 ? -2.613 -9.786 -20.971 1.00 93.00 404 TYR A O 1
ATOM 3373 N N . LEU A 1 405 ? -4.601 -8.748 -21.089 1.00 90.50 405 LEU A N 1
ATOM 3374 C CA . LEU A 1 405 ? -5.102 -9.209 -19.791 1.00 90.50 405 LEU A CA 1
ATOM 3375 C C . LEU A 1 405 ? -5.564 -10.672 -19.834 1.00 90.50 405 LEU A C 1
ATOM 3377 O O . LEU A 1 405 ? -5.688 -11.299 -18.783 1.00 90.50 405 LEU A O 1
ATOM 3381 N N . GLU A 1 406 ? -5.800 -11.206 -21.033 1.00 92.94 406 GLU A N 1
ATOM 3382 C CA . GLU A 1 406 ? -6.223 -12.591 -21.264 1.00 92.94 406 GLU A CA 1
ATOM 3383 C C . GLU A 1 406 ? -5.040 -13.564 -21.376 1.00 92.94 406 GLU A C 1
ATOM 3385 O O . GLU A 1 406 ? -5.233 -14.780 -21.372 1.00 92.94 406 GLU A O 1
ATOM 3390 N N . ILE A 1 407 ? -3.804 -13.053 -21.446 1.00 92.56 407 ILE A N 1
ATOM 3391 C CA . ILE A 1 407 ? -2.605 -13.890 -21.498 1.00 92.56 407 ILE A CA 1
ATOM 3392 C C . ILE A 1 407 ? -2.484 -14.692 -20.198 1.00 92.56 407 ILE A C 1
ATOM 3394 O O . ILE A 1 407 ? -2.528 -14.147 -19.091 1.00 92.56 407 ILE A O 1
ATOM 3398 N N . ASN A 1 408 ? -2.282 -16.004 -20.346 1.00 93.69 408 ASN A N 1
ATOM 3399 C CA . ASN A 1 408 ? -2.099 -16.912 -19.221 1.00 93.69 408 ASN A CA 1
ATOM 3400 C C . ASN A 1 408 ? -0.967 -16.436 -18.302 1.00 93.69 408 ASN A C 1
ATOM 3402 O O . ASN A 1 408 ? 0.085 -15.967 -18.742 1.00 93.69 408 ASN A O 1
ATOM 3406 N N . LYS A 1 409 ? -1.178 -16.585 -16.992 1.00 92.06 409 LYS A N 1
ATOM 3407 C CA . LYS A 1 409 ? -0.205 -16.158 -15.984 1.00 92.06 409 LYS A CA 1
ATOM 3408 C C . LYS A 1 409 ? 1.159 -16.807 -16.255 1.00 92.06 409 LYS A C 1
ATOM 3410 O O . LYS A 1 409 ? 1.241 -18.028 -16.344 1.00 92.06 409 LYS A O 1
ATOM 3415 N N . TYR A 1 410 ? 2.206 -15.982 -16.314 1.00 92.44 410 TYR A N 1
ATOM 3416 C CA . TYR A 1 410 ? 3.596 -16.384 -16.578 1.00 92.44 410 TYR A CA 1
ATOM 3417 C C . TYR A 1 410 ? 3.893 -16.878 -18.006 1.00 92.44 410 TYR A C 1
ATOM 3419 O O . TYR A 1 410 ? 4.989 -17.381 -18.253 1.00 92.44 410 TYR A O 1
ATOM 3427 N N . ASP A 1 411 ? 2.984 -16.694 -18.968 1.00 95.62 411 ASP A N 1
ATOM 3428 C CA . ASP A 1 411 ? 3.236 -17.018 -20.378 1.00 95.62 411 ASP A CA 1
ATOM 3429 C C . ASP A 1 411 ? 4.028 -15.900 -21.084 1.00 95.62 411 ASP A C 1
ATOM 3431 O O . ASP A 1 411 ? 3.511 -15.123 -21.887 1.00 95.62 411 ASP A O 1
ATOM 3435 N N . TYR A 1 412 ? 5.314 -15.778 -20.740 1.00 94.62 412 TYR A N 1
ATOM 3436 C CA . TYR A 1 412 ? 6.197 -14.740 -21.286 1.00 94.62 412 TYR A CA 1
ATOM 3437 C C . TYR A 1 412 ? 6.429 -14.871 -22.796 1.00 94.62 412 TYR A C 1
ATOM 3439 O O . TYR A 1 412 ? 6.685 -13.865 -23.456 1.00 94.62 412 TYR A O 1
ATOM 3447 N N . GLU A 1 413 ? 6.322 -16.076 -23.357 1.00 95.56 413 GLU A N 1
ATOM 3448 C CA . GLU A 1 413 ? 6.468 -16.281 -24.800 1.00 95.56 413 GLU A CA 1
ATOM 3449 C C . GLU A 1 413 ? 5.265 -15.708 -25.556 1.00 95.56 413 GLU A C 1
ATOM 3451 O O . GLU A 1 413 ? 5.455 -14.974 -26.529 1.00 95.56 413 GLU A O 1
ATOM 3456 N N . ALA A 1 414 ? 4.039 -15.921 -25.059 1.00 95.62 414 ALA A N 1
ATOM 3457 C CA . ALA A 1 414 ? 2.852 -15.263 -25.603 1.00 95.62 414 ALA A CA 1
ATOM 3458 C C . ALA A 1 414 ? 2.944 -13.732 -25.495 1.00 95.62 414 ALA A C 1
ATOM 3460 O O . ALA A 1 414 ? 2.635 -13.028 -26.460 1.00 95.62 414 ALA A O 1
ATOM 3461 N N . VAL A 1 415 ? 3.440 -13.205 -24.365 1.00 95.94 415 VAL A N 1
ATOM 3462 C CA . VAL A 1 415 ? 3.676 -11.758 -24.189 1.00 95.94 415 VAL A CA 1
ATOM 3463 C C . VAL A 1 415 ? 4.618 -11.221 -25.266 1.00 95.94 415 VAL A C 1
ATOM 3465 O O . VAL A 1 415 ? 4.286 -10.248 -25.946 1.00 95.94 415 VAL A O 1
ATOM 3468 N N . LYS A 1 416 ? 5.783 -11.853 -25.452 1.00 95.56 416 LYS A N 1
ATOM 3469 C CA . LYS A 1 416 ? 6.789 -11.422 -26.434 1.00 95.56 416 LYS A CA 1
ATOM 3470 C C . LYS A 1 416 ? 6.270 -11.531 -27.865 1.00 95.56 416 LYS A C 1
ATOM 3472 O O . LYS A 1 416 ? 6.452 -10.598 -28.646 1.00 95.56 416 LYS A O 1
ATOM 3477 N N . ALA A 1 417 ? 5.583 -12.624 -28.202 1.00 94.62 417 ALA A N 1
ATOM 3478 C CA . ALA A 1 417 ? 4.973 -12.812 -29.515 1.00 94.62 417 ALA A CA 1
ATOM 3479 C C . ALA A 1 417 ? 3.942 -11.715 -29.817 1.00 94.62 417 ALA A C 1
ATOM 3481 O O . ALA A 1 417 ? 3.963 -11.118 -30.896 1.00 94.62 417 ALA A O 1
ATOM 3482 N N . LYS A 1 418 ? 3.091 -11.381 -28.843 1.00 95.50 418 LYS A N 1
ATO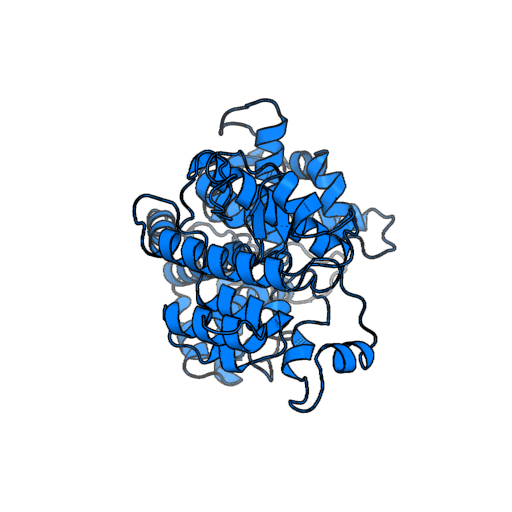M 3483 C CA . LYS A 1 418 ? 2.081 -10.335 -29.005 1.00 95.50 418 LYS A CA 1
ATOM 3484 C C . LYS A 1 418 ? 2.681 -8.929 -29.077 1.00 95.50 418 LYS A C 1
ATOM 3486 O O . LYS A 1 418 ? 2.250 -8.120 -29.899 1.00 95.50 418 LYS A O 1
ATOM 3491 N N . LEU A 1 419 ? 3.701 -8.631 -28.270 1.00 95.19 419 LEU A N 1
ATOM 3492 C CA . LEU A 1 419 ? 4.475 -7.388 -28.391 1.00 95.19 419 LEU A CA 1
ATOM 3493 C C . LEU A 1 419 ? 5.083 -7.255 -29.790 1.00 95.19 419 LEU A C 1
ATOM 3495 O O . LEU A 1 419 ? 4.973 -6.203 -30.412 1.00 95.19 419 LEU A O 1
ATOM 3499 N N . LYS A 1 420 ? 5.652 -8.336 -30.326 1.00 92.62 420 LYS A N 1
ATOM 3500 C CA . LYS A 1 420 ? 6.218 -8.350 -31.676 1.00 92.62 420 LYS A CA 1
ATOM 3501 C C . LYS A 1 420 ? 5.181 -7.977 -32.742 1.00 92.62 420 LYS A C 1
ATOM 3503 O O . LYS A 1 420 ? 5.483 -7.173 -33.622 1.00 92.62 420 LYS A O 1
ATOM 3508 N N . MET A 1 421 ? 3.965 -8.522 -32.634 1.00 92.19 421 MET A N 1
ATOM 3509 C CA . MET A 1 421 ? 2.843 -8.186 -33.521 1.00 92.19 421 MET A CA 1
ATOM 3510 C C . MET A 1 421 ? 2.417 -6.722 -33.373 1.00 92.19 421 MET A C 1
ATOM 3512 O O . MET A 1 421 ? 2.310 -6.018 -34.375 1.00 92.19 421 MET A O 1
ATOM 3516 N N . SER A 1 422 ? 2.245 -6.247 -32.137 1.00 92.12 422 SER A N 1
ATOM 3517 C CA . SER A 1 422 ? 1.777 -4.884 -31.840 1.00 92.12 422 SER A CA 1
ATOM 3518 C C . SER A 1 422 ? 2.733 -3.798 -32.336 1.00 92.12 422 SER A C 1
ATOM 3520 O O . SER A 1 422 ? 2.295 -2.724 -32.739 1.00 92.12 422 SER A O 1
ATOM 3522 N N . TYR A 1 423 ? 4.035 -4.090 -32.353 1.00 90.75 423 TYR A N 1
ATOM 3523 C CA . TYR A 1 423 ? 5.078 -3.186 -32.844 1.00 90.75 423 TYR A CA 1
ATOM 3524 C C . TYR A 1 423 ? 5.499 -3.461 -34.302 1.00 90.75 423 TYR A C 1
ATOM 3526 O O . TYR A 1 423 ? 6.413 -2.816 -34.810 1.00 90.75 423 TYR A O 1
ATOM 3534 N N . GLY A 1 424 ? 4.852 -4.405 -34.999 1.00 87.94 424 GLY A N 1
ATOM 3535 C CA . GLY A 1 424 ? 5.100 -4.677 -36.420 1.00 87.94 424 GLY A CA 1
ATOM 3536 C C . GLY A 1 424 ? 6.503 -5.211 -36.749 1.00 87.94 424 GLY A C 1
ATOM 3537 O O . GLY A 1 424 ? 6.990 -5.021 -37.866 1.00 87.94 424 GLY A O 1
ATOM 3538 N N . ILE A 1 425 ? 7.172 -5.874 -35.801 1.00 82.94 425 ILE A N 1
ATOM 3539 C CA . ILE A 1 425 ? 8.539 -6.383 -35.979 1.00 82.94 425 ILE A CA 1
ATOM 3540 C C . ILE A 1 425 ? 8.506 -7.697 -36.774 1.00 82.94 425 ILE A C 1
ATOM 3542 O O . ILE A 1 425 ? 7.951 -8.701 -36.327 1.00 82.94 425 ILE A O 1
ATOM 3546 N N . LYS A 1 426 ? 9.121 -7.727 -37.962 1.00 66.31 426 LYS A N 1
ATOM 3547 C CA . LYS A 1 426 ? 9.149 -8.926 -38.821 1.00 66.31 426 LYS A CA 1
ATOM 3548 C C . LYS A 1 426 ? 10.026 -10.036 -38.220 1.00 66.31 426 LYS A C 1
ATOM 3550 O O . LYS A 1 426 ? 11.056 -9.767 -37.607 1.00 66.31 426 LYS A O 1
ATOM 3555 N N . CYS A 1 427 ? 9.613 -11.296 -38.374 1.00 49.22 427 CYS A N 1
ATOM 3556 C CA . CYS A 1 427 ? 10.507 -12.440 -38.175 1.00 49.22 427 CYS A CA 1
ATOM 3557 C C . CYS A 1 427 ? 11.531 -12.448 -39.312 1.00 49.22 427 CYS A C 1
ATOM 3559 O O . CYS A 1 427 ? 11.123 -12.538 -40.468 1.00 49.22 427 CYS A O 1
ATOM 3561 N N . ASN A 1 428 ? 12.815 -12.336 -38.975 1.00 37.88 428 ASN A N 1
ATOM 3562 C CA . ASN A 1 428 ? 13.875 -12.854 -39.834 1.00 37.88 428 ASN A CA 1
ATOM 3563 C C . ASN A 1 428 ? 14.112 -14.313 -39.473 1.00 37.88 428 ASN A C 1
ATOM 3565 O O . ASN A 1 428 ? 14.095 -14.598 -38.250 1.00 37.88 428 ASN A O 1
#

Sequence (428 aa):
MKIFNTDEINEFLNKKNYDIRKTNNARWIDQKCTPDVCSIVADCIVKFLEDEGNKSISSIFSSKDIWFSEYAKGNVEEIFKKANVTSKSSKNEYDKFFQQPMKLFAYAKILNETKIGQRNLFNVLDLRLLKYIAIAPKYALHFLQIYIEKVLKDSDLLAIFNNFFNFPNEVNFNETKNTFYYFTKEYTNIGSKTSSNNTISKPGYVECGRIFTKIINPLAFKNDSVGTKNGKLSRKKITYDMLMYNRDNFRDIYSEKPKDMSRKDYENSIELSPNKKYYKYSSSKAKQFIRDFNAEYRDGMTELLEHDEQHIQALHMHHIFPESKFPEIADYLENIIAITPNQHYVRIHPMNKTNEVDSFYQYLCLISKADRIKENLENNSIETIYDFQKFMYVISFALNDDDYLEINKYDYEAVKAKLKMSYGIKCN

Organism: NCBI:txid2139

Secondary structure (DSSP, 8-state):
--PPPHHHHHHHHHTS---HHHH--TTSS-TT--HHHHHHHHHHHHHHHHHTTS--TT--EEHHHHHHSHHHHHHHHHHH--S---SHHHHHHHHHHHHHHHHHHHHTTSEEEEEETTEEEEEES-HHHHHHHTT-HHHHHHHHHHHHHHHHHHTT-HHHHHHHHHS-SHHHHHHHHHHHHHHHHHHS-TT-S--TT-----TTHHHHHHHHHHHHHHHHHHTT-EEEETTEEEEEEPPSGGG-SS--TTHHHHTT--TTS-HHHHHHHTT----HHHHHHHHHHHHHHHHHHHHHHSTTB-SS--TTTTTSB--EEEESS-TTT-GGGTT-GGGEEEE-HHIIIIIISGGG-TT---HHHHHHHHHHHHHHHHHHHH-TTS-----HHHHHHHHHHHHT-GGGTTSPTT-HHHHHHHHHHHTTPPP-

Foldseek 3Di:
DFQDDPVNLVVLQVVDQLACLVVLDLLLAFLLLFLQLLLVLLQLVLVLCVVVPNDPLPDKDFLVSSCPDPVNVVAVCLLPDPDDDPDPVVVVVSNCSNVSSVSNCCSSQQWPWDDDPPTIMIGGPNNNLSVNSNQHSVSSLSSLLSSLCSNCVSNVLNVLLVVCLVPPDQVSQVVSLVVQQVSSVVRHCAQVDDDPPPDPPPGRSVRSLSRLQLRFLSNQQVSQHWGDDPSGTDPHGRDSLNRDPPNQVLPVCVVVDDLPDDSVRSCVVPPGDDSLSSLVVLLVSLLVVVQVQCVVPVVQAWLQDDPVRRPPHQPDFAFLQHCVVCSVLSNANLRTTRDHPCCQQPPQPNPNNNVHGDLVSSLSRNLSSLVVLLCLVPDPVGHNDHDQQSNLVSCCVRLVNCVSNVDPGSPSVVVNVVSCVSSVPDDD

Radius of gyration: 23.22 Å; chains: 1; bounding box: 58×47×69 Å

pLDDT: mean 83.77, std 15.63, range [35.5, 98.62]